Protein AF-A0A024TD96-F1 (afdb_monomer)

Mean predicted aligned error: 16.0 Å

Radius of gyration: 29.13 Å; Cα contacts (8 Å, |Δi|>4): 1389; chains: 1; bounding box: 72×55×100 Å

Foldseek 3Di:
DDDDPDPPPPVVVVVVVVLLVQLVVQEDPVQVVCCVVPQKGWQKKFQFDADPPDCVLLDDDDDPDLVVLLVVLVVLLVVLQVLLCVLVNHDPDPPWDAFSLRSMTTDDTIDGPSSSSSSSSDPRTRHMGHWDKWFLADKDFPDKDFLVPLDDQAFLQLVVLPLVVLVVVVQLLAPAEEEEAEQWAPCLAQFRVPLEDLWLAEEEPPPLDQDIAHPPFLVNFLVSCDATQPSRNHSRVNHRYGYYNQQHVRIGTRSSVSVRLRCLSWNATSVGDTHNVSRGQEYEYSIFHQALVPCSCVSSLVSCSSSLHAYFYEQFQQDDDEQRGTPPLLPPSHQYEFEAASQLEGDRRTYFYDHPLRRADNQAYGHFFQRWGDGNPDNGMITGMGGSSSGRSNLSNVVSSVCSVVVTDGNVNSSQVCQVPDDQPNRDFPVSFDPPDTSSDPPTRRGHDDDDDDPPDDPPDDDDDDDDDDDDDDDDDDDPVVVLQQVLLQLLLQLVLVQLVADGAAADVVQQRQQQVVQAVVPDPDAAGPPPFGGKQKDQDAPDDDPCPPFRHSLLVLQVQLVVQADLVVLAGVVNDNVSNVSVQQSQASVFRYKHKHWDQDPNHTMIIMTTPPGDDRGNGGDGPHDSVVSRVVSVVSSSD

Organism: NCBI:txid157072

Sequence (641 aa):
MKIFRDMGRLDDVVVMAVLASAATAKIAARVHRELVESGVAHNVVVNFVRPALPSSMFLEGPRRSRAGLVHRLETEASKSKHVVDTVLGPRTNKCDRFFYIDNTFFPCGTLTTKEIRALADHPNVHSITKAGVAHVNPVMVSAVVSGANVTATNQWGVDKIQAAAAWASGHTGAGIVVASIDTGVRVSHEAVNGNWRTSFGWFDPQGGTTTPTDSNGHGTHVMGTIAGQTIGVGVAPGATWIACLGCPNSSCPQATLTACAQWLLCPTDAVGNKDCTKAPHVINNSWGSTDGTATWFEPSIAAWRAAGIIPVFSNGNSGSACGTVGSPGMSPQVIGVGATDASDVLASFSSRGPTYDNRVKPDVSAPGVNIVSSYFSSDTTYAYMSGTSMAAPHVTGAIALYLSANPTATFANVQSALALSVDTPGLAVQNQNCGGVSDATYPNNNYGSNPSSNPSSNPSSNPSSNLCSNSRPNSSPKSTNAMLDSKTCFKTKVTIVLGHALGPVAWNDDIAAQVQIWADTCPGFEHGGPSNGWQNLATYDRCGADRCLAMAGAAWLWYDSEESLWDFTTNQCTTGSWADCGHFSNMMSPQVTSMGCGWSECDNGDFVWCNFDAPVMYPRVPPRTSTKAQIAATIVRSALS

InterPro domains:
  IPR000209 Peptidase S8/S53 domain [PF00082] (173-422)
  IPR014044 CAP domain [PF00188] (500-612)
  IPR014044 CAP domain [SM00198] (491-620)
  IPR015500 Peptidase S8, subtilisin-related [PR00723] (173-192)
  IPR015500 Peptidase S8, subtilisin-related [PR00723] (214-227)
  IPR015500 Peptidase S8, subtilisin-related [PR00723] (386-402)
  IPR023828 Peptidase S8, subtilisin, Ser-active site [PS00138] (387-397)
  IPR035940 CAP superfamily [G3DSA:3.40.33.10] (468-633)
  IPR035940 CAP superfamily [SSF55797] (501-615)
  IPR036852 Peptidase S8/S53 domain superfamily [G3DSA:3.40.50.200] (145-450)
  IPR036852 Peptidase S8/S53 domain superfamily [SSF52743] (152-427)
  IPR050131 Subtilisin-like serine protease [PTHR43806] (111-472)

Structure (mmCIF, N/CA/C/O backbone):
data_AF-A0A024TD96-F1
#
_entry.id   AF-A0A024TD96-F1
#
loop_
_atom_site.group_PDB
_atom_site.id
_atom_site.type_symbol
_atom_site.label_atom_id
_atom_site.label_alt_id
_atom_site.label_comp_id
_atom_site.label_asym_id
_atom_site.label_entity_id
_atom_site.label_seq_id
_atom_site.pdbx_PDB_ins_code
_atom_site.Cartn_x
_atom_site.Cartn_y
_atom_site.Cartn_z
_atom_site.occupancy
_atom_site.B_iso_or_equiv
_atom_site.auth_seq_id
_atom_site.auth_comp_id
_atom_site.auth_asym_id
_atom_site.auth_atom_id
_atom_site.pdbx_PDB_model_num
ATOM 1 N N . MET A 1 1 ? -29.832 4.471 68.197 1.00 41.75 1 MET A N 1
ATOM 2 C CA . MET A 1 1 ? -30.570 3.686 67.178 1.00 41.75 1 MET A CA 1
ATOM 3 C C . MET A 1 1 ? -30.793 4.613 65.984 1.00 41.75 1 MET A C 1
ATOM 5 O O . MET A 1 1 ? -31.312 5.695 66.216 1.00 41.75 1 MET A O 1
ATOM 9 N N . LYS A 1 2 ? -30.356 4.224 64.771 1.00 37.88 2 LYS A N 1
ATOM 10 C CA . LYS A 1 2 ? -29.879 5.082 63.647 1.00 37.88 2 LYS A CA 1
ATOM 11 C C . LYS A 1 2 ? -28.480 5.622 63.971 1.00 37.88 2 LYS A C 1
ATOM 13 O O . LYS A 1 2 ? -28.342 6.375 64.918 1.00 37.88 2 LYS A O 1
ATOM 18 N N . ILE A 1 3 ? -27.394 5.137 63.375 1.00 28.73 3 ILE A N 1
ATOM 19 C CA . ILE A 1 3 ? -26.995 5.274 61.968 1.00 28.73 3 ILE A CA 1
ATOM 20 C C . ILE A 1 3 ? -26.134 4.048 61.609 1.00 28.73 3 ILE A C 1
ATOM 22 O O . ILE A 1 3 ? -25.020 3.938 62.092 1.00 28.73 3 ILE A O 1
ATOM 26 N N . PHE A 1 4 ? -26.655 3.112 60.816 1.00 29.45 4 PHE A N 1
ATOM 27 C CA . PHE A 1 4 ? -25.876 2.078 60.110 1.00 29.45 4 PHE A CA 1
ATOM 28 C C . PHE A 1 4 ? -26.741 1.589 58.949 1.00 29.45 4 PHE A C 1
ATOM 30 O O . PHE A 1 4 ? -27.414 0.563 59.030 1.00 29.45 4 PHE A O 1
ATOM 37 N N . ARG A 1 5 ? -26.844 2.411 57.904 1.00 34.25 5 ARG A N 1
ATOM 38 C CA . ARG A 1 5 ? -27.527 2.047 56.660 1.00 34.25 5 ARG A CA 1
ATOM 39 C C . ARG A 1 5 ? -27.065 2.970 55.532 1.00 34.25 5 ARG A C 1
ATOM 41 O O . ARG A 1 5 ? -27.867 3.749 55.061 1.00 34.25 5 ARG A O 1
ATOM 48 N N . ASP A 1 6 ? -25.776 2.938 55.180 1.00 33.31 6 ASP A N 1
ATOM 49 C CA . ASP A 1 6 ? -25.269 3.619 53.966 1.00 33.31 6 ASP A CA 1
ATOM 50 C C . ASP A 1 6 ? -23.875 3.139 53.489 1.00 33.31 6 ASP A C 1
ATOM 52 O O . ASP A 1 6 ? -23.172 3.843 52.775 1.00 33.31 6 ASP A O 1
ATOM 56 N N . MET A 1 7 ? -23.459 1.906 53.814 1.00 32.69 7 MET A N 1
ATOM 57 C CA . MET A 1 7 ? -22.200 1.323 53.296 1.00 32.69 7 MET A CA 1
ATOM 58 C C . MET A 1 7 ? -22.387 0.467 52.028 1.00 32.69 7 MET A C 1
ATOM 60 O O . MET A 1 7 ? -21.529 -0.337 51.699 1.00 32.69 7 MET A O 1
ATOM 64 N N . GLY A 1 8 ? -23.505 0.620 51.311 1.00 30.80 8 GLY A N 1
ATOM 65 C CA . GLY A 1 8 ? -23.801 -0.146 50.089 1.00 30.80 8 GLY A CA 1
ATOM 66 C C . GLY A 1 8 ? -23.663 0.638 48.781 1.00 30.80 8 GLY A C 1
ATOM 67 O O . GLY A 1 8 ? -24.157 0.170 47.768 1.00 30.80 8 GLY A O 1
ATOM 68 N N . ARG A 1 9 ? -23.095 1.855 48.796 1.00 40.34 9 ARG A N 1
ATOM 69 C CA . ARG A 1 9 ? -23.164 2.788 47.649 1.00 40.34 9 ARG A CA 1
ATOM 70 C C . ARG A 1 9 ? -21.817 3.354 47.182 1.00 40.34 9 ARG A C 1
ATOM 72 O O . ARG A 1 9 ? -21.788 4.047 46.173 1.00 40.34 9 ARG A O 1
ATOM 79 N N . LEU A 1 10 ? -20.720 3.086 47.898 1.00 32.16 10 LEU A N 1
ATOM 80 C CA . LEU A 1 10 ? -19.379 3.559 47.522 1.00 32.16 10 LEU A CA 1
ATOM 81 C C . LEU A 1 10 ? -18.655 2.602 46.561 1.00 32.16 10 LEU A C 1
ATOM 83 O O . LEU A 1 10 ? -17.996 3.081 45.640 1.00 32.16 10 LEU A O 1
ATOM 87 N N . ASP A 1 11 ? -18.842 1.288 46.705 1.00 32.19 11 ASP A N 1
ATOM 88 C CA . ASP A 1 11 ? -18.198 0.297 45.829 1.00 32.19 11 ASP A CA 1
ATOM 89 C C . ASP A 1 11 ? -18.723 0.380 44.382 1.00 32.19 11 ASP A C 1
ATOM 91 O O . ASP A 1 11 ? -17.940 0.342 43.433 1.00 32.19 11 ASP A O 1
ATOM 95 N N . ASP A 1 12 ? -20.024 0.634 44.199 1.00 32.88 12 ASP A N 1
ATOM 96 C CA . ASP A 1 12 ? -20.631 0.811 42.871 1.00 32.88 12 ASP A CA 1
ATOM 97 C C . ASP A 1 12 ? -20.126 2.072 42.144 1.00 32.88 12 ASP A C 1
ATOM 99 O O . ASP A 1 12 ? -19.996 2.083 40.920 1.00 32.88 12 ASP A O 1
ATOM 103 N N . VAL A 1 13 ? -19.801 3.148 42.869 1.00 34.41 13 VAL A N 1
ATOM 104 C CA . VAL A 1 13 ? -19.355 4.419 42.265 1.00 34.41 13 VAL A CA 1
ATOM 105 C C . VAL A 1 13 ? -17.899 4.336 41.801 1.00 34.41 13 VAL A C 1
ATOM 107 O O . VAL A 1 13 ? -17.566 4.855 40.734 1.00 34.41 13 VAL A O 1
ATOM 110 N N . VAL A 1 14 ? -17.036 3.646 42.553 1.00 30.59 14 VAL A N 1
ATOM 111 C CA . VAL A 1 14 ? -15.621 3.453 42.190 1.00 30.59 14 VAL A CA 1
ATOM 112 C C . VAL A 1 14 ? -15.483 2.494 41.002 1.00 30.59 14 VAL A C 1
ATOM 114 O O . VAL A 1 14 ? -14.722 2.780 40.075 1.00 30.59 14 VAL A O 1
ATOM 117 N N . VAL A 1 15 ? -16.269 1.412 40.957 1.00 32.25 15 VAL A N 1
ATOM 118 C CA . VAL A 1 15 ? -16.287 0.473 39.818 1.00 32.25 15 VAL A CA 1
ATOM 119 C C . VAL A 1 15 ? -16.806 1.149 38.541 1.00 32.25 15 VAL A C 1
ATOM 121 O O . VAL A 1 15 ? -16.197 1.003 37.478 1.00 32.25 15 VAL A O 1
ATOM 124 N N . MET A 1 16 ? -17.865 1.964 38.633 1.00 32.03 16 MET A N 1
ATOM 125 C CA . MET A 1 16 ? -18.397 2.711 37.482 1.00 32.03 16 MET A CA 1
ATOM 126 C C . MET A 1 16 ? -17.426 3.785 36.963 1.00 32.03 16 MET A C 1
ATOM 128 O O . MET A 1 16 ? -17.336 3.992 35.751 1.00 32.03 16 MET A O 1
ATOM 132 N N . ALA A 1 17 ? -16.657 4.442 37.839 1.00 29.91 17 ALA A N 1
ATOM 133 C CA . ALA A 1 17 ? -15.663 5.444 37.441 1.00 29.91 17 ALA A CA 1
ATOM 134 C C . ALA A 1 17 ? -14.440 4.831 36.726 1.00 29.91 17 ALA A C 1
ATOM 136 O O . ALA A 1 17 ? -13.946 5.402 35.750 1.00 29.91 17 ALA A O 1
ATOM 137 N N . VAL A 1 18 ? -13.976 3.649 37.154 1.00 32.56 18 VAL A N 1
ATOM 138 C CA . VAL A 1 18 ? -12.866 2.926 36.501 1.00 32.56 18 VAL A CA 1
ATOM 139 C C . VAL A 1 18 ? -13.287 2.392 35.125 1.00 32.56 18 VAL A C 1
ATOM 141 O O . VAL A 1 18 ? -12.546 2.576 34.156 1.00 32.56 18 VAL A O 1
ATOM 144 N N . LEU A 1 19 ? -14.495 1.827 34.999 1.00 34.59 19 LEU A N 1
ATOM 145 C CA . LEU A 1 19 ? -15.052 1.368 33.716 1.00 34.59 19 LEU A CA 1
ATOM 146 C C . LEU A 1 19 ? -15.218 2.522 32.710 1.00 34.59 19 LEU A C 1
ATOM 148 O O . LEU A 1 19 ? -14.760 2.413 31.571 1.00 34.59 19 LEU A O 1
ATOM 152 N N . ALA A 1 20 ? -15.745 3.671 33.149 1.00 37.56 20 ALA A N 1
ATOM 153 C CA . ALA A 1 20 ? -15.873 4.864 32.307 1.00 37.56 20 ALA A CA 1
ATOM 154 C C . ALA A 1 20 ? -14.512 5.417 31.822 1.00 37.56 20 ALA A C 1
ATOM 156 O O . ALA A 1 20 ? -14.417 5.949 30.709 1.00 37.56 20 ALA A O 1
ATOM 157 N N . SER A 1 21 ? -13.447 5.271 32.625 1.00 42.94 21 SER A N 1
ATOM 158 C CA . SER A 1 21 ? -12.080 5.705 32.283 1.00 42.94 21 SER A CA 1
ATOM 159 C C . SER A 1 21 ? -11.382 4.794 31.258 1.00 42.94 21 SER A C 1
ATOM 161 O O . SER A 1 21 ? -10.661 5.272 30.381 1.00 42.94 21 SER A O 1
ATOM 163 N N . ALA A 1 22 ? -11.635 3.481 31.312 1.00 47.34 22 ALA A N 1
ATOM 164 C CA . ALA A 1 22 ? -11.083 2.511 30.365 1.00 47.34 22 ALA A CA 1
ATOM 165 C C . ALA A 1 22 ? -11.778 2.586 28.995 1.00 47.34 22 ALA A C 1
ATOM 167 O O . ALA A 1 22 ? -11.135 2.444 27.953 1.00 47.34 22 ALA A O 1
ATOM 168 N N . ALA A 1 23 ? -13.081 2.870 28.978 1.00 51.19 23 ALA A N 1
ATOM 169 C CA . ALA A 1 23 ? -13.838 3.073 27.748 1.00 51.19 23 ALA A CA 1
ATOM 170 C C . ALA A 1 23 ? -13.450 4.363 27.017 1.00 51.19 23 ALA A C 1
ATOM 172 O O . ALA A 1 23 ? -13.359 4.381 25.790 1.00 51.19 23 ALA A O 1
ATOM 173 N N . THR A 1 24 ? -13.138 5.437 27.750 1.00 57.97 24 THR A N 1
ATOM 174 C CA . THR A 1 24 ? -12.638 6.679 27.138 1.00 57.97 24 THR A CA 1
ATOM 175 C C . THR A 1 24 ? -11.269 6.503 26.480 1.00 57.97 24 THR A C 1
ATOM 177 O O . THR A 1 24 ? -11.037 7.115 25.441 1.00 57.97 24 THR A O 1
ATOM 180 N N . ALA A 1 25 ? -10.404 5.618 26.988 1.00 66.12 25 ALA A N 1
ATOM 181 C CA . ALA A 1 25 ? -9.098 5.330 26.384 1.00 66.12 25 ALA A CA 1
ATOM 182 C C . ALA A 1 25 ? -9.179 4.659 24.997 1.00 66.12 25 ALA A C 1
ATOM 184 O O . ALA A 1 25 ? -8.258 4.790 24.193 1.00 66.12 25 ALA A O 1
ATOM 185 N N . LYS A 1 26 ? -10.281 3.962 24.688 1.00 81.56 26 LYS A N 1
ATOM 186 C CA . LYS A 1 26 ? -10.499 3.313 23.383 1.00 81.56 26 LYS A CA 1
ATOM 187 C C . LYS A 1 26 ? -11.048 4.266 22.323 1.00 81.56 26 LYS A C 1
ATOM 189 O O . LYS A 1 26 ? -11.008 3.939 21.140 1.00 81.56 26 LYS A O 1
ATOM 194 N N . ILE A 1 27 ? -11.581 5.422 22.715 1.00 83.19 27 ILE A N 1
ATOM 195 C CA . ILE A 1 27 ? -12.179 6.396 21.796 1.00 83.19 27 ILE A CA 1
ATOM 196 C C . ILE A 1 27 ? -11.098 7.393 21.378 1.00 83.19 27 ILE A C 1
ATOM 198 O O . ILE A 1 27 ? -10.580 8.147 22.198 1.00 83.19 27 ILE A O 1
ATOM 202 N N . ALA A 1 28 ? -10.769 7.435 20.087 1.00 80.50 28 ALA A N 1
ATOM 203 C CA . ALA A 1 28 ? -9.755 8.350 19.577 1.00 80.50 28 ALA A CA 1
ATOM 204 C C . ALA A 1 28 ? -10.142 9.817 19.818 1.00 80.50 28 ALA A C 1
ATOM 206 O O . ALA A 1 28 ? -11.304 10.199 19.664 1.00 80.50 28 ALA A O 1
ATOM 207 N N . ALA A 1 29 ? -9.149 10.670 20.090 1.00 76.31 29 ALA A N 1
ATOM 208 C CA . ALA A 1 29 ? -9.363 12.078 20.435 1.00 76.31 29 ALA A CA 1
ATOM 209 C C . ALA A 1 29 ? -10.236 12.842 19.418 1.00 76.31 29 ALA A C 1
ATOM 211 O O . ALA A 1 29 ? -11.063 13.660 19.810 1.00 76.31 29 ALA A O 1
ATOM 212 N N . ARG A 1 30 ? -10.100 12.553 18.114 1.00 72.44 30 ARG A N 1
ATOM 213 C CA . ARG A 1 30 ? -10.946 13.157 17.066 1.00 72.44 30 ARG A CA 1
ATOM 214 C C . ARG A 1 30 ? -12.421 12.764 17.197 1.00 72.44 30 ARG A C 1
ATOM 216 O O . ARG A 1 30 ? -13.272 13.631 17.062 1.00 72.44 30 ARG A O 1
ATOM 223 N N . VAL A 1 31 ? -12.710 11.492 17.483 1.00 75.00 31 VAL A N 1
ATOM 224 C CA . VAL A 1 31 ? -14.081 11.006 17.719 1.00 75.00 31 VAL A CA 1
ATOM 225 C C . VAL A 1 31 ? -14.632 11.631 18.998 1.00 75.00 31 VAL A C 1
ATOM 227 O O . VAL A 1 31 ? -15.760 12.107 19.018 1.00 75.00 31 VAL A O 1
ATOM 230 N N . HIS A 1 32 ? -13.818 11.692 20.055 1.00 76.12 32 HIS A N 1
ATOM 231 C CA . HIS A 1 32 ? -14.229 12.280 21.327 1.00 76.12 32 HIS A CA 1
ATOM 232 C C . HIS A 1 32 ? -14.621 13.759 21.195 1.00 76.12 32 HIS A C 1
ATOM 234 O O . HIS A 1 32 ? -15.656 14.155 21.723 1.00 76.12 32 HIS A O 1
ATOM 240 N N . ARG A 1 33 ? -13.836 14.566 20.465 1.00 74.19 33 ARG A N 1
ATOM 241 C CA . ARG A 1 33 ? -14.159 15.984 20.222 1.00 74.19 33 ARG A CA 1
ATOM 242 C C . ARG A 1 33 ? -15.500 16.160 19.512 1.00 74.19 33 ARG A C 1
ATOM 244 O O . ARG A 1 33 ? -16.333 16.925 19.977 1.00 74.19 33 ARG A O 1
ATOM 251 N N . GLU A 1 34 ? -15.743 15.392 18.455 1.00 76.50 34 GLU A N 1
ATOM 252 C CA . GLU A 1 34 ? -16.989 15.465 17.681 1.00 76.50 34 GLU A CA 1
ATOM 253 C C . GLU A 1 34 ? -18.222 15.072 18.513 1.00 76.50 34 GLU A C 1
ATOM 255 O O . GLU A 1 34 ? -19.268 15.719 18.427 1.00 76.50 34 GLU A O 1
ATOM 260 N N . LEU A 1 35 ? -18.079 14.066 19.384 1.00 77.06 35 LEU A N 1
ATOM 261 C CA . LEU A 1 35 ? -19.123 13.673 20.332 1.00 77.06 35 LEU A CA 1
ATOM 262 C C . LEU A 1 35 ? -19.458 14.783 21.335 1.00 77.06 35 LEU A C 1
ATOM 264 O O . LEU A 1 35 ? -20.621 14.930 21.707 1.00 77.06 35 LEU A O 1
ATOM 268 N N . VAL A 1 36 ? -18.455 15.538 21.794 1.00 72.69 36 VAL A N 1
ATOM 269 C CA . VAL A 1 36 ? -18.652 16.678 22.705 1.00 72.69 36 VAL A CA 1
ATOM 270 C C . VAL A 1 36 ? -19.326 17.843 21.981 1.00 72.69 36 VAL A C 1
ATOM 272 O O . VAL A 1 36 ? -20.213 18.472 22.549 1.00 72.69 36 VAL A O 1
ATOM 275 N N . GLU A 1 37 ? -18.941 18.106 20.734 1.00 73.44 37 GLU A N 1
ATOM 276 C CA . GLU A 1 37 ? -19.458 19.226 19.940 1.00 73.44 37 GLU A CA 1
ATOM 277 C C . GLU A 1 37 ? -20.888 18.996 19.433 1.00 73.44 37 GLU A C 1
ATOM 279 O O . GLU A 1 37 ? -21.696 19.923 19.435 1.00 73.44 37 GLU A O 1
ATOM 284 N N . SER A 1 38 ? -21.214 17.777 18.995 1.00 80.62 38 SER A N 1
ATOM 285 C CA . SER A 1 38 ? -22.454 17.502 18.249 1.00 80.62 38 SER A CA 1
ATOM 286 C C . SER A 1 38 ? -23.338 16.400 18.841 1.00 80.62 38 SER A C 1
ATOM 288 O O . SER A 1 38 ? -24.459 16.191 18.378 1.00 80.62 38 SER A O 1
ATOM 290 N N . GLY A 1 39 ? -22.867 15.671 19.860 1.00 79.31 39 GLY A N 1
ATOM 291 C CA . GLY A 1 39 ? -23.582 14.531 20.454 1.00 79.31 39 GLY A CA 1
ATOM 292 C C . GLY A 1 39 ? -23.586 13.255 19.599 1.00 79.31 39 GLY A C 1
ATOM 293 O O . GLY A 1 39 ? -24.102 12.216 20.030 1.00 79.31 39 GLY A O 1
ATOM 294 N N . VAL A 1 40 ? -22.999 13.314 18.405 1.00 90.50 40 VAL A N 1
ATOM 295 C CA . VAL A 1 40 ? -22.865 12.216 17.447 1.00 90.50 40 VAL A CA 1
ATOM 296 C C . VAL A 1 40 ? -21.464 12.227 16.836 1.00 90.50 40 VAL A C 1
ATOM 298 O O . VAL A 1 40 ? -20.743 13.211 16.937 1.00 90.50 40 VAL A O 1
ATOM 301 N N . ALA A 1 41 ? -21.047 11.127 16.217 1.00 87.56 41 ALA A N 1
ATOM 302 C CA . ALA A 1 41 ? -19.830 11.094 15.415 1.00 87.56 41 ALA A CA 1
ATOM 303 C C . ALA A 1 41 ? -20.104 10.450 14.060 1.00 87.56 41 ALA A C 1
ATOM 305 O O . ALA A 1 41 ? -20.735 9.392 13.969 1.00 87.56 41 ALA A O 1
ATOM 306 N N . HIS A 1 42 ? -19.612 11.095 13.007 1.00 90.12 42 HIS A N 1
ATOM 307 C CA . HIS A 1 42 ? -19.686 10.614 11.631 1.00 90.12 42 HIS A CA 1
ATOM 308 C C . HIS A 1 42 ? -18.476 9.730 11.295 1.00 90.12 42 HIS A C 1
ATOM 310 O O . HIS A 1 42 ? -17.444 9.824 11.955 1.00 90.12 42 HIS A O 1
ATOM 316 N N . ASN A 1 43 ? -18.534 8.935 10.220 1.00 88.44 43 ASN A N 1
ATOM 317 C CA . ASN A 1 43 ? -17.363 8.257 9.628 1.00 88.44 43 ASN A CA 1
ATOM 318 C C . ASN A 1 43 ? -16.471 7.545 10.662 1.00 88.44 43 ASN A C 1
ATOM 320 O O . ASN A 1 43 ? -15.257 7.753 10.703 1.00 88.44 43 ASN A O 1
ATOM 324 N N . VAL A 1 44 ? -17.091 6.775 11.551 1.00 94.25 44 VAL A N 1
ATOM 325 C CA . VAL A 1 44 ? -16.402 6.050 12.620 1.00 94.25 44 VAL A CA 1
ATOM 326 C C . VAL A 1 44 ? -15.975 4.672 12.118 1.00 94.25 44 VAL A C 1
ATOM 328 O O . VAL A 1 44 ? -16.627 4.094 11.255 1.00 94.25 44 VAL A O 1
ATOM 331 N N . VAL A 1 45 ? -14.892 4.138 12.673 1.00 96.62 45 VAL A N 1
ATOM 332 C CA . VAL A 1 45 ? -14.497 2.734 12.530 1.00 96.62 45 VAL A CA 1
ATOM 333 C C . VAL A 1 45 ? -14.382 2.133 13.915 1.00 96.62 45 VAL A C 1
ATOM 335 O O . VAL A 1 45 ? -13.698 2.682 14.781 1.00 96.62 45 VAL A O 1
ATOM 338 N N . VAL A 1 46 ? -15.047 1.003 14.122 1.00 97.50 46 VAL A N 1
ATOM 339 C CA . VAL A 1 46 ? -14.894 0.196 15.332 1.00 97.50 46 VAL A CA 1
ATOM 340 C C . VAL A 1 46 ? -13.894 -0.907 15.019 1.00 97.50 46 VAL A C 1
ATOM 342 O O . VAL A 1 46 ? -14.151 -1.773 14.182 1.00 97.50 46 VAL A O 1
ATOM 345 N N . ASN A 1 47 ? -12.744 -0.853 15.680 1.00 96.25 47 ASN A N 1
ATOM 346 C CA . ASN A 1 47 ? -11.672 -1.829 15.561 1.00 96.25 47 ASN A CA 1
ATOM 347 C C . ASN A 1 47 ? -11.828 -2.835 16.698 1.00 96.25 47 ASN A C 1
ATOM 349 O O . ASN A 1 47 ? -11.779 -2.461 17.875 1.00 96.25 47 ASN A O 1
ATOM 353 N N . PHE A 1 48 ? -12.017 -4.105 16.364 1.00 96.38 48 PHE A N 1
ATOM 354 C CA . PHE A 1 48 ? -12.137 -5.163 17.359 1.00 96.38 48 PHE A CA 1
ATOM 355 C C . PHE A 1 48 ? -10.774 -5.767 17.688 1.00 96.38 48 PHE A C 1
ATOM 357 O O . PHE A 1 48 ? -9.801 -5.637 16.941 1.00 96.38 48 PHE A O 1
ATOM 364 N N . VAL A 1 49 ? -10.696 -6.443 18.832 1.00 91.44 49 VAL A N 1
ATOM 365 C CA . VAL A 1 49 ? -9.542 -7.274 19.177 1.00 91.44 49 VAL A CA 1
ATOM 366 C C . VAL A 1 49 ? -9.366 -8.323 18.082 1.00 91.44 49 VAL A C 1
ATOM 368 O O . VAL A 1 49 ? -10.314 -8.989 17.668 1.00 91.44 49 VAL A O 1
ATOM 371 N N . ARG A 1 50 ? -8.144 -8.437 17.568 1.00 82.19 50 ARG A N 1
ATOM 372 C CA . ARG A 1 50 ? -7.825 -9.316 16.442 1.00 82.19 50 ARG A CA 1
ATOM 373 C C . ARG A 1 50 ? -7.343 -10.674 16.953 1.00 82.19 50 ARG A C 1
ATOM 375 O O . ARG A 1 50 ? -6.648 -10.711 17.971 1.00 82.19 50 ARG A O 1
ATOM 382 N N . PRO A 1 51 ? -7.640 -11.777 16.246 1.00 72.44 51 PRO A N 1
ATOM 383 C CA . PRO A 1 51 ? -6.967 -13.036 16.523 1.00 72.44 51 PRO A CA 1
ATOM 384 C C . PRO A 1 51 ? -5.469 -12.891 16.257 1.00 72.44 51 PRO A C 1
ATOM 386 O O . PRO A 1 51 ? -5.060 -12.298 15.256 1.00 72.44 51 PRO A O 1
ATOM 389 N N . ALA A 1 52 ? -4.645 -13.481 17.120 1.00 67.75 52 ALA A N 1
ATOM 390 C CA . ALA A 1 52 ? -3.248 -13.697 16.781 1.00 67.75 52 ALA A CA 1
ATOM 391 C C . ALA A 1 52 ? -3.188 -14.637 15.567 1.00 67.75 52 ALA A C 1
ATOM 393 O O . ALA A 1 52 ? -3.717 -15.749 15.616 1.00 67.75 52 ALA A O 1
ATOM 394 N N . LEU A 1 53 ? -2.561 -14.197 14.476 1.00 67.25 53 LEU A N 1
ATOM 395 C CA . LEU A 1 53 ? -2.227 -15.078 13.361 1.00 67.25 53 LEU A CA 1
ATOM 396 C C . LEU A 1 53 ? -0.955 -15.845 13.756 1.00 67.25 53 LEU A C 1
ATOM 398 O O . LEU A 1 53 ? 0.082 -15.208 13.940 1.00 67.25 53 LEU A O 1
ATOM 402 N N . PRO A 1 54 ? -1.006 -17.176 13.959 1.00 56.47 54 PRO A N 1
ATOM 403 C CA . PRO A 1 54 ? 0.153 -17.913 14.443 1.00 56.47 54 PRO A CA 1
ATOM 404 C C . PRO A 1 54 ? 1.322 -17.825 13.459 1.00 56.47 54 PRO A C 1
ATOM 406 O O . PRO A 1 54 ? 1.123 -17.907 12.248 1.00 56.47 54 PRO A O 1
ATOM 409 N N . SER A 1 55 ? 2.551 -17.729 13.975 1.00 53.34 55 SER A N 1
ATOM 410 C CA . SER A 1 55 ? 3.785 -17.638 13.174 1.00 53.34 55 SER A CA 1
ATOM 411 C C . SER A 1 55 ? 3.943 -18.797 12.176 1.00 53.34 55 SER A C 1
ATOM 413 O O . SER A 1 55 ? 4.504 -18.619 11.101 1.00 53.34 55 SER A O 1
ATOM 415 N N . SER A 1 56 ? 3.367 -19.967 12.478 1.00 46.94 56 SER A N 1
ATOM 416 C CA . SER A 1 56 ? 3.290 -21.139 11.589 1.00 46.94 56 SER A CA 1
ATOM 417 C C . SER A 1 56 ? 2.353 -20.974 10.384 1.00 46.94 56 SER A C 1
ATOM 419 O O . SER A 1 56 ? 2.268 -21.862 9.544 1.00 46.94 56 SER A O 1
ATOM 421 N N . MET A 1 57 ? 1.620 -19.863 10.283 1.00 52.62 57 MET A N 1
ATOM 422 C CA . MET A 1 57 ? 0.946 -19.449 9.045 1.00 52.62 57 MET A CA 1
ATOM 423 C C . MET A 1 57 ? 1.871 -18.660 8.117 1.00 52.62 57 MET A C 1
ATOM 425 O O . MET A 1 57 ? 1.570 -18.529 6.936 1.00 52.62 57 MET A O 1
ATOM 429 N N . PHE A 1 58 ? 2.986 -18.151 8.642 1.00 51.72 58 PHE A N 1
ATOM 430 C CA . PHE A 1 58 ? 4.015 -17.434 7.890 1.00 51.72 58 PHE A CA 1
ATOM 431 C C . PHE A 1 58 ? 5.213 -18.331 7.537 1.00 51.72 58 PHE A C 1
ATOM 433 O O . PHE A 1 58 ? 6.058 -17.938 6.735 1.00 51.72 58 PHE A O 1
ATOM 440 N N . LEU A 1 59 ? 5.273 -19.536 8.113 1.00 42.16 59 LEU A N 1
ATOM 441 C CA . LEU A 1 59 ? 6.304 -20.544 7.899 1.00 42.16 59 LEU A CA 1
ATOM 442 C C . LEU A 1 59 ? 5.635 -21.824 7.364 1.00 42.16 59 LEU A C 1
ATOM 444 O O . LEU A 1 59 ? 4.752 -22.357 8.023 1.00 42.16 59 LEU A O 1
ATOM 448 N N . GLU A 1 60 ? 6.104 -22.314 6.209 1.00 40.31 60 GLU A N 1
ATOM 449 C CA . GLU A 1 60 ? 5.877 -23.653 5.611 1.00 40.31 60 GLU A CA 1
ATOM 450 C C . GLU A 1 60 ? 4.816 -23.831 4.492 1.00 40.31 60 GLU A C 1
ATOM 452 O O . GLU A 1 60 ? 3.613 -23.929 4.727 1.00 40.31 60 GLU A O 1
ATOM 457 N N . GLY A 1 61 ? 5.326 -24.063 3.269 1.00 40.75 61 GLY A N 1
ATOM 458 C CA . GLY A 1 61 ? 4.802 -25.037 2.292 1.00 40.75 61 GLY A CA 1
ATOM 459 C C . GLY A 1 61 ? 3.648 -24.617 1.356 1.00 40.75 61 GLY A C 1
ATOM 460 O O . GLY A 1 61 ? 2.804 -23.795 1.710 1.00 40.75 61 GLY A O 1
ATOM 461 N N . PRO A 1 62 ? 3.566 -25.195 0.136 1.00 40.94 62 PRO A N 1
ATOM 462 C CA . PRO A 1 62 ? 2.584 -24.804 -0.870 1.00 40.94 62 PRO A CA 1
ATOM 463 C C . PRO A 1 62 ? 1.162 -25.179 -0.423 1.00 40.94 62 PRO A C 1
ATOM 465 O O . PRO A 1 62 ? 0.815 -26.350 -0.302 1.00 40.94 62 PRO A O 1
ATOM 468 N N . ARG A 1 63 ? 0.319 -24.155 -0.231 1.00 48.69 63 ARG A N 1
ATOM 469 C CA . ARG A 1 63 ? -1.141 -24.240 -0.030 1.00 48.69 63 ARG A CA 1
ATOM 470 C C . ARG A 1 63 ? -1.611 -25.011 1.221 1.00 48.69 63 ARG A C 1
ATOM 472 O O . ARG A 1 63 ? -2.391 -25.955 1.106 1.00 48.69 63 ARG A O 1
ATOM 479 N N . ARG A 1 64 ? -1.336 -24.516 2.436 1.00 53.78 64 ARG A N 1
ATOM 480 C CA . ARG A 1 64 ? -2.379 -24.621 3.486 1.00 53.78 64 ARG A CA 1
ATOM 481 C C . ARG A 1 64 ? -3.545 -23.712 3.087 1.00 53.78 64 ARG A C 1
ATOM 483 O O . ARG A 1 64 ? -3.329 -22.626 2.553 1.00 53.78 64 ARG A O 1
ATOM 490 N N . SER A 1 65 ? -4.781 -24.198 3.225 1.00 67.06 65 SER A N 1
ATOM 491 C CA . SER A 1 65 ? -5.913 -23.624 2.490 1.00 67.06 65 SER A CA 1
ATOM 492 C C . SER A 1 65 ? -6.161 -22.166 2.895 1.00 67.06 65 SER A C 1
ATOM 494 O O . SER A 1 65 ? -6.491 -21.873 4.044 1.00 67.06 65 SER A O 1
ATOM 496 N N . ARG A 1 66 ? -6.048 -21.234 1.935 1.00 83.44 66 ARG A N 1
ATOM 497 C CA . ARG A 1 66 ? -6.522 -19.843 2.086 1.00 83.44 66 ARG A CA 1
ATOM 498 C C . ARG A 1 66 ? -7.945 -19.816 2.659 1.00 83.44 66 ARG A C 1
ATOM 500 O O . ARG A 1 66 ? -8.249 -18.996 3.514 1.00 83.44 66 ARG A O 1
ATOM 507 N N . ALA A 1 67 ? -8.763 -20.801 2.279 1.00 86.12 67 ALA A N 1
ATOM 508 C CA . ALA A 1 67 ? -10.082 -21.056 2.849 1.00 86.12 67 ALA A CA 1
ATOM 509 C C . ALA A 1 67 ? -10.079 -21.243 4.381 1.00 86.12 67 ALA A C 1
ATOM 511 O O . ALA A 1 67 ? -10.944 -20.698 5.053 1.00 86.12 67 ALA A O 1
ATOM 512 N N . GLY A 1 68 ? -9.111 -21.960 4.960 1.00 86.38 68 GLY A N 1
ATOM 513 C CA . GLY A 1 68 ? -8.996 -22.139 6.409 1.00 86.38 68 GLY A CA 1
ATOM 514 C C . GLY A 1 68 ? -8.574 -20.869 7.154 1.00 86.38 68 GLY A C 1
ATOM 515 O O . GLY A 1 68 ? -9.062 -20.626 8.255 1.00 86.38 68 GLY A O 1
ATOM 516 N N . LEU A 1 69 ? -7.699 -20.042 6.564 1.00 88.75 69 LEU A N 1
ATOM 517 C CA . LEU A 1 69 ? -7.398 -18.701 7.092 1.00 88.75 69 LEU A CA 1
ATOM 518 C C . LEU A 1 69 ? -8.657 -17.826 7.073 1.00 88.75 69 LEU A C 1
ATOM 520 O O . LEU A 1 69 ? -9.027 -17.268 8.101 1.00 88.75 69 LEU A O 1
ATOM 524 N N . VAL A 1 70 ? -9.330 -17.758 5.924 1.00 91.81 70 VAL A N 1
ATOM 525 C CA . VAL A 1 70 ? -10.555 -16.970 5.734 1.00 91.81 70 VAL A CA 1
ATOM 526 C C . VAL A 1 70 ? -11.637 -17.415 6.711 1.00 91.81 70 VAL A C 1
ATOM 528 O O . VAL A 1 70 ? -12.190 -16.578 7.410 1.00 91.81 70 VAL A O 1
ATOM 531 N N . HIS A 1 71 ? -11.857 -18.720 6.869 1.00 91.25 71 HIS A N 1
ATOM 532 C CA . HIS A 1 71 ? -12.826 -19.249 7.827 1.00 91.25 71 HIS A CA 1
ATOM 533 C C . HIS A 1 71 ? -12.528 -18.824 9.275 1.00 91.25 71 HIS A C 1
ATOM 535 O O . HIS A 1 71 ? -13.448 -18.470 10.013 1.00 91.25 71 HIS A O 1
ATOM 541 N N . ARG A 1 72 ? -11.252 -18.809 9.693 1.00 90.12 72 ARG A N 1
ATOM 542 C CA . ARG A 1 72 ? -10.864 -18.306 11.025 1.00 90.12 72 ARG A CA 1
ATOM 543 C C . ARG A 1 72 ? -11.170 -16.821 11.181 1.00 90.12 72 ARG A C 1
ATOM 545 O O . ARG A 1 72 ? -11.768 -16.432 12.179 1.00 90.12 72 ARG A O 1
ATOM 552 N N . LEU A 1 73 ? -10.791 -16.011 10.195 1.00 93.44 73 LEU A N 1
ATOM 553 C CA . LEU A 1 73 ? -11.065 -14.574 10.200 1.00 93.44 73 LEU A CA 1
ATOM 554 C C . LEU A 1 73 ? -12.574 -14.288 10.247 1.00 93.44 73 LEU A C 1
ATOM 556 O O . LEU A 1 73 ? -13.025 -13.472 11.043 1.00 93.44 73 LEU A O 1
ATOM 560 N N . GLU A 1 74 ? -13.368 -15.010 9.457 1.00 94.56 74 GLU A N 1
ATOM 561 C CA . GLU A 1 74 ? -14.832 -14.902 9.438 1.00 94.56 74 GLU A CA 1
ATOM 562 C C . GLU A 1 74 ? -15.475 -15.331 10.754 1.00 94.56 74 GLU A C 1
ATOM 564 O O . GLU A 1 74 ? -16.440 -14.712 11.204 1.00 94.56 74 GLU A O 1
ATOM 569 N N . THR A 1 75 ? -14.932 -16.367 11.395 1.00 93.31 75 THR A N 1
ATOM 570 C CA . THR A 1 75 ? -15.399 -16.825 12.708 1.00 93.31 75 THR A CA 1
ATOM 571 C C . THR A 1 75 ? -15.202 -15.738 13.762 1.00 93.31 75 THR A C 1
ATOM 573 O O . THR A 1 75 ? -16.127 -15.446 14.519 1.00 93.31 75 THR A O 1
ATOM 576 N N . GLU A 1 76 ? -14.038 -15.087 13.793 1.00 92.06 76 GLU A N 1
ATOM 577 C CA . GLU A 1 76 ? -13.796 -13.973 14.718 1.00 92.06 76 GLU A CA 1
ATOM 578 C C . GLU A 1 76 ? -14.642 -12.743 14.380 1.00 92.06 76 GLU A C 1
ATOM 580 O O . GLU A 1 76 ? -15.259 -12.156 15.268 1.00 92.06 76 GLU A O 1
ATOM 585 N N . ALA A 1 77 ? -14.765 -12.400 13.098 1.00 94.62 77 ALA A N 1
ATOM 586 C CA . ALA A 1 77 ? -15.609 -11.294 12.656 1.00 94.62 77 ALA A CA 1
ATOM 587 C C . ALA A 1 77 ? -17.088 -11.508 13.007 1.00 94.62 77 ALA A C 1
ATOM 589 O O . ALA A 1 77 ? -17.789 -10.559 13.354 1.00 94.62 77 ALA A O 1
ATOM 590 N N . SER A 1 78 ? -17.563 -12.756 12.987 1.00 95.12 78 SER A N 1
ATOM 591 C CA . SER A 1 78 ? -18.923 -13.105 13.411 1.00 95.12 78 SER A CA 1
ATOM 592 C C . SER A 1 78 ? -19.143 -12.838 14.904 1.00 95.12 78 SER A C 1
ATOM 594 O O . SER A 1 78 ? -20.205 -12.346 15.288 1.00 95.12 78 SER A O 1
ATOM 596 N N . LYS A 1 79 ? -18.131 -13.075 15.753 1.00 94.56 79 LYS A N 1
ATOM 597 C CA . LYS A 1 79 ? -18.183 -12.704 17.179 1.00 94.56 79 LYS A CA 1
ATOM 598 C C . LYS A 1 79 ? -18.231 -11.187 17.351 1.00 94.56 79 LYS A C 1
ATOM 600 O O . LYS A 1 79 ? -19.053 -10.691 18.115 1.00 94.56 79 LYS A O 1
ATOM 605 N N . SER A 1 80 ? -17.403 -10.445 16.616 1.00 95.56 80 SER A N 1
ATOM 606 C CA . SER A 1 80 ? -17.423 -8.975 16.613 1.00 95.56 80 SER A CA 1
ATOM 607 C C . SER A 1 80 ? -18.772 -8.424 16.153 1.00 95.56 80 SER A C 1
ATOM 609 O O . SER A 1 80 ? -19.316 -7.508 16.766 1.00 95.56 80 SER A O 1
ATOM 611 N N . LYS A 1 81 ? -19.372 -9.022 15.119 1.00 95.19 81 LYS A N 1
ATOM 612 C CA . LYS A 1 81 ? -20.721 -8.668 14.672 1.00 95.19 81 LYS A CA 1
ATOM 613 C C . LYS A 1 81 ? -21.763 -8.905 15.765 1.00 95.19 81 LYS A C 1
ATOM 615 O O . LYS A 1 81 ? -22.602 -8.037 15.981 1.00 95.19 81 LYS A O 1
ATOM 620 N N . HIS A 1 82 ? -21.680 -10.018 16.493 1.00 94.62 82 HIS A N 1
ATOM 621 C CA . HIS A 1 82 ? -22.576 -10.280 17.620 1.00 94.62 82 HIS A CA 1
ATOM 622 C C . HIS A 1 82 ? -22.461 -9.219 18.728 1.00 94.62 82 HIS A C 1
ATOM 624 O O . HIS A 1 82 ? -23.475 -8.826 19.303 1.00 94.62 82 HIS A O 1
ATOM 630 N N . VAL A 1 83 ? -21.254 -8.696 18.983 1.00 95.25 83 VAL A N 1
ATOM 631 C CA . VAL A 1 83 ? -21.053 -7.554 19.893 1.00 95.25 83 VAL A CA 1
ATOM 632 C C . VAL A 1 83 ? -21.814 -6.328 19.397 1.00 95.25 83 VAL A C 1
ATOM 634 O O . VAL A 1 83 ? -22.567 -5.731 20.163 1.00 95.25 83 VAL A O 1
ATOM 637 N N . VAL A 1 84 ? -21.669 -5.973 18.117 1.00 96.12 84 VAL A N 1
ATOM 638 C CA . VAL A 1 84 ? -22.393 -4.830 17.539 1.00 96.12 84 VAL A CA 1
ATOM 639 C C . VAL A 1 84 ? -23.901 -5.027 17.631 1.00 96.12 84 VAL A C 1
ATOM 641 O O . VAL A 1 84 ? -24.592 -4.119 18.080 1.00 96.12 84 VAL A O 1
ATOM 644 N N . ASP A 1 85 ? -24.407 -6.204 17.263 1.00 94.56 85 ASP A N 1
ATOM 645 C CA . ASP A 1 85 ? -25.844 -6.489 17.284 1.00 94.56 85 ASP A CA 1
ATOM 646 C C . ASP A 1 85 ? -26.413 -6.474 18.717 1.00 94.56 85 ASP A C 1
ATOM 648 O O . ASP A 1 85 ? -27.563 -6.091 18.920 1.00 94.56 85 ASP A O 1
ATOM 652 N N . THR A 1 86 ? -25.610 -6.837 19.722 1.00 93.94 86 THR A N 1
ATOM 653 C CA . THR A 1 86 ? -25.999 -6.776 21.142 1.00 93.94 86 THR A CA 1
ATOM 654 C C . THR A 1 86 ? -26.022 -5.340 21.668 1.00 93.94 86 THR A C 1
ATOM 656 O O . THR A 1 86 ? -26.911 -4.976 22.435 1.00 93.94 86 THR A O 1
ATOM 659 N N . VAL A 1 87 ? -25.052 -4.515 21.264 1.00 93.88 87 VAL A N 1
ATOM 660 C CA . VAL A 1 87 ? -24.876 -3.151 21.788 1.00 93.88 87 VAL A CA 1
ATOM 661 C C . VAL A 1 87 ? -25.751 -2.128 21.059 1.00 93.88 87 VAL A C 1
ATOM 663 O O . VAL A 1 87 ? -26.353 -1.267 21.696 1.00 93.88 87 VAL A O 1
ATOM 666 N N . LEU A 1 88 ? -25.820 -2.208 19.730 1.00 94.06 88 LEU A N 1
ATOM 667 C CA . LEU A 1 88 ? -26.536 -1.256 18.869 1.00 94.06 88 LEU A CA 1
ATOM 668 C C . LEU A 1 88 ? -27.890 -1.781 18.380 1.00 94.06 88 LEU A C 1
ATOM 670 O O . LEU A 1 88 ? -28.611 -1.069 17.682 1.00 94.06 88 LEU A O 1
ATOM 674 N N . GLY A 1 89 ? -28.222 -3.031 18.702 1.00 91.88 89 GLY A N 1
ATOM 675 C CA . GLY A 1 89 ? -29.301 -3.761 18.051 1.00 91.88 89 GLY A CA 1
ATOM 676 C C . GLY A 1 89 ? -28.885 -4.320 16.680 1.00 91.88 89 GLY A C 1
ATOM 677 O O . GLY A 1 89 ? -27.868 -3.905 16.113 1.00 91.88 89 GLY A O 1
ATOM 678 N N . PRO A 1 90 ? -29.671 -5.261 16.120 1.00 88.12 90 PRO A N 1
ATOM 679 C CA . PRO A 1 90 ? -29.372 -5.879 14.835 1.00 88.12 90 PRO A CA 1
ATOM 680 C C . PRO A 1 90 ? -29.177 -4.847 13.722 1.00 88.12 90 PRO A C 1
ATOM 682 O O . PRO A 1 90 ? -30.088 -4.090 13.375 1.00 88.12 90 PRO A O 1
ATOM 685 N N . ARG A 1 91 ? -27.988 -4.847 13.120 1.00 86.62 91 ARG A N 1
ATOM 686 C CA . ARG A 1 91 ? -27.655 -3.958 12.002 1.00 86.62 91 ARG A CA 1
ATOM 687 C C . ARG A 1 91 ? -28.166 -4.554 10.689 1.00 86.62 91 ARG A C 1
ATOM 689 O O . ARG A 1 91 ? -27.590 -5.513 10.178 1.00 86.62 91 ARG A O 1
ATOM 696 N N . THR A 1 92 ? -29.265 -4.009 10.163 1.00 81.44 92 THR A N 1
ATOM 697 C CA . THR A 1 92 ? -29.902 -4.445 8.900 1.00 81.44 92 THR A CA 1
ATOM 698 C C . THR A 1 92 ? -29.687 -3.472 7.738 1.00 81.44 92 THR A C 1
ATOM 700 O O . THR A 1 92 ? -30.066 -3.771 6.603 1.00 81.44 92 THR A O 1
ATOM 703 N N . ASN A 1 93 ? -29.060 -2.316 7.985 1.00 84.31 93 ASN A N 1
ATOM 704 C CA . ASN A 1 93 ? -28.801 -1.337 6.938 1.00 84.31 93 ASN A CA 1
ATOM 705 C C . ASN A 1 93 ? -27.732 -1.860 5.974 1.00 84.31 93 ASN A C 1
ATOM 707 O O . ASN A 1 93 ? -26.636 -2.231 6.380 1.00 84.31 93 ASN A O 1
ATOM 711 N N . LYS A 1 94 ? -28.016 -1.824 4.669 1.00 81.06 94 LYS A N 1
ATOM 712 C CA . LYS A 1 94 ? -27.110 -2.363 3.636 1.00 81.06 94 LYS A CA 1
ATOM 713 C C . LYS A 1 94 ? -25.757 -1.644 3.532 1.00 81.06 94 LYS A C 1
ATOM 715 O O . LYS A 1 94 ? -24.833 -2.197 2.948 1.00 81.06 94 LYS A O 1
ATOM 720 N N . CYS A 1 95 ? -25.643 -0.421 4.054 1.00 86.62 95 CYS A N 1
ATOM 721 C CA . CYS A 1 95 ? -24.384 0.328 4.082 1.00 86.62 95 CYS A CA 1
ATOM 722 C C . CYS A 1 95 ? -23.479 -0.034 5.272 1.00 86.62 95 CYS A C 1
ATOM 724 O O . CYS A 1 95 ? -22.336 0.416 5.294 1.00 86.62 95 CYS A O 1
ATOM 726 N N . ASP A 1 96 ? -23.962 -0.814 6.248 1.00 92.25 96 ASP A N 1
ATOM 727 C CA . ASP A 1 96 ? -23.161 -1.254 7.386 1.00 92.25 96 ASP A CA 1
ATOM 728 C C . ASP A 1 96 ? -22.146 -2.264 6.856 1.00 92.25 96 ASP A C 1
ATOM 730 O O . ASP A 1 96 ? -22.524 -3.268 6.245 1.00 92.25 96 ASP A O 1
ATOM 734 N N . ARG A 1 97 ? -20.852 -2.005 7.054 1.00 93.94 97 ARG A N 1
ATOM 735 C CA . ARG A 1 97 ? -19.794 -2.863 6.502 1.00 93.94 97 ARG A CA 1
ATOM 736 C C . ARG A 1 97 ? -19.027 -3.530 7.623 1.00 93.94 97 ARG A C 1
ATOM 738 O O . ARG A 1 97 ? -18.441 -2.859 8.466 1.00 93.94 97 ARG A O 1
ATOM 745 N N . PHE A 1 98 ? -19.018 -4.853 7.598 1.00 95.56 98 PHE A N 1
ATOM 746 C CA . PHE A 1 98 ? -18.166 -5.674 8.445 1.00 95.56 98 PHE A CA 1
ATOM 747 C C . PHE A 1 98 ? -17.084 -6.293 7.579 1.00 95.56 98 PHE A C 1
ATOM 749 O O . PHE A 1 98 ? -17.390 -6.895 6.545 1.00 95.56 98 PHE A O 1
ATOM 756 N N . PHE A 1 99 ? -15.837 -6.166 8.011 1.00 97.44 99 PHE A N 1
ATOM 757 C CA . PHE A 1 99 ? -14.706 -6.745 7.307 1.00 97.44 99 PHE A CA 1
ATOM 758 C C . PHE A 1 99 ? -14.012 -7.769 8.187 1.00 97.44 99 PHE A C 1
ATOM 760 O O . PHE A 1 99 ? -13.551 -7.467 9.286 1.00 97.44 99 PHE A O 1
ATOM 767 N N . TYR A 1 100 ? -13.940 -9.002 7.691 1.00 96.31 100 TYR A N 1
ATOM 768 C CA . TYR A 1 100 ? -13.258 -10.082 8.389 1.00 96.31 100 TYR A CA 1
ATOM 769 C C . TYR A 1 100 ? -11.742 -9.986 8.254 1.00 96.31 100 TYR A C 1
ATOM 771 O O . TYR A 1 100 ? -11.028 -10.492 9.114 1.00 96.31 100 TYR A O 1
ATOM 779 N N . ILE A 1 101 ? -11.240 -9.341 7.194 1.00 95.81 101 ILE A N 1
ATOM 780 C CA . ILE A 1 101 ? -9.800 -9.280 6.927 1.00 95.81 101 ILE A CA 1
ATOM 781 C C . ILE A 1 101 ? -9.027 -8.527 8.019 1.00 95.81 101 ILE A C 1
ATOM 783 O O . ILE A 1 101 ? -7.950 -8.969 8.412 1.00 95.81 101 ILE A O 1
ATOM 787 N N . ASP A 1 102 ? -9.590 -7.437 8.544 1.00 95.31 102 ASP A N 1
ATOM 788 C CA . ASP A 1 102 ? -8.996 -6.618 9.606 1.00 95.31 102 ASP A CA 1
ATOM 789 C C . ASP A 1 102 ? -9.837 -6.568 10.895 1.00 95.31 102 ASP A C 1
ATOM 791 O O . ASP A 1 102 ? -9.426 -5.938 11.870 1.00 95.31 102 ASP A O 1
ATOM 795 N N . ASN A 1 103 ? -10.957 -7.299 10.928 1.00 97.00 103 ASN A N 1
ATOM 796 C CA . ASN A 1 103 ? -11.914 -7.362 12.033 1.00 97.00 103 ASN A CA 1
ATOM 797 C C . ASN A 1 103 ? -12.445 -5.973 12.429 1.00 97.00 103 ASN A C 1
ATOM 799 O O . ASN A 1 103 ? -12.321 -5.540 13.579 1.00 97.00 103 ASN A O 1
ATOM 803 N N . THR A 1 104 ? -13.023 -5.264 11.459 1.00 97.50 104 THR A N 1
ATOM 804 C CA . THR A 1 104 ? -13.546 -3.903 11.634 1.00 97.50 104 THR A CA 1
ATOM 805 C C . THR A 1 104 ? -15.026 -3.790 11.279 1.00 97.50 104 THR A C 1
ATOM 807 O O . THR A 1 104 ? -15.571 -4.559 10.480 1.00 97.50 104 THR A O 1
ATOM 810 N N . PHE A 1 105 ? -15.687 -2.801 11.883 1.00 97.44 105 PHE A N 1
ATOM 811 C CA . PHE A 1 105 ? -17.057 -2.408 11.568 1.00 97.44 105 PHE A CA 1
ATOM 812 C C . PHE A 1 105 ? -17.131 -0.922 11.206 1.00 97.44 105 PHE A C 1
ATOM 814 O O . PHE A 1 105 ? -16.673 -0.059 11.958 1.00 97.44 105 PHE A O 1
ATOM 821 N N . PHE A 1 106 ? -17.759 -0.646 10.066 1.00 96.62 106 PHE A N 1
ATOM 822 C CA . PHE A 1 106 ? -18.079 0.680 9.557 1.00 96.62 106 PHE A CA 1
ATOM 823 C C . PHE A 1 106 ? -19.601 0.870 9.619 1.00 96.62 106 PHE A C 1
ATOM 825 O O . PHE A 1 106 ? -20.312 0.302 8.782 1.00 96.62 106 PHE A O 1
ATOM 832 N N . PRO A 1 107 ? -20.117 1.631 10.599 1.00 94.62 107 PRO A N 1
ATOM 833 C CA . PRO A 1 107 ? -21.537 1.918 10.700 1.00 94.62 107 PRO A CA 1
ATOM 834 C C . PRO A 1 107 ? -22.010 2.833 9.565 1.00 94.62 107 PRO A C 1
ATOM 836 O O . PRO A 1 107 ? -21.327 3.777 9.167 1.00 94.62 107 PRO A O 1
ATOM 839 N N . CYS A 1 108 ? -23.236 2.611 9.105 1.00 89.31 108 CYS A N 1
ATOM 840 C CA . CYS A 1 108 ? -24.000 3.596 8.356 1.00 89.31 108 CYS A CA 1
ATOM 841 C C . CYS A 1 108 ? -24.212 4.858 9.189 1.00 89.31 108 CYS A C 1
ATOM 843 O O . CYS A 1 108 ? -24.730 4.783 10.306 1.00 89.31 108 CYS A O 1
ATOM 845 N N . GLY A 1 109 ? -23.943 6.014 8.585 1.00 85.44 109 GLY A N 1
ATOM 846 C CA . GLY A 1 109 ? -24.305 7.306 9.156 1.00 85.44 109 GLY A CA 1
ATOM 847 C C . GLY A 1 109 ? -23.525 7.631 10.428 1.00 85.44 109 GLY A C 1
ATOM 848 O O . GLY A 1 109 ? -22.300 7.515 10.468 1.00 85.44 109 GLY A O 1
ATOM 849 N N . THR A 1 110 ? -24.240 8.115 11.439 1.00 91.25 110 THR A N 1
ATOM 850 C CA . THR A 1 110 ? -23.677 8.511 12.728 1.00 91.25 110 THR A CA 1
ATOM 851 C C . THR A 1 110 ? -23.888 7.459 13.797 1.00 91.25 110 THR A C 1
ATOM 853 O O . THR A 1 110 ? -24.864 6.713 13.772 1.00 91.25 110 THR A O 1
ATOM 856 N N . LEU A 1 111 ? -23.000 7.468 14.788 1.00 93.88 111 LEU A N 1
ATOM 857 C CA . LEU A 1 111 ? -23.265 6.869 16.090 1.00 93.88 111 LEU A CA 1
ATOM 858 C C . LEU A 1 111 ? -23.381 7.971 17.140 1.00 93.88 111 LEU A C 1
ATOM 860 O O . LEU A 1 111 ? -22.613 8.934 17.137 1.00 93.88 111 LEU A O 1
ATOM 864 N N . THR A 1 112 ? -24.337 7.829 18.045 1.00 94.06 112 THR A N 1
ATOM 865 C CA . THR A 1 112 ? -24.523 8.722 19.190 1.00 94.06 112 THR A CA 1
ATOM 866 C C . THR A 1 112 ? -23.433 8.519 20.239 1.00 94.06 112 THR A C 1
ATOM 868 O O . THR A 1 112 ? -22.807 7.458 20.332 1.00 94.06 112 THR A O 1
ATOM 871 N N . THR A 1 113 ? -23.256 9.506 21.119 1.00 89.00 113 THR A N 1
ATOM 872 C CA . THR A 1 113 ? -22.371 9.386 22.291 1.00 89.00 113 THR A CA 1
ATOM 873 C C . THR A 1 113 ? -22.668 8.138 23.126 1.00 89.00 113 THR A C 1
ATOM 875 O O . THR A 1 113 ? -21.742 7.490 23.614 1.00 89.00 113 THR A O 1
ATOM 878 N N . LYS A 1 114 ? -23.950 7.779 23.291 1.00 89.94 114 LYS A N 1
ATOM 879 C CA . LYS A 1 114 ? -24.360 6.598 24.066 1.00 89.94 114 LYS A CA 1
ATOM 880 C C . LYS A 1 114 ? -23.912 5.304 23.388 1.00 89.94 114 LYS A C 1
ATOM 882 O O . LYS A 1 114 ? -23.359 4.438 24.056 1.00 89.94 114 LYS A O 1
ATOM 887 N N . GLU A 1 115 ? -24.119 5.195 22.081 1.00 95.00 115 GLU A N 1
ATOM 888 C CA . GLU A 1 115 ? -23.727 4.025 21.289 1.00 95.00 115 GLU A CA 1
ATOM 889 C C . GLU A 1 115 ? -22.208 3.838 21.259 1.00 95.00 115 GLU A C 1
ATOM 891 O O . GLU A 1 115 ? -21.724 2.735 21.498 1.00 95.00 115 GLU A O 1
ATOM 896 N N . ILE A 1 116 ? -21.438 4.912 21.044 1.00 93.75 116 ILE A N 1
ATOM 897 C CA . ILE A 1 116 ? -19.968 4.833 21.031 1.00 93.75 116 ILE A CA 1
ATOM 898 C C . ILE A 1 116 ? -19.414 4.427 22.394 1.00 93.75 116 ILE A C 1
ATOM 900 O O . ILE A 1 116 ? -18.520 3.584 22.453 1.00 93.75 116 ILE A O 1
ATOM 904 N N . ARG A 1 117 ? -19.941 4.988 23.488 1.00 90.25 117 ARG A N 1
ATOM 905 C CA . ARG A 1 117 ? -19.516 4.596 24.840 1.00 90.25 117 ARG A CA 1
ATOM 906 C C . ARG A 1 117 ? -19.846 3.133 25.121 1.00 90.25 117 ARG A C 1
ATOM 908 O O . ARG A 1 117 ? -18.953 2.400 25.518 1.00 90.25 117 ARG A O 1
ATOM 915 N N . ALA A 1 118 ? -21.062 2.693 24.798 1.00 92.81 118 ALA A N 1
ATOM 916 C CA . ALA A 1 118 ? -21.471 1.305 25.001 1.00 92.81 118 ALA A CA 1
ATOM 917 C C . ALA A 1 118 ? -20.621 0.308 24.190 1.00 92.81 118 ALA A C 1
ATOM 919 O O . ALA A 1 118 ? -20.311 -0.780 24.671 1.00 92.81 118 ALA A O 1
ATOM 920 N N . LEU A 1 119 ? -20.199 0.674 22.974 1.00 95.12 119 LEU A N 1
ATOM 921 C CA . LEU A 1 119 ? -19.245 -0.127 22.204 1.00 95.12 119 LEU A CA 1
ATOM 922 C C . LEU A 1 119 ? -17.863 -0.132 22.863 1.00 95.12 119 LEU A C 1
ATOM 924 O O . LEU A 1 119 ? -17.260 -1.192 23.004 1.00 95.12 119 LEU A O 1
ATOM 928 N N . ALA A 1 120 ? -17.357 1.031 23.275 1.00 92.38 120 ALA A N 1
ATOM 929 C CA . ALA A 1 120 ? -16.046 1.150 23.910 1.00 92.38 120 ALA A CA 1
ATOM 930 C C . ALA A 1 120 ? -15.961 0.370 25.236 1.00 92.38 120 ALA A C 1
ATOM 932 O O . ALA A 1 120 ? -14.927 -0.238 25.527 1.00 92.38 120 ALA A O 1
ATOM 933 N N . ASP A 1 121 ? -17.049 0.310 26.004 1.00 91.50 121 ASP A N 1
ATOM 934 C CA . ASP A 1 121 ? -17.145 -0.478 27.239 1.00 91.50 121 ASP A CA 1
ATOM 935 C C . ASP A 1 121 ? -16.936 -1.985 26.988 1.00 91.50 121 ASP A C 1
ATOM 937 O O . ASP A 1 121 ? -16.476 -2.713 27.869 1.00 91.50 121 ASP A O 1
ATOM 941 N N . HIS A 1 122 ? -17.211 -2.478 25.776 1.00 93.38 122 HIS A N 1
ATOM 942 C CA . HIS A 1 122 ? -17.112 -3.900 25.475 1.00 93.38 122 HIS A CA 1
ATOM 943 C C . HIS A 1 122 ? -15.640 -4.369 25.368 1.00 93.38 122 HIS A C 1
ATOM 945 O O . HIS A 1 122 ? -14.848 -3.777 24.625 1.00 93.38 122 HIS A O 1
ATOM 951 N N . PRO A 1 123 ? -15.232 -5.472 26.033 1.00 90.62 123 PRO A N 1
ATOM 952 C CA . PRO A 1 123 ? -13.834 -5.926 26.060 1.00 90.62 123 PRO A CA 1
ATOM 953 C C . PRO A 1 123 ? -13.276 -6.301 24.678 1.00 90.62 123 PRO A C 1
ATOM 955 O O . PRO A 1 123 ? -12.100 -6.076 24.415 1.00 90.62 123 PRO A O 1
ATOM 958 N N . ASN A 1 124 ? -14.124 -6.802 23.773 1.00 91.62 124 ASN A N 1
ATOM 959 C CA . ASN A 1 124 ? -13.719 -7.134 22.399 1.00 91.62 124 ASN A CA 1
ATOM 960 C C . ASN A 1 124 ? -13.538 -5.913 21.480 1.00 91.62 124 ASN A C 1
ATOM 962 O O . ASN A 1 124 ? -13.063 -6.086 20.361 1.00 91.62 124 ASN A O 1
ATOM 966 N N . VAL A 1 125 ? -13.904 -4.699 21.904 1.00 95.31 125 VAL A N 1
ATOM 967 C CA . VAL A 1 125 ? -13.596 -3.475 21.150 1.00 95.31 125 VAL A CA 1
ATOM 968 C C . VAL A 1 125 ? -12.215 -2.985 21.568 1.00 95.31 125 VAL A C 1
ATOM 970 O O . VAL A 1 125 ? -11.981 -2.700 22.744 1.00 95.31 125 VAL A O 1
ATOM 973 N N . HIS A 1 126 ? -11.306 -2.906 20.598 1.00 92.94 126 HIS A N 1
ATOM 974 C CA . HIS A 1 126 ? -9.936 -2.440 20.787 1.00 92.94 126 HIS A CA 1
ATOM 975 C C . HIS A 1 126 ? -9.850 -0.914 20.714 1.00 92.94 126 HIS A C 1
ATOM 977 O O . HIS A 1 126 ? -9.278 -0.292 21.604 1.00 92.94 126 HIS A O 1
ATOM 983 N N . SER A 1 127 ? -10.432 -0.304 19.680 1.00 92.44 127 SER A N 1
ATOM 984 C CA . SER A 1 127 ? -10.459 1.152 19.535 1.00 92.44 127 SER A CA 1
ATOM 985 C C . SER A 1 127 ? -11.587 1.622 18.622 1.00 92.44 127 SER A C 1
ATOM 987 O O . SER A 1 127 ? -12.068 0.885 17.763 1.00 92.44 127 SER A O 1
ATOM 989 N N . ILE A 1 128 ? -11.997 2.874 18.788 1.00 93.31 128 ILE A N 1
ATOM 990 C CA . ILE A 1 128 ? -12.989 3.556 17.961 1.00 93.31 128 ILE A CA 1
ATOM 991 C C . ILE A 1 128 ? -12.324 4.802 17.381 1.00 93.31 128 ILE A C 1
ATOM 993 O O . ILE A 1 128 ? -11.986 5.739 18.109 1.00 93.31 128 ILE A O 1
ATOM 997 N N . THR A 1 129 ? -12.100 4.803 16.071 1.00 91.69 129 THR A N 1
ATOM 998 C CA . THR A 1 129 ? -11.332 5.831 15.354 1.00 91.69 129 THR A CA 1
ATOM 999 C C . THR A 1 129 ? -12.179 6.505 14.277 1.00 91.69 129 THR A C 1
ATOM 1001 O O . THR A 1 129 ? -13.284 6.065 13.965 1.00 91.69 129 THR A O 1
ATOM 1004 N N . LYS A 1 130 ? -11.673 7.599 13.696 1.00 89.81 130 LYS A N 1
ATOM 1005 C CA . LYS A 1 130 ? -12.227 8.135 12.446 1.00 89.81 130 LYS A CA 1
ATOM 1006 C C . LYS A 1 130 ? -11.715 7.293 11.281 1.00 89.81 130 LYS A C 1
ATOM 1008 O O . LYS A 1 130 ? -10.536 6.942 11.263 1.00 89.81 130 LYS A O 1
ATOM 1013 N N . ALA A 1 131 ? -12.586 7.017 10.319 1.00 90.25 131 ALA A N 1
ATOM 1014 C CA . ALA A 1 131 ? -12.205 6.397 9.062 1.00 90.25 131 ALA A CA 1
ATOM 1015 C C . ALA A 1 131 ? -11.229 7.310 8.317 1.00 90.25 131 ALA A C 1
ATOM 1017 O O . ALA A 1 131 ? -11.487 8.506 8.151 1.00 90.25 131 ALA A O 1
ATOM 1018 N N . GLY A 1 132 ? -10.107 6.739 7.894 1.00 88.62 132 GLY A N 1
ATOM 1019 C CA . GLY A 1 132 ? -9.116 7.417 7.075 1.00 88.62 132 GLY A CA 1
ATOM 1020 C C . GLY A 1 132 ? -9.515 7.469 5.602 1.00 88.62 132 GLY A C 1
ATOM 1021 O O . GLY A 1 132 ? -10.374 6.721 5.123 1.00 88.62 132 GLY A O 1
ATOM 1022 N N . VAL A 1 133 ? -8.839 8.346 4.871 1.00 92.25 133 VAL A N 1
ATOM 1023 C CA . VAL A 1 133 ? -8.858 8.388 3.410 1.00 92.25 133 VAL A CA 1
ATOM 1024 C C . VAL A 1 133 ? -7.404 8.442 2.966 1.00 92.25 133 VAL A C 1
ATOM 1026 O O . VAL A 1 133 ? -6.668 9.341 3.364 1.00 92.25 133 VAL A O 1
ATOM 1029 N N . ALA A 1 134 ? -6.984 7.435 2.210 1.00 95.81 134 ALA A N 1
ATOM 1030 C CA . ALA A 1 134 ? -5.736 7.481 1.467 1.00 95.81 134 ALA A CA 1
ATOM 1031 C C . ALA A 1 134 ? -6.003 8.077 0.081 1.00 95.81 134 ALA A C 1
ATOM 1033 O O . ALA A 1 134 ? -7.152 8.293 -0.313 1.00 95.81 134 ALA A O 1
ATOM 1034 N N . HIS A 1 135 ? -4.944 8.328 -0.672 1.00 96.12 135 HIS A N 1
ATOM 1035 C CA . HIS A 1 135 ? -5.037 8.933 -1.987 1.00 96.12 135 HIS A CA 1
ATOM 1036 C C . HIS A 1 135 ? -4.118 8.229 -2.974 1.00 96.12 135 HIS A C 1
ATOM 1038 O O . HIS A 1 135 ? -3.055 7.717 -2.619 1.00 96.12 135 HIS A O 1
ATOM 1044 N N . VAL A 1 136 ? -4.512 8.257 -4.241 1.00 94.06 136 VAL A N 1
ATOM 1045 C CA . VAL A 1 136 ? -3.533 8.121 -5.317 1.00 94.06 136 VAL A CA 1
ATOM 1046 C C . VAL A 1 136 ? -2.660 9.369 -5.260 1.00 94.06 136 VAL A C 1
ATOM 1048 O O . VAL A 1 136 ? -3.177 10.486 -5.339 1.00 94.06 136 VAL A O 1
ATOM 1051 N N . ASN A 1 137 ? -1.352 9.191 -5.065 1.00 85.81 137 ASN A N 1
ATOM 1052 C CA . ASN A 1 137 ? -0.434 10.324 -5.003 1.00 85.81 137 ASN A CA 1
ATOM 1053 C C . ASN A 1 137 ? -0.506 11.123 -6.313 1.00 85.81 137 ASN A C 1
ATOM 1055 O O . ASN A 1 137 ? -0.622 10.510 -7.377 1.00 85.81 137 ASN A O 1
ATOM 1059 N N . PRO A 1 138 ? -0.393 12.463 -6.276 1.00 81.31 138 PRO A N 1
ATOM 1060 C CA . PRO A 1 138 ? -0.307 13.253 -7.495 1.00 81.31 138 PRO A CA 1
ATOM 1061 C C . PRO A 1 138 ? 0.801 12.723 -8.411 1.00 81.31 138 PRO A C 1
ATOM 1063 O O . PRO A 1 138 ? 1.924 12.467 -7.966 1.00 81.31 138 PRO A O 1
ATOM 1066 N N . VAL A 1 139 ? 0.465 12.548 -9.686 1.00 85.19 139 VAL A N 1
ATOM 1067 C CA . VAL A 1 139 ? 1.361 12.083 -10.751 1.00 85.19 139 VAL A CA 1
ATOM 1068 C C . VAL A 1 139 ? 1.468 13.158 -11.823 1.00 85.19 139 VAL A C 1
ATOM 1070 O O . VAL A 1 139 ? 0.517 13.903 -12.064 1.00 85.19 139 VAL A O 1
ATOM 1073 N N . MET A 1 140 ? 2.618 13.241 -12.486 1.00 89.75 140 MET A N 1
ATOM 1074 C CA . MET A 1 140 ? 2.800 14.153 -13.617 1.00 89.75 140 MET A CA 1
ATOM 1075 C C . MET A 1 140 ? 2.427 13.433 -14.908 1.00 89.75 140 MET A C 1
ATOM 1077 O O . MET A 1 140 ? 3.027 12.406 -15.213 1.00 89.75 140 MET A O 1
ATOM 1081 N N . VAL A 1 141 ? 1.467 13.972 -15.663 1.00 91.88 141 VAL A N 1
ATOM 1082 C CA . VAL A 1 141 ? 1.119 13.495 -17.009 1.00 91.88 141 VAL A CA 1
ATOM 1083 C C . VAL A 1 141 ? 1.781 14.424 -18.021 1.00 91.88 141 VAL A C 1
ATOM 1085 O O . VAL A 1 141 ? 1.331 15.550 -18.218 1.00 91.88 141 VAL A O 1
ATOM 1088 N N . SER A 1 142 ? 2.868 13.970 -18.639 1.00 88.81 142 SER A N 1
ATOM 1089 C CA . SER A 1 142 ? 3.671 14.799 -19.548 1.00 88.81 142 SER A CA 1
ATOM 1090 C C . SER A 1 142 ? 3.073 14.862 -20.956 1.00 88.81 142 SER A C 1
ATOM 1092 O O . SER A 1 142 ? 3.201 15.874 -21.640 1.00 88.81 142 SER A O 1
ATOM 1094 N N . ALA A 1 143 ? 2.426 13.782 -21.404 1.00 91.25 143 ALA A N 1
ATOM 1095 C CA . ALA A 1 143 ? 1.773 13.702 -22.708 1.00 91.25 143 ALA A CA 1
ATOM 1096 C C . ALA A 1 143 ? 0.766 12.546 -22.756 1.00 91.25 143 ALA A C 1
ATOM 1098 O O . ALA A 1 143 ? 0.970 11.517 -22.111 1.00 91.25 143 ALA A O 1
ATOM 1099 N N . VAL A 1 144 ? -0.272 12.698 -23.581 1.00 94.19 144 VAL A N 1
ATOM 1100 C CA . VAL A 1 144 ? -1.167 11.613 -24.009 1.00 94.19 144 VAL A CA 1
ATOM 1101 C C . VAL A 1 144 ? -0.960 11.415 -25.507 1.00 94.19 144 VAL A C 1
ATOM 1103 O O . VAL A 1 144 ? -0.996 12.379 -26.271 1.00 94.19 144 VAL A O 1
ATOM 1106 N N . VAL A 1 145 ? -0.707 10.179 -25.924 1.00 93.06 145 VAL A N 1
ATOM 1107 C CA . VAL A 1 145 ? -0.331 9.821 -27.297 1.00 93.06 145 VAL A CA 1
ATOM 1108 C C . VAL A 1 145 ? -1.175 8.658 -27.814 1.00 93.06 145 VAL A C 1
ATOM 1110 O O . VAL A 1 145 ? -1.736 7.888 -27.041 1.00 93.06 145 VAL A O 1
ATOM 1113 N N . SER A 1 146 ? -1.258 8.517 -29.135 1.00 92.44 146 SER A N 1
ATOM 1114 C CA . SER A 1 146 ? -1.779 7.297 -29.763 1.00 92.44 146 SER A CA 1
ATOM 1115 C C . SER A 1 146 ? -0.729 6.186 -29.714 1.00 92.44 146 SER A C 1
ATOM 1117 O O . SER A 1 146 ? 0.460 6.471 -29.877 1.00 92.44 146 SER A O 1
ATOM 1119 N N . GLY A 1 147 ? -1.155 4.930 -29.563 1.00 79.38 147 GLY A N 1
ATOM 1120 C CA . GLY A 1 147 ? -0.279 3.754 -29.616 1.00 79.38 147 GLY A CA 1
ATOM 1121 C C . GLY A 1 147 ? 0.528 3.664 -30.908 1.00 79.38 147 GLY A C 1
ATOM 1122 O O . GLY A 1 147 ? 1.695 3.292 -30.879 1.00 79.38 147 GLY A O 1
ATOM 1123 N N . ALA A 1 148 ? -0.037 4.134 -32.025 1.00 79.44 148 ALA A N 1
ATOM 1124 C CA . ALA A 1 148 ? 0.655 4.200 -33.314 1.00 79.44 148 ALA A CA 1
ATOM 1125 C C . ALA A 1 148 ? 1.908 5.102 -33.303 1.00 79.44 148 ALA A C 1
ATOM 1127 O O . ALA A 1 148 ? 2.787 4.940 -34.146 1.00 79.44 148 ALA A O 1
ATOM 1128 N N . ASN A 1 149 ? 2.000 6.042 -32.356 1.00 79.44 149 ASN A N 1
ATOM 1129 C CA . ASN A 1 149 ? 3.147 6.941 -32.212 1.00 79.44 149 ASN A CA 1
ATOM 1130 C C . ASN A 1 149 ? 4.237 6.372 -31.289 1.00 79.44 149 ASN A C 1
ATOM 1132 O O . ASN A 1 149 ? 5.282 7.001 -31.127 1.00 79.44 149 ASN A O 1
ATOM 1136 N N . VAL A 1 150 ? 4.010 5.207 -30.678 1.00 81.88 150 VAL A N 1
ATOM 1137 C CA . VAL A 1 150 ? 4.991 4.526 -29.834 1.00 81.88 150 VAL A CA 1
ATOM 1138 C C . VAL A 1 150 ? 5.719 3.484 -30.682 1.00 81.88 150 VAL A C 1
ATOM 1140 O O . VAL A 1 150 ? 5.189 2.420 -30.980 1.00 81.88 150 VAL A O 1
ATOM 1143 N N . THR A 1 151 ? 6.938 3.815 -31.107 1.00 82.38 151 THR A N 1
ATOM 1144 C CA . THR A 1 151 ? 7.696 3.029 -32.099 1.00 82.38 151 THR A CA 1
ATOM 1145 C C . THR A 1 151 ? 8.716 2.065 -31.495 1.00 82.38 151 THR A C 1
ATOM 1147 O O . THR A 1 151 ? 9.254 1.220 -32.210 1.00 82.38 151 THR A O 1
ATOM 1150 N N . ALA A 1 152 ? 9.002 2.182 -30.196 1.00 84.88 152 ALA A N 1
ATOM 1151 C CA . ALA A 1 152 ? 9.920 1.285 -29.504 1.00 84.88 152 ALA A CA 1
ATOM 1152 C C . ALA A 1 152 ? 9.331 -0.132 -29.398 1.00 84.88 152 ALA A C 1
ATOM 1154 O O . ALA A 1 152 ? 8.139 -0.292 -29.140 1.00 84.88 152 ALA A O 1
ATOM 1155 N N . THR A 1 153 ? 10.171 -1.159 -29.573 1.00 88.25 153 THR A N 1
ATOM 1156 C CA . THR A 1 153 ? 9.757 -2.564 -29.411 1.00 88.25 153 THR A CA 1
ATOM 1157 C C . THR A 1 153 ? 9.334 -2.846 -27.972 1.00 88.25 153 THR A C 1
ATOM 1159 O O . THR A 1 153 ? 8.245 -3.367 -27.749 1.00 88.25 153 THR A O 1
ATOM 1162 N N . ASN A 1 154 ? 10.175 -2.433 -27.022 1.00 94.06 154 ASN A N 1
ATOM 1163 C CA . ASN A 1 154 ? 9.893 -2.408 -25.595 1.00 94.06 154 ASN A CA 1
ATOM 1164 C C . ASN A 1 154 ? 10.045 -0.981 -25.083 1.00 94.06 154 ASN A C 1
ATOM 1166 O O . ASN A 1 154 ? 10.885 -0.220 -25.569 1.00 94.06 154 ASN A O 1
ATOM 1170 N N . GLN A 1 155 ? 9.244 -0.609 -24.090 1.00 96.00 155 GLN A N 1
ATOM 1171 C CA . GLN A 1 155 ? 9.435 0.670 -23.423 1.00 96.00 155 GLN A CA 1
ATOM 1172 C C . GLN A 1 155 ? 10.684 0.633 -22.548 1.00 96.00 155 GLN A C 1
ATOM 1174 O O . GLN A 1 155 ? 11.008 -0.385 -21.939 1.00 96.00 155 GLN A O 1
ATOM 1179 N N . TRP A 1 156 ? 11.353 1.783 -22.440 1.00 95.69 156 TRP A N 1
ATOM 1180 C CA . TRP A 1 156 ? 12.657 1.889 -21.787 1.00 95.69 156 TRP A CA 1
ATOM 1181 C C . TRP A 1 156 ? 12.669 1.311 -20.365 1.00 95.69 156 TRP A C 1
ATOM 1183 O O . TRP A 1 156 ? 13.640 0.670 -19.987 1.00 95.69 156 TRP A O 1
ATOM 1193 N N . GLY A 1 157 ? 11.597 1.508 -19.585 1.00 96.56 157 GLY A N 1
ATOM 1194 C CA . GLY A 1 157 ? 11.513 1.018 -18.208 1.00 96.56 157 GLY A CA 1
ATOM 1195 C C . GLY A 1 157 ? 11.468 -0.509 -18.127 1.00 96.56 157 GLY A C 1
ATOM 1196 O O . GLY A 1 157 ? 12.056 -1.101 -17.225 1.00 96.56 157 GLY A O 1
ATOM 1197 N N . VAL A 1 158 ? 10.847 -1.151 -19.119 1.00 97.81 158 VAL A N 1
ATOM 1198 C CA . VAL A 1 158 ? 10.773 -2.611 -19.245 1.00 97.81 158 VAL A CA 1
ATOM 1199 C C . VAL A 1 158 ? 12.141 -3.193 -19.608 1.00 97.81 158 VAL A C 1
ATOM 1201 O O . VAL A 1 158 ? 12.577 -4.177 -19.005 1.00 97.81 158 VAL A O 1
ATOM 1204 N N . ASP A 1 159 ? 12.857 -2.545 -20.529 1.00 95.38 159 ASP A N 1
ATOM 1205 C CA . ASP A 1 159 ? 14.228 -2.927 -20.884 1.00 95.38 159 ASP A CA 1
ATOM 1206 C C . ASP A 1 159 ? 15.217 -2.654 -19.744 1.00 95.38 159 ASP A C 1
ATOM 1208 O O . ASP A 1 159 ? 16.103 -3.470 -19.490 1.00 95.38 159 ASP A O 1
ATOM 1212 N N . LYS A 1 160 ? 15.047 -1.547 -19.010 1.00 94.31 160 LYS A N 1
ATOM 1213 C CA . LYS A 1 160 ? 15.934 -1.136 -17.912 1.00 94.31 160 LYS A CA 1
ATOM 1214 C C . LYS A 1 160 ? 15.998 -2.178 -16.800 1.00 94.31 160 LYS A C 1
ATOM 1216 O O . LYS A 1 160 ? 17.074 -2.451 -16.281 1.00 94.31 160 LYS A O 1
ATOM 1221 N N . ILE A 1 161 ? 14.862 -2.790 -16.471 1.00 95.44 161 ILE A N 1
ATOM 1222 C CA . ILE A 1 161 ? 14.785 -3.874 -15.479 1.00 95.44 161 ILE A CA 1
ATOM 1223 C C . ILE A 1 161 ? 15.063 -5.261 -16.081 1.00 95.44 161 ILE A C 1
ATOM 1225 O O . ILE A 1 161 ? 14.842 -6.275 -15.423 1.00 95.44 161 ILE A O 1
ATOM 1229 N N . GLN A 1 162 ? 15.510 -5.315 -17.339 1.00 95.00 162 GLN A N 1
ATOM 1230 C CA . GLN A 1 162 ? 15.901 -6.530 -18.055 1.00 95.00 162 GLN A CA 1
ATOM 1231 C C . GLN A 1 162 ? 14.773 -7.568 -18.212 1.00 95.00 162 GLN A C 1
ATOM 1233 O O . GLN A 1 162 ? 15.032 -8.771 -18.296 1.00 95.00 162 GLN A O 1
ATOM 1238 N N . ALA A 1 163 ? 13.510 -7.131 -18.316 1.00 96.25 163 ALA A N 1
ATOM 1239 C CA . ALA A 1 163 ? 12.367 -8.042 -18.454 1.00 96.25 163 ALA A CA 1
ATOM 1240 C C . ALA A 1 163 ? 12.477 -8.943 -19.701 1.00 96.25 163 ALA A C 1
ATOM 1242 O O . ALA A 1 163 ? 12.147 -10.130 -19.647 1.00 96.25 163 ALA A O 1
ATOM 1243 N N . ALA A 1 164 ? 13.033 -8.416 -20.797 1.00 94.69 164 ALA A N 1
ATOM 1244 C CA . ALA A 1 164 ? 13.253 -9.164 -22.033 1.00 94.69 164 ALA A CA 1
ATOM 1245 C C . ALA A 1 164 ? 14.121 -10.424 -21.844 1.00 94.69 164 ALA A C 1
ATOM 1247 O O . ALA A 1 164 ? 13.874 -11.439 -22.498 1.00 94.69 164 ALA A O 1
ATOM 1248 N N . ALA A 1 165 ? 15.090 -10.404 -20.921 1.00 94.06 165 ALA A N 1
ATOM 1249 C CA . ALA A 1 165 ? 15.933 -11.566 -20.627 1.00 94.06 165 ALA A CA 1
ATOM 1250 C C . ALA A 1 165 ? 15.138 -12.702 -19.956 1.00 94.06 165 ALA A C 1
ATOM 1252 O O . ALA A 1 165 ? 15.342 -13.883 -20.259 1.00 94.06 165 ALA A O 1
ATOM 1253 N N . ALA A 1 166 ? 14.179 -12.357 -19.092 1.00 95.12 166 ALA A N 1
ATOM 1254 C CA . ALA A 1 166 ? 13.264 -13.327 -18.497 1.00 95.12 166 ALA A CA 1
ATOM 1255 C C . ALA A 1 166 ? 12.315 -13.920 -19.551 1.00 95.12 166 ALA A C 1
ATOM 1257 O O . ALA A 1 166 ? 12.132 -15.139 -19.593 1.00 95.12 166 ALA A O 1
ATOM 1258 N N . TRP A 1 167 ? 11.779 -13.092 -20.455 1.00 97.25 167 TRP A N 1
ATOM 1259 C CA . TRP A 1 167 ? 10.910 -13.563 -21.541 1.00 97.25 167 TRP A CA 1
ATOM 1260 C C . TRP A 1 167 ? 11.639 -14.505 -22.498 1.00 97.25 167 TRP A C 1
ATOM 1262 O O . TRP A 1 167 ? 11.093 -15.545 -22.860 1.00 97.25 167 TRP A O 1
ATOM 1272 N N . ALA A 1 168 ? 12.885 -14.182 -22.861 1.00 96.25 168 ALA A N 1
ATOM 1273 C CA . ALA A 1 168 ? 13.737 -15.041 -23.685 1.00 96.25 168 ALA A CA 1
ATOM 1274 C C . ALA A 1 168 ? 14.005 -16.406 -23.027 1.00 96.25 168 ALA A C 1
ATOM 1276 O O . ALA A 1 168 ? 14.206 -17.401 -23.718 1.00 96.25 168 ALA A O 1
ATOM 1277 N N . SER A 1 169 ? 13.939 -16.461 -21.694 1.00 94.19 169 SER A N 1
ATOM 1278 C CA . SER A 1 169 ? 14.043 -17.688 -20.898 1.00 94.19 169 SER A CA 1
ATOM 1279 C C . SER A 1 169 ? 12.693 -18.398 -20.694 1.00 94.19 169 SER A C 1
ATOM 1281 O O . SER A 1 169 ? 12.604 -19.351 -19.926 1.00 94.19 169 SER A O 1
ATOM 1283 N N . GLY A 1 170 ? 11.627 -17.954 -21.370 1.00 95.44 170 GLY A N 1
ATOM 1284 C CA . GLY A 1 170 ? 10.288 -18.551 -21.309 1.00 95.44 170 GLY A CA 1
ATOM 1285 C C . GLY A 1 170 ? 9.419 -18.070 -20.145 1.00 95.44 170 GLY A C 1
ATOM 1286 O O . GLY A 1 170 ? 8.305 -18.564 -19.964 1.00 95.44 170 GLY A O 1
ATOM 1287 N N . HIS A 1 171 ? 9.882 -17.096 -19.362 1.00 96.88 171 HIS A N 1
ATOM 1288 C CA . HIS A 1 171 ? 9.150 -16.563 -18.218 1.00 96.88 171 HIS A CA 1
ATOM 1289 C C . HIS A 1 171 ? 8.490 -15.248 -18.602 1.00 96.88 171 HIS A C 1
ATOM 1291 O O . HIS A 1 171 ? 9.152 -14.225 -18.671 1.00 96.88 171 HIS A O 1
ATOM 1297 N N . THR A 1 172 ? 7.181 -15.267 -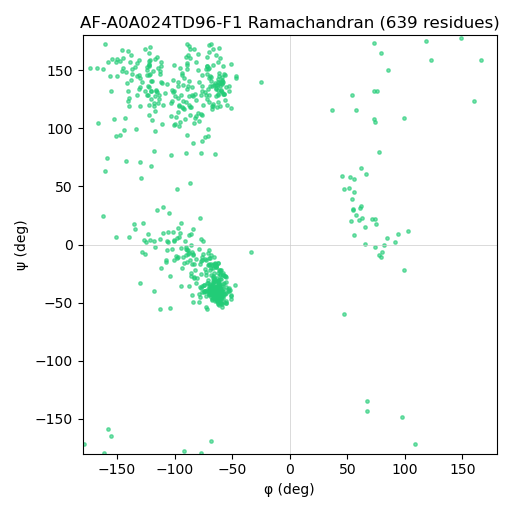18.850 1.00 97.62 172 THR A N 1
ATOM 1298 C CA . THR A 1 172 ? 6.381 -14.073 -19.198 1.00 97.62 172 THR A CA 1
ATOM 1299 C C . THR A 1 172 ? 5.366 -13.701 -18.116 1.00 97.62 172 THR A C 1
ATOM 1301 O O . THR A 1 172 ? 4.562 -12.792 -18.307 1.00 97.62 172 THR A O 1
ATOM 1304 N N . GLY A 1 173 ? 5.374 -14.405 -16.978 1.00 98.00 173 GLY A N 1
ATOM 1305 C CA . GLY A 1 173 ? 4.345 -14.298 -15.938 1.00 98.00 173 GLY A CA 1
ATOM 1306 C C . GLY A 1 173 ? 3.190 -15.291 -16.107 1.00 98.00 173 GLY A C 1
ATOM 1307 O O . GLY A 1 173 ? 2.257 -15.278 -15.307 1.00 98.00 173 GLY A O 1
ATOM 1308 N N . ALA A 1 174 ? 3.238 -16.170 -17.114 1.00 97.88 174 ALA A N 1
ATOM 1309 C CA . ALA A 1 174 ? 2.226 -17.203 -17.330 1.00 97.88 174 ALA A CA 1
ATOM 1310 C C . ALA A 1 174 ? 1.989 -18.055 -16.067 1.00 97.88 174 ALA A C 1
ATOM 1312 O O . ALA A 1 174 ? 2.923 -18.448 -15.370 1.00 97.88 174 ALA A O 1
ATOM 1313 N N . GLY A 1 175 ? 0.716 -18.321 -15.757 1.00 96.69 175 GLY A N 1
ATOM 1314 C CA . GLY A 1 175 ? 0.303 -19.038 -14.542 1.00 96.69 175 GLY A CA 1
ATOM 1315 C C . GLY A 1 175 ? 0.282 -18.184 -13.267 1.00 96.69 175 GLY A C 1
ATOM 1316 O O . GLY A 1 175 ? -0.288 -18.612 -12.261 1.00 96.69 175 GLY A O 1
ATOM 1317 N N . ILE A 1 176 ? 0.826 -16.964 -13.310 1.00 98.56 176 ILE A N 1
ATOM 1318 C CA . ILE A 1 176 ? 0.782 -16.011 -12.203 1.00 98.56 176 ILE A CA 1
ATOM 1319 C C . ILE A 1 176 ? -0.410 -15.072 -12.361 1.00 98.56 176 ILE A C 1
ATOM 1321 O O . ILE A 1 176 ? -0.858 -14.740 -13.456 1.00 98.56 176 ILE A O 1
ATOM 1325 N N . VAL A 1 177 ? -0.947 -14.678 -11.211 1.00 98.75 177 VAL A N 1
ATOM 1326 C CA . VAL A 1 177 ? -2.117 -13.811 -11.089 1.00 98.75 177 VAL A CA 1
ATOM 1327 C C . VAL A 1 177 ? -1.665 -12.544 -10.395 1.00 98.75 177 VAL A C 1
ATOM 1329 O O . VAL A 1 177 ? -1.261 -12.606 -9.229 1.00 98.75 177 VAL A O 1
ATOM 1332 N N . VAL A 1 178 ? -1.726 -11.429 -11.106 1.00 98.88 178 VAL A N 1
ATOM 1333 C CA . VAL A 1 178 ? -1.396 -10.097 -10.597 1.00 98.88 178 VAL A CA 1
ATOM 1334 C C . VAL A 1 178 ? -2.685 -9.348 -10.289 1.00 98.88 178 VAL A C 1
ATOM 1336 O O . VAL A 1 178 ? -3.676 -9.477 -11.009 1.00 98.88 178 VAL A O 1
ATOM 1339 N N . ALA A 1 179 ? -2.691 -8.582 -9.206 1.00 98.88 179 ALA A N 1
ATOM 1340 C CA . ALA A 1 179 ? -3.812 -7.729 -8.847 1.00 98.88 179 ALA A CA 1
ATOM 1341 C C . ALA A 1 179 ? -3.389 -6.270 -8.722 1.00 98.88 179 ALA A C 1
ATOM 1343 O O . ALA A 1 179 ? -2.246 -5.984 -8.369 1.00 98.88 179 ALA A O 1
ATOM 1344 N N . SER A 1 180 ? -4.337 -5.360 -8.936 1.00 98.75 180 SER A N 1
ATOM 1345 C CA . SER A 1 180 ? -4.180 -3.946 -8.597 1.00 98.75 180 SER A CA 1
ATOM 1346 C C . SER A 1 180 ? -5.378 -3.445 -7.792 1.00 98.75 180 SER A C 1
ATOM 1348 O O . SER A 1 180 ? -6.525 -3.755 -8.131 1.00 98.75 180 SER A O 1
ATOM 1350 N N . ILE A 1 181 ? -5.115 -2.682 -6.729 1.00 98.88 181 ILE A N 1
ATOM 1351 C CA . ILE A 1 181 ? -6.113 -1.830 -6.070 1.00 98.88 181 ILE A CA 1
ATOM 1352 C C . ILE A 1 181 ? -5.825 -0.400 -6.510 1.00 98.88 181 ILE A C 1
ATOM 1354 O O . ILE A 1 181 ? -4.801 0.158 -6.123 1.00 98.88 181 ILE A O 1
ATOM 1358 N N . ASP A 1 182 ? -6.705 0.182 -7.323 1.00 98.62 182 ASP A N 1
ATOM 1359 C CA . ASP A 1 182 ? -6.436 1.475 -7.961 1.00 98.62 182 ASP A CA 1
ATOM 1360 C C . ASP A 1 182 ? -7.740 2.195 -8.376 1.00 98.62 182 ASP A C 1
ATOM 1362 O O . ASP A 1 182 ? -8.815 1.905 -7.842 1.00 98.62 182 ASP A O 1
ATOM 1366 N N . THR A 1 183 ? -7.671 3.136 -9.321 1.00 98.19 183 THR A N 1
ATOM 1367 C CA . THR A 1 183 ? -8.806 3.877 -9.902 1.00 98.19 183 THR A CA 1
ATOM 1368 C C . THR A 1 183 ? -9.640 3.063 -10.893 1.00 98.19 183 THR A C 1
ATOM 1370 O O . THR A 1 183 ? -10.594 3.588 -11.465 1.00 98.19 183 THR A O 1
ATOM 1373 N N . GLY A 1 184 ? -9.300 1.786 -11.079 1.00 97.75 184 GLY A N 1
ATOM 1374 C CA . GLY A 1 184 ? -9.939 0.863 -12.009 1.00 97.75 184 GLY A CA 1
ATOM 1375 C C . GLY A 1 184 ? -9.057 0.523 -13.208 1.00 97.75 184 GLY A C 1
ATOM 1376 O O . GLY A 1 184 ? -7.876 0.848 -13.227 1.00 97.75 184 GLY A O 1
ATOM 1377 N N . VAL A 1 185 ? -9.609 -0.180 -14.198 1.00 98.44 185 VAL A N 1
ATOM 1378 C CA . VAL A 1 185 ? -8.905 -0.498 -15.453 1.00 98.44 185 VAL A CA 1
ATOM 1379 C C . VAL A 1 185 ? -9.887 -0.374 -16.607 1.00 98.44 185 VAL A C 1
ATOM 1381 O O . VAL A 1 185 ? -10.975 -0.943 -16.553 1.00 98.44 185 VAL A O 1
ATOM 1384 N N . ARG A 1 186 ? -9.512 0.320 -17.680 1.00 97.94 186 ARG A N 1
ATOM 1385 C CA . ARG A 1 186 ? -10.276 0.304 -18.928 1.00 97.94 186 ARG A CA 1
ATOM 1386 C C . ARG A 1 186 ? -10.022 -1.006 -19.672 1.00 97.94 186 ARG A C 1
ATOM 1388 O O . ARG A 1 186 ? -9.120 -1.094 -20.498 1.00 97.94 186 ARG A O 1
ATOM 1395 N N . VAL A 1 187 ? -10.827 -2.024 -1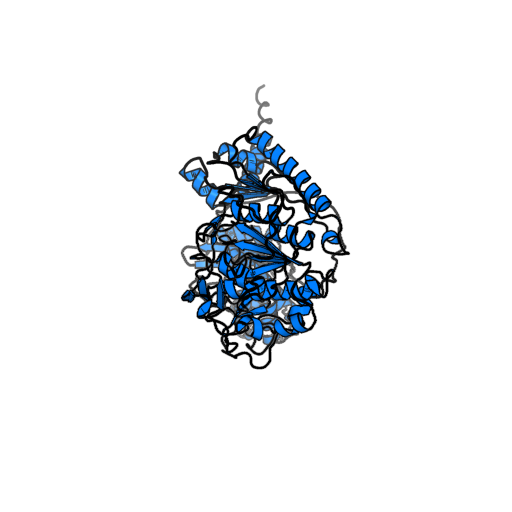9.373 1.00 97.81 187 VAL A N 1
ATOM 1396 C CA . VAL A 1 187 ? -10.631 -3.399 -19.871 1.00 97.81 187 VAL A CA 1
ATOM 1397 C C . VAL A 1 187 ? -10.616 -3.521 -21.395 1.00 97.81 187 VAL A C 1
ATOM 1399 O O . VAL A 1 187 ? -10.000 -4.435 -21.920 1.00 97.81 187 VAL A O 1
ATOM 1402 N N . SER A 1 188 ? -11.273 -2.618 -22.123 1.00 97.81 188 SER A N 1
ATOM 1403 C CA . SER A 1 188 ? -11.321 -2.675 -23.586 1.00 97.81 188 SER A CA 1
ATOM 1404 C C . SER A 1 188 ? -10.031 -2.186 -24.262 1.00 97.81 188 SER A C 1
ATOM 1406 O O . SER A 1 188 ? -9.823 -2.464 -25.441 1.00 97.81 188 SER A O 1
ATOM 1408 N N . HIS A 1 189 ? -9.147 -1.506 -23.520 1.00 98.44 189 HIS A N 1
ATOM 1409 C CA . HIS A 1 189 ? -7.900 -0.959 -24.044 1.00 98.44 189 HIS A CA 1
ATOM 1410 C C . HIS A 1 189 ? -6.990 -2.053 -24.619 1.00 98.44 189 HIS A C 1
ATOM 1412 O O . HIS A 1 189 ? -6.731 -3.058 -23.959 1.00 98.44 189 HIS A O 1
ATOM 1418 N N . GLU A 1 190 ? -6.438 -1.830 -25.815 1.00 97.25 190 GLU A N 1
ATOM 1419 C CA . GLU A 1 190 ? -5.711 -2.840 -26.598 1.00 97.25 190 GLU A CA 1
ATOM 1420 C C . GLU A 1 190 ? -4.542 -3.486 -25.846 1.00 97.25 190 GLU A C 1
ATOM 1422 O O . GLU A 1 190 ? -4.340 -4.691 -25.929 1.00 97.25 190 GLU A O 1
ATOM 1427 N N . ALA A 1 191 ? -3.825 -2.708 -25.032 1.00 97.25 191 ALA A N 1
ATOM 1428 C CA . ALA A 1 191 ? -2.755 -3.229 -24.189 1.00 97.25 191 ALA A CA 1
ATOM 1429 C C . ALA A 1 191 ? -3.194 -4.245 -23.124 1.00 97.25 191 ALA A C 1
ATOM 1431 O O . ALA A 1 191 ? -2.395 -5.110 -22.785 1.00 97.25 191 ALA A O 1
ATOM 1432 N N . VAL A 1 192 ? -4.402 -4.146 -22.561 1.00 97.25 192 VAL A N 1
ATOM 1433 C CA . VAL A 1 192 ? -4.813 -4.926 -21.372 1.00 97.25 192 VAL A CA 1
ATOM 1434 C C . VAL A 1 192 ? -6.087 -5.744 -21.585 1.00 97.25 192 VAL A C 1
ATOM 1436 O O . VAL A 1 192 ? -6.541 -6.411 -20.660 1.00 97.25 192 VAL A O 1
ATOM 1439 N N . ASN A 1 193 ? -6.668 -5.727 -22.785 1.00 95.38 193 ASN A N 1
ATOM 1440 C CA . ASN A 1 193 ? -7.889 -6.478 -23.084 1.00 95.38 193 ASN A CA 1
ATOM 1441 C C . ASN A 1 193 ? -7.686 -8.004 -23.095 1.00 95.38 193 ASN A C 1
ATOM 1443 O O . ASN A 1 193 ? -8.647 -8.755 -22.914 1.00 95.38 193 ASN A O 1
ATOM 1447 N N . GLY A 1 194 ? -6.445 -8.466 -23.246 1.00 92.38 194 GLY A N 1
ATOM 1448 C CA . GLY A 1 194 ? -6.057 -9.855 -23.050 1.00 92.38 194 GLY A CA 1
ATOM 1449 C C . GLY A 1 194 ? -5.707 -10.171 -21.595 1.00 92.38 194 GLY A C 1
ATOM 1450 O O . GLY A 1 194 ? -5.430 -9.293 -20.780 1.00 92.38 194 GLY A O 1
ATOM 1451 N N . ASN A 1 195 ? -5.740 -11.462 -21.257 1.00 94.62 195 ASN A N 1
ATOM 1452 C CA . ASN A 1 195 ? -5.405 -12.014 -19.935 1.00 94.62 195 ASN A CA 1
ATOM 1453 C C . ASN A 1 195 ? -6.177 -11.450 -18.723 1.00 94.62 195 ASN A C 1
ATOM 1455 O O . ASN A 1 195 ? -5.881 -11.826 -17.583 1.00 94.62 195 ASN A O 1
ATOM 1459 N N . TRP A 1 196 ? -7.202 -10.624 -18.933 1.00 97.62 196 TRP A N 1
ATOM 1460 C CA . TRP A 1 196 ? -8.165 -10.302 -17.890 1.00 97.62 196 TRP A CA 1
ATOM 1461 C C . TRP A 1 196 ? -8.933 -11.557 -17.480 1.00 97.62 196 TRP A C 1
ATOM 1463 O O . TRP A 1 196 ? -9.449 -12.298 -18.324 1.00 97.62 196 TRP A O 1
ATOM 1473 N N . ARG A 1 197 ? -9.079 -11.790 -16.174 1.00 97.56 197 ARG A N 1
ATOM 1474 C CA . ARG A 1 197 ? -9.958 -12.857 -15.697 1.00 97.56 197 ARG A CA 1
ATOM 1475 C C . ARG A 1 197 ? -11.420 -12.397 -15.666 1.00 97.56 197 ARG A C 1
ATOM 1477 O O . ARG A 1 197 ? -11.831 -11.666 -14.775 1.00 97.56 197 ARG A O 1
ATOM 1484 N N . THR A 1 198 ? -12.234 -12.918 -16.576 1.00 94.94 198 THR A N 1
ATOM 1485 C CA . THR A 1 198 ? -13.656 -12.545 -16.705 1.00 94.94 198 THR A CA 1
ATOM 1486 C C . THR A 1 198 ? -14.510 -12.855 -15.469 1.00 94.94 198 THR A C 1
ATOM 1488 O O . THR A 1 198 ? -15.400 -12.082 -15.132 1.00 94.94 198 THR A O 1
ATOM 1491 N N . SER A 1 199 ? -14.242 -13.960 -14.766 1.00 95.25 199 SER A N 1
ATOM 1492 C CA . SER A 1 199 ? -14.906 -14.313 -13.501 1.00 95.25 199 SER A CA 1
ATOM 1493 C C . SER A 1 199 ? -13.925 -14.241 -12.334 1.00 95.25 199 SER A C 1
ATOM 1495 O O . SER A 1 199 ? -12.780 -14.665 -12.470 1.00 95.25 199 SER A O 1
ATOM 1497 N N . PHE A 1 200 ? -14.352 -13.728 -11.176 1.00 97.38 200 PHE A N 1
ATOM 1498 C CA . PHE A 1 200 ? -13.474 -13.468 -10.021 1.00 97.38 200 PHE A CA 1
ATOM 1499 C C . PHE A 1 200 ? -12.301 -12.515 -10.330 1.00 97.38 200 PHE A C 1
ATOM 1501 O O . PHE A 1 200 ? -11.250 -12.614 -9.693 1.00 97.38 200 PHE A O 1
ATOM 1508 N N . GLY A 1 201 ? -12.428 -11.641 -11.338 1.00 97.69 201 GLY A N 1
ATOM 1509 C CA . GLY A 1 201 ? -11.345 -10.741 -11.754 1.00 97.69 201 GLY A CA 1
ATOM 1510 C C . GLY A 1 201 ? -11.650 -9.251 -11.710 1.00 97.69 201 GLY A C 1
ATOM 1511 O O . GLY A 1 201 ? -10.792 -8.453 -12.085 1.00 97.69 201 GLY A O 1
ATOM 1512 N N . TRP A 1 202 ? -12.828 -8.863 -11.227 1.00 98.00 202 TRP A N 1
ATOM 1513 C CA . TRP A 1 202 ? -13.186 -7.469 -11.002 1.00 98.00 202 TRP A CA 1
ATOM 1514 C C . TRP A 1 202 ? -13.993 -7.319 -9.719 1.00 98.00 202 TRP A C 1
ATOM 1516 O O . TRP A 1 202 ? -14.882 -8.131 -9.451 1.00 98.00 202 TRP A O 1
ATOM 1526 N N . PHE A 1 203 ? -13.700 -6.269 -8.955 1.00 97.81 203 PHE A N 1
ATOM 1527 C CA . PHE A 1 203 ? -14.508 -5.879 -7.811 1.00 97.81 203 PHE A CA 1
ATOM 1528 C C . PHE A 1 203 ? -14.641 -4.363 -7.716 1.00 97.81 203 PHE A C 1
ATOM 1530 O O . PHE A 1 203 ? -13.656 -3.633 -7.623 1.00 97.81 203 PHE A O 1
ATOM 1537 N N . ASP A 1 204 ? -15.886 -3.903 -7.703 1.00 96.25 204 ASP A N 1
ATOM 1538 C CA . ASP A 1 204 ? -16.253 -2.517 -7.456 1.00 96.25 204 ASP A CA 1
ATOM 1539 C C . ASP A 1 204 ? -17.087 -2.452 -6.168 1.00 96.25 204 ASP A C 1
ATOM 1541 O O . ASP A 1 204 ? -18.295 -2.715 -6.190 1.00 96.25 204 ASP A O 1
ATOM 1545 N N . PRO A 1 205 ? -16.463 -2.123 -5.025 1.00 92.44 205 PRO A N 1
ATOM 1546 C CA . PRO A 1 205 ? -17.151 -2.087 -3.742 1.00 92.44 205 PRO A CA 1
ATOM 1547 C C . PRO A 1 205 ? -18.145 -0.925 -3.598 1.00 92.44 205 PRO A C 1
ATOM 1549 O O . PRO A 1 205 ? -18.819 -0.881 -2.569 1.00 92.44 205 PRO A O 1
ATOM 1552 N N . GLN A 1 206 ? -18.223 0.034 -4.528 1.00 84.19 206 GLN A N 1
ATOM 1553 C CA . GLN A 1 206 ? -19.113 1.200 -4.411 1.00 84.19 206 GLN A CA 1
ATOM 1554 C C . GLN A 1 206 ? -20.235 1.180 -5.449 1.00 84.19 206 GLN A C 1
ATOM 1556 O O . GLN A 1 206 ? -21.404 1.266 -5.077 1.00 84.19 206 GLN A O 1
ATOM 1561 N N . GLY A 1 207 ? -19.879 1.080 -6.730 1.00 76.88 207 GLY A N 1
ATOM 1562 C CA . GLY A 1 207 ? -20.808 1.168 -7.857 1.00 76.88 207 GLY A CA 1
ATOM 1563 C C . GLY A 1 207 ? -21.364 -0.178 -8.314 1.00 76.88 207 GLY A C 1
ATOM 1564 O O . GLY A 1 207 ? -22.367 -0.207 -9.023 1.00 76.88 207 GLY A O 1
ATOM 1565 N N . GLY A 1 208 ? -20.748 -1.292 -7.902 1.00 82.50 208 GLY A N 1
ATOM 1566 C CA . GLY A 1 208 ? -21.174 -2.637 -8.290 1.00 82.50 208 GLY A CA 1
ATOM 1567 C C . GLY A 1 208 ? -21.075 -2.907 -9.792 1.00 82.50 208 GLY A C 1
ATOM 1568 O O . GLY A 1 208 ? -21.781 -3.779 -10.299 1.00 82.50 208 GLY A O 1
ATOM 1569 N N . THR A 1 209 ? -20.231 -2.166 -10.517 1.00 92.19 209 THR A N 1
ATOM 1570 C CA . THR A 1 209 ? -19.957 -2.456 -11.928 1.00 92.19 209 THR A CA 1
ATOM 1571 C C . THR A 1 209 ? -19.469 -3.897 -12.079 1.00 92.19 209 THR A C 1
ATOM 1573 O O . THR A 1 209 ? -18.648 -4.382 -11.301 1.00 92.19 209 THR A O 1
ATOM 1576 N N . THR A 1 210 ? -19.982 -4.611 -13.080 1.00 88.06 210 THR A N 1
ATOM 1577 C CA . THR A 1 210 ? -19.650 -6.029 -13.305 1.00 88.06 210 THR A CA 1
ATOM 1578 C C . THR A 1 210 ? -18.440 -6.223 -14.215 1.00 88.06 210 THR A C 1
ATOM 1580 O O . THR A 1 210 ? -17.954 -7.339 -14.369 1.00 88.06 210 THR A O 1
ATOM 1583 N N . THR A 1 211 ? -17.953 -5.145 -14.826 1.00 93.44 211 THR A N 1
ATOM 1584 C CA . THR A 1 211 ? -16.799 -5.126 -15.729 1.00 93.44 211 THR A CA 1
ATOM 1585 C C . THR A 1 211 ? -15.845 -4.008 -15.323 1.00 93.44 211 THR A C 1
ATOM 1587 O O . THR A 1 211 ? -16.335 -2.950 -14.923 1.00 93.44 211 THR A O 1
ATOM 1590 N N . PRO A 1 212 ? -14.519 -4.185 -15.471 1.00 96.81 212 PRO A N 1
ATOM 1591 C CA . PRO A 1 212 ? -13.562 -3.143 -15.144 1.00 96.81 212 PRO A CA 1
ATOM 1592 C C . PRO A 1 212 ? -13.797 -1.872 -15.950 1.00 96.81 212 PRO A C 1
ATOM 1594 O O . PRO A 1 212 ? -13.923 -1.897 -17.176 1.00 96.81 212 PRO A O 1
ATOM 1597 N N . THR A 1 213 ? -13.829 -0.758 -15.231 1.00 95.56 213 THR A N 1
ATOM 1598 C CA . THR A 1 213 ? -13.893 0.588 -15.794 1.00 95.56 213 THR A CA 1
ATOM 1599 C C . THR A 1 213 ? -12.894 1.478 -15.079 1.00 95.56 213 THR A C 1
ATOM 1601 O O . THR A 1 213 ? -12.616 1.256 -13.902 1.00 95.56 213 THR A O 1
ATOM 1604 N N . ASP A 1 214 ? -12.409 2.511 -15.755 1.00 96.81 214 ASP A N 1
ATOM 1605 C CA . ASP A 1 214 ? -11.548 3.535 -15.170 1.00 96.81 214 ASP A CA 1
ATOM 1606 C C . ASP A 1 214 ? -11.962 4.898 -15.724 1.00 96.81 214 ASP A C 1
ATOM 1608 O O . ASP A 1 214 ? -12.046 5.075 -16.939 1.00 96.81 214 ASP A O 1
ATOM 1612 N N . SER A 1 215 ? -12.243 5.845 -14.834 1.00 94.00 215 SER A N 1
ATOM 1613 C CA . SER A 1 215 ? -12.602 7.226 -15.177 1.00 94.00 215 SER A CA 1
ATOM 1614 C C . SER A 1 215 ? -11.479 8.222 -14.885 1.00 94.00 215 SER A C 1
ATOM 1616 O O . SER A 1 215 ? -11.679 9.426 -15.032 1.00 94.00 215 SER A O 1
ATOM 1618 N N . ASN A 1 216 ? -10.319 7.740 -14.433 1.00 95.19 216 ASN A N 1
ATOM 1619 C CA . ASN A 1 216 ? -9.181 8.562 -14.029 1.00 95.19 216 ASN A CA 1
ATOM 1620 C C . ASN A 1 216 ? -7.936 8.300 -14.888 1.00 95.19 216 ASN A C 1
ATOM 1622 O O . ASN A 1 216 ? -7.217 9.237 -15.231 1.00 95.19 216 ASN A O 1
ATOM 1626 N N . GLY A 1 217 ? -7.680 7.038 -15.235 1.00 96.88 217 GLY A N 1
ATOM 1627 C CA . GLY A 1 217 ? -6.550 6.623 -16.065 1.00 96.88 217 GLY A CA 1
ATOM 1628 C C . GLY A 1 217 ? -5.359 6.072 -15.313 1.00 96.88 217 GLY A C 1
ATOM 1629 O O . GLY A 1 217 ? -4.578 5.332 -15.910 1.00 96.88 217 GLY A O 1
ATOM 1630 N N . HIS A 1 218 ? -5.216 6.395 -14.029 1.00 98.56 218 HIS A N 1
ATOM 1631 C CA . HIS A 1 218 ? -4.079 5.949 -13.236 1.00 98.56 218 HIS A CA 1
ATOM 1632 C C . HIS A 1 218 ? -4.009 4.417 -13.144 1.00 98.56 218 HIS A C 1
ATOM 1634 O O . HIS A 1 218 ? -2.975 3.832 -13.461 1.00 98.56 218 HIS A O 1
ATOM 1640 N N . GLY A 1 219 ? -5.114 3.749 -12.814 1.00 98.50 219 GLY A N 1
ATOM 1641 C CA . GLY A 1 219 ? -5.144 2.292 -12.704 1.00 98.50 219 GLY A CA 1
ATOM 1642 C C . GLY A 1 219 ? -4.982 1.567 -14.044 1.00 98.50 219 GLY A C 1
ATOM 1643 O O . GLY A 1 219 ? -4.294 0.544 -14.104 1.00 98.50 219 GLY A O 1
ATOM 1644 N N . THR A 1 220 ? -5.513 2.121 -15.140 1.00 98.69 220 THR A N 1
ATOM 1645 C CA . THR A 1 220 ? -5.260 1.611 -16.503 1.00 98.69 220 THR A CA 1
ATOM 1646 C C . THR A 1 220 ? -3.776 1.686 -16.864 1.00 98.69 220 THR A C 1
ATOM 1648 O O . THR A 1 220 ? -3.240 0.748 -17.455 1.00 98.69 220 THR A O 1
ATOM 1651 N N . HIS A 1 221 ? -3.094 2.764 -16.474 1.00 98.75 221 HIS A N 1
ATOM 1652 C CA . HIS A 1 221 ? -1.657 2.944 -16.704 1.00 98.75 221 HIS A CA 1
ATOM 1653 C C . HIS A 1 221 ? -0.825 1.963 -15.885 1.00 98.75 221 HIS A C 1
ATOM 1655 O O . HIS A 1 221 ? 0.012 1.243 -16.432 1.00 98.75 221 HIS A O 1
ATOM 1661 N N . VAL A 1 222 ? -1.135 1.845 -14.594 1.00 98.88 222 VAL A N 1
ATOM 1662 C CA . VAL A 1 222 ? -0.503 0.886 -13.681 1.00 98.88 222 VAL A CA 1
ATOM 1663 C C . VAL A 1 222 ? -0.653 -0.545 -14.198 1.00 98.88 222 VAL A C 1
ATOM 1665 O O . VAL A 1 222 ? 0.345 -1.257 -14.297 1.00 98.88 222 VAL A O 1
ATOM 1668 N N . MET A 1 223 ? -1.862 -0.973 -14.579 1.00 98.88 223 MET A N 1
ATOM 1669 C CA . MET A 1 223 ? -2.084 -2.338 -15.071 1.00 98.88 223 MET A CA 1
ATOM 1670 C C . MET A 1 223 ? -1.368 -2.604 -16.399 1.00 98.88 223 MET A C 1
ATOM 1672 O O . MET A 1 223 ? -0.799 -3.682 -16.573 1.00 98.88 223 MET A O 1
ATOM 1676 N N . GLY A 1 224 ? -1.332 -1.623 -17.305 1.00 98.62 224 GLY A N 1
ATOM 1677 C CA . GLY A 1 224 ? -0.570 -1.728 -18.551 1.00 98.62 224 GLY A CA 1
ATOM 1678 C C . GLY A 1 224 ? 0.927 -1.932 -18.317 1.00 98.62 224 GLY A C 1
ATOM 1679 O O . GLY A 1 224 ? 1.534 -2.755 -18.993 1.00 98.62 224 GLY A O 1
ATOM 1680 N N . THR A 1 225 ? 1.507 -1.286 -17.302 1.00 98.88 225 THR A N 1
ATOM 1681 C CA . THR A 1 225 ? 2.925 -1.466 -16.948 1.00 98.88 225 THR A CA 1
ATOM 1682 C C . THR A 1 225 ? 3.186 -2.860 -16.366 1.00 98.88 225 THR A C 1
ATOM 1684 O O . THR A 1 225 ? 4.236 -3.456 -16.602 1.00 98.88 225 THR A O 1
ATOM 1687 N N . ILE A 1 226 ? 2.224 -3.430 -15.630 1.00 98.94 226 ILE A N 1
ATOM 1688 C CA . ILE A 1 226 ? 2.354 -4.790 -15.085 1.00 98.94 226 ILE A CA 1
ATOM 1689 C C . ILE A 1 226 ? 2.216 -5.834 -16.195 1.00 98.94 226 ILE A C 1
ATOM 1691 O O . ILE A 1 226 ? 3.077 -6.701 -16.318 1.00 98.94 226 ILE A O 1
ATOM 1695 N N . ALA A 1 227 ? 1.128 -5.786 -16.966 1.00 98.56 227 ALA A N 1
ATOM 1696 C CA . ALA A 1 227 ? 0.660 -6.911 -17.782 1.00 98.56 227 ALA A CA 1
ATOM 1697 C C . ALA A 1 227 ? 0.263 -6.531 -19.219 1.00 98.56 227 ALA A C 1
ATOM 1699 O O . ALA A 1 227 ? -0.372 -7.327 -19.909 1.00 98.56 227 ALA A O 1
ATOM 1700 N N . GLY A 1 228 ? 0.613 -5.330 -19.684 1.00 98.00 228 GLY A N 1
ATOM 1701 C CA . GLY A 1 228 ? 0.296 -4.884 -21.036 1.00 98.00 228 GLY A CA 1
ATOM 1702 C C . GLY A 1 228 ? 0.956 -5.740 -22.123 1.00 98.00 228 GLY A C 1
ATOM 1703 O O . GLY A 1 228 ? 2.125 -6.102 -22.026 1.00 98.00 228 GLY A O 1
ATOM 1704 N N . GLN A 1 229 ? 0.208 -6.062 -23.176 1.00 95.75 229 GLN A N 1
ATOM 1705 C CA . GLN A 1 229 ? 0.585 -7.063 -24.185 1.00 95.75 229 GLN A CA 1
ATOM 1706 C C . GLN A 1 229 ? 0.984 -6.472 -25.538 1.00 95.75 229 GLN A C 1
ATOM 1708 O O . GLN A 1 229 ? 1.539 -7.161 -26.389 1.00 95.75 229 GLN A O 1
ATOM 1713 N N . THR A 1 230 ? 0.696 -5.193 -25.747 1.00 92.62 230 THR A N 1
ATOM 1714 C CA . THR A 1 230 ? 0.976 -4.466 -26.989 1.00 92.62 230 THR A CA 1
ATOM 1715 C C . THR A 1 230 ? 2.049 -3.419 -26.743 1.00 92.62 230 THR A C 1
ATOM 1717 O O . THR A 1 230 ? 2.135 -2.902 -25.629 1.00 92.62 230 THR A O 1
ATOM 1720 N N . ILE A 1 231 ? 2.802 -3.052 -27.781 1.00 91.06 231 ILE A N 1
ATOM 1721 C CA . ILE A 1 231 ? 3.784 -1.948 -27.781 1.00 91.06 231 ILE A CA 1
ATOM 1722 C C . ILE A 1 231 ? 4.839 -2.001 -26.649 1.00 91.06 231 ILE A C 1
ATOM 1724 O O . ILE A 1 231 ? 5.445 -0.989 -26.292 1.00 91.06 231 ILE A O 1
ATOM 1728 N N . GLY A 1 232 ? 5.031 -3.188 -26.061 1.00 94.25 232 GLY A N 1
ATOM 1729 C CA . GLY A 1 232 ? 6.077 -3.484 -25.086 1.00 94.25 232 GLY A CA 1
ATOM 1730 C C . GLY A 1 232 ? 6.023 -2.676 -23.785 1.00 94.25 232 GLY A C 1
ATOM 1731 O O . GLY A 1 232 ? 7.073 -2.354 -23.233 1.00 94.25 232 GLY A O 1
ATOM 1732 N N . VAL A 1 233 ? 4.823 -2.313 -23.310 1.00 96.69 233 VAL A N 1
ATOM 1733 C CA . VAL A 1 233 ? 4.634 -1.583 -22.034 1.00 96.69 233 VAL A CA 1
ATOM 1734 C C . VAL A 1 233 ? 4.618 -2.495 -20.802 1.00 96.69 233 VAL A C 1
ATOM 1736 O O . VAL A 1 233 ? 4.964 -2.044 -19.716 1.00 96.69 233 VAL A O 1
ATOM 1739 N N . GLY A 1 234 ? 4.211 -3.761 -20.947 1.00 98.19 234 GLY A N 1
ATOM 1740 C CA . GLY A 1 234 ? 4.041 -4.675 -19.820 1.00 98.19 234 GLY A CA 1
ATOM 1741 C C . GLY A 1 234 ? 5.305 -5.447 -19.479 1.00 98.19 234 GLY A C 1
ATOM 1742 O O . GLY A 1 234 ? 5.927 -6.047 -20.351 1.00 98.19 234 GLY A O 1
ATOM 1743 N N . VAL A 1 235 ? 5.641 -5.505 -18.193 1.00 98.81 235 VAL A N 1
ATOM 1744 C CA . VAL A 1 235 ? 6.761 -6.313 -17.687 1.00 98.81 235 VAL A CA 1
ATOM 1745 C C . VAL A 1 235 ? 6.433 -7.810 -17.689 1.00 98.81 235 VAL A C 1
ATOM 1747 O O . VAL A 1 235 ? 7.278 -8.627 -18.040 1.00 98.81 235 VAL A O 1
ATOM 1750 N N . ALA A 1 236 ? 5.212 -8.196 -17.321 1.00 98.62 236 ALA A N 1
ATOM 1751 C CA . ALA A 1 236 ? 4.741 -9.581 -17.260 1.00 98.62 236 ALA A CA 1
ATOM 1752 C C . ALA A 1 236 ? 3.524 -9.801 -18.183 1.00 98.62 236 ALA A C 1
ATOM 1754 O O . ALA A 1 236 ? 2.415 -10.056 -17.702 1.00 98.62 236 ALA A O 1
ATOM 1755 N N . PRO A 1 237 ? 3.700 -9.721 -19.517 1.00 98.12 237 PRO A N 1
ATOM 1756 C CA . PRO A 1 237 ? 2.593 -9.746 -20.483 1.00 98.12 237 PRO A CA 1
ATOM 1757 C C . PRO A 1 237 ? 1.795 -11.065 -20.496 1.00 98.12 237 PRO A C 1
ATOM 1759 O O . PRO A 1 237 ? 0.656 -11.114 -20.966 1.00 98.12 237 PRO A O 1
ATOM 1762 N N . GLY A 1 238 ? 2.371 -12.155 -19.980 1.00 98.31 238 GLY A N 1
ATOM 1763 C CA . GLY A 1 238 ? 1.725 -13.462 -19.847 1.00 98.31 238 GLY A CA 1
ATOM 1764 C C . GLY A 1 238 ? 0.932 -13.653 -18.551 1.00 98.31 238 GLY A C 1
ATOM 1765 O O . GLY A 1 238 ? 0.254 -14.672 -18.409 1.00 98.31 238 GLY A O 1
ATOM 1766 N N . ALA A 1 239 ? 1.003 -12.719 -17.599 1.00 98.69 239 ALA A N 1
ATOM 1767 C CA . ALA A 1 239 ? 0.273 -12.825 -16.339 1.00 98.69 239 ALA A CA 1
ATOM 1768 C C . ALA A 1 239 ? -1.237 -12.658 -16.542 1.00 98.69 239 ALA A C 1
ATOM 1770 O O . ALA A 1 239 ? -1.688 -11.831 -17.331 1.00 98.69 239 ALA A O 1
ATOM 1771 N N . THR A 1 240 ? -2.030 -13.420 -15.784 1.00 98.81 240 THR A N 1
ATOM 1772 C CA . THR A 1 240 ? -3.468 -13.155 -15.643 1.00 98.81 240 THR A CA 1
ATOM 1773 C C . THR A 1 240 ? -3.656 -11.980 -14.700 1.00 98.81 240 THR A C 1
ATOM 1775 O O . THR A 1 240 ? -3.101 -11.996 -13.600 1.00 98.81 240 THR A O 1
ATOM 1778 N N . TRP A 1 241 ? -4.475 -11.001 -15.065 1.00 98.81 241 TRP A N 1
ATOM 1779 C CA . TRP A 1 241 ? -4.715 -9.848 -14.205 1.00 98.81 241 TRP A CA 1
ATOM 1780 C C . TRP A 1 241 ? -6.146 -9.787 -13.665 1.00 98.81 241 TRP A C 1
ATOM 1782 O O . TRP A 1 241 ? -7.112 -10.218 -14.305 1.00 98.81 241 TRP A O 1
ATOM 1792 N N . ILE A 1 242 ? -6.257 -9.260 -12.444 1.00 98.88 242 ILE A N 1
ATOM 1793 C CA . ILE A 1 242 ? -7.506 -8.927 -11.751 1.00 98.88 242 ILE A CA 1
ATOM 1794 C C . ILE A 1 242 ? -7.393 -7.520 -11.148 1.00 98.88 242 ILE A C 1
ATOM 1796 O O . ILE A 1 242 ? -6.287 -7.043 -10.896 1.00 98.88 242 ILE A O 1
ATOM 1800 N N . ALA A 1 243 ? -8.505 -6.834 -10.897 1.00 98.62 243 ALA A N 1
ATOM 1801 C CA . ALA A 1 243 ? -8.456 -5.479 -10.344 1.00 98.62 243 ALA A CA 1
ATOM 1802 C C . ALA A 1 243 ? -9.607 -5.184 -9.380 1.00 98.62 243 ALA A C 1
ATOM 1804 O O . ALA A 1 243 ? -10.700 -5.738 -9.510 1.00 98.62 243 ALA A O 1
ATOM 1805 N N . CYS A 1 244 ? -9.348 -4.289 -8.430 1.00 98.56 244 CYS A N 1
ATOM 1806 C CA . CYS A 1 244 ? -10.365 -3.702 -7.571 1.00 98.56 244 CYS A CA 1
ATOM 1807 C C . CYS A 1 244 ? -10.371 -2.176 -7.687 1.00 98.56 244 CYS A C 1
ATOM 1809 O O . CYS A 1 244 ? -9.312 -1.540 -7.635 1.00 98.56 244 CYS A O 1
ATOM 1811 N N . LEU A 1 245 ? -11.565 -1.589 -7.783 1.00 98.31 245 LEU A N 1
ATOM 1812 C CA . LEU A 1 245 ? -11.779 -0.143 -7.747 1.00 98.31 245 LEU A CA 1
ATOM 1813 C C . LEU A 1 245 ? -11.689 0.373 -6.302 1.00 98.31 245 LEU A C 1
ATOM 1815 O O . LEU A 1 245 ? -12.694 0.592 -5.624 1.00 98.31 245 LEU A O 1
ATOM 1819 N N . GLY A 1 246 ? -10.462 0.529 -5.809 1.00 97.69 246 GLY A N 1
ATOM 1820 C CA . GLY A 1 246 ? -10.182 0.993 -4.447 1.00 97.69 246 GLY A CA 1
ATOM 1821 C C . GLY A 1 246 ? -10.141 2.510 -4.300 1.00 97.69 246 GLY A C 1
ATOM 1822 O O . GLY A 1 246 ? -10.391 3.024 -3.208 1.00 97.69 246 GLY A O 1
ATOM 1823 N N . CYS A 1 247 ? -9.849 3.214 -5.394 1.00 97.44 247 CYS A N 1
ATOM 1824 C CA . CYS A 1 247 ? -9.558 4.643 -5.396 1.00 97.44 247 CYS A CA 1
ATOM 1825 C C . CYS A 1 247 ? -10.381 5.423 -6.436 1.00 97.44 247 CYS A C 1
ATOM 1827 O O . CYS A 1 247 ? -9.800 6.058 -7.321 1.00 97.44 247 CYS A O 1
ATOM 1829 N N . PRO A 1 248 ? -11.725 5.381 -6.409 1.00 89.25 248 PRO A N 1
ATOM 1830 C CA . PRO A 1 248 ? -12.505 6.146 -7.375 1.00 89.25 248 PRO A CA 1
ATOM 1831 C C . PRO A 1 248 ? -12.154 7.638 -7.291 1.00 89.25 248 PRO A C 1
ATOM 1833 O O . PRO A 1 248 ? -12.134 8.234 -6.214 1.00 89.25 248 PRO A O 1
ATOM 1836 N N . ASN A 1 249 ? -11.864 8.242 -8.446 1.00 86.88 249 ASN A N 1
ATOM 1837 C CA . ASN A 1 249 ? -11.467 9.649 -8.563 1.00 86.88 249 ASN A CA 1
ATOM 1838 C C . ASN A 1 249 ? -10.265 10.035 -7.671 1.00 86.88 249 ASN A C 1
ATOM 1840 O O . ASN A 1 249 ? -10.264 11.105 -7.066 1.00 86.88 249 ASN A O 1
ATOM 1844 N N . SER A 1 250 ? -9.263 9.155 -7.550 1.00 93.06 250 SER A N 1
ATOM 1845 C CA . SER A 1 250 ? -8.036 9.354 -6.749 1.00 93.06 250 SER A CA 1
ATOM 1846 C C . SER A 1 250 ? -8.234 9.447 -5.227 1.00 93.06 250 SER A C 1
ATOM 1848 O O . SER A 1 250 ? -7.255 9.575 -4.490 1.00 93.06 250 SER A O 1
ATOM 1850 N N . SER A 1 251 ? -9.469 9.340 -4.736 1.00 95.44 251 SER A N 1
ATOM 1851 C CA . SER A 1 251 ? -9.781 9.202 -3.315 1.00 95.44 251 SER A CA 1
ATOM 1852 C C . SER A 1 251 ? -9.913 7.728 -2.972 1.00 95.44 251 SER A C 1
ATOM 1854 O O . SER A 1 251 ? -10.670 7.012 -3.625 1.00 95.44 251 SER A O 1
ATOM 1856 N N . CYS A 1 252 ? -9.212 7.275 -1.937 1.00 97.00 252 CYS A N 1
ATOM 1857 C CA . CYS A 1 252 ? -9.186 5.882 -1.509 1.00 97.00 252 CYS A CA 1
ATOM 1858 C C . CYS A 1 252 ? -9.739 5.756 -0.077 1.00 97.00 252 CYS A C 1
ATOM 1860 O O . CYS A 1 252 ? -8.970 5.709 0.892 1.00 97.00 252 CYS A O 1
ATOM 1862 N N . PRO A 1 253 ? -11.074 5.740 0.108 1.00 95.50 253 PRO A N 1
ATOM 1863 C CA . PRO A 1 253 ? -11.666 5.597 1.432 1.00 95.50 253 PRO A CA 1
ATOM 1864 C C . PRO A 1 253 ? -11.229 4.294 2.102 1.00 95.50 253 PRO A C 1
ATOM 1866 O O . PRO A 1 253 ? -11.238 3.238 1.466 1.00 95.50 253 PRO A O 1
ATOM 1869 N N . GLN A 1 254 ? -10.932 4.342 3.402 1.00 96.00 254 GLN A N 1
ATOM 1870 C CA . GLN A 1 254 ? -10.484 3.173 4.164 1.00 96.00 254 GLN A CA 1
ATOM 1871 C C . GLN A 1 254 ? -11.418 1.963 3.991 1.00 96.00 254 GLN A C 1
ATOM 1873 O O . GLN A 1 254 ? -10.951 0.872 3.685 1.00 96.00 254 GLN A O 1
ATOM 1878 N N . ALA A 1 255 ? -12.738 2.149 4.099 1.00 95.75 255 ALA A N 1
ATOM 1879 C CA . ALA A 1 255 ? -13.705 1.060 3.927 1.00 95.75 255 ALA A CA 1
ATOM 1880 C C . ALA A 1 255 ? -13.663 0.429 2.522 1.00 95.75 255 ALA A C 1
ATOM 1882 O O . ALA A 1 255 ? -13.931 -0.759 2.359 1.00 95.75 255 ALA A O 1
ATOM 1883 N N . THR A 1 256 ? -13.359 1.225 1.497 1.00 97.44 256 THR A N 1
ATOM 1884 C CA . THR A 1 256 ? -13.242 0.777 0.102 1.00 97.44 256 THR A CA 1
ATOM 1885 C C . THR A 1 256 ? -11.960 -0.031 -0.084 1.00 97.44 256 THR A C 1
ATOM 1887 O O . THR A 1 256 ? -12.001 -1.121 -0.650 1.00 97.44 256 THR A O 1
ATOM 1890 N N . LEU A 1 257 ? -10.845 0.448 0.471 1.00 98.44 257 LEU A N 1
ATOM 1891 C CA . LEU A 1 257 ? -9.564 -0.257 0.454 1.00 98.44 257 LEU A CA 1
ATOM 1892 C C . LEU A 1 257 ? -9.611 -1.570 1.245 1.00 98.44 257 LEU A C 1
ATOM 1894 O O . LEU A 1 257 ? -9.155 -2.594 0.739 1.00 98.44 257 LEU A O 1
ATOM 1898 N N . THR A 1 258 ? -10.224 -1.585 2.432 1.00 98.25 258 THR A N 1
ATOM 1899 C CA . THR A 1 258 ? -10.439 -2.817 3.208 1.00 98.25 258 THR A CA 1
ATOM 1900 C C . THR A 1 258 ? -11.334 -3.803 2.448 1.00 98.25 258 THR A C 1
ATOM 1902 O O . THR A 1 258 ? -11.034 -4.998 2.411 1.00 98.25 258 THR A O 1
ATOM 1905 N N . ALA A 1 259 ? -12.390 -3.333 1.769 1.00 98.00 259 ALA A N 1
ATOM 1906 C CA . ALA A 1 259 ? -13.233 -4.191 0.934 1.00 98.00 259 ALA A CA 1
ATOM 1907 C C . ALA A 1 259 ? -12.439 -4.833 -0.215 1.00 98.00 259 ALA A C 1
ATOM 1909 O O . ALA A 1 259 ? -12.535 -6.043 -0.428 1.00 98.00 259 ALA A O 1
ATOM 1910 N N . CYS A 1 260 ? -11.623 -4.044 -0.921 1.00 98.75 260 CYS A N 1
ATOM 1911 C CA . CYS A 1 260 ? -10.720 -4.556 -1.948 1.00 98.75 260 CYS A CA 1
ATOM 1912 C C . CYS A 1 260 ? -9.735 -5.578 -1.380 1.00 98.75 260 CYS A C 1
ATOM 1914 O O . CYS A 1 260 ? -9.523 -6.631 -1.982 1.00 98.75 260 CYS A O 1
ATOM 1916 N N . ALA A 1 261 ? -9.166 -5.305 -0.206 1.00 98.75 261 ALA A N 1
ATOM 1917 C CA . ALA A 1 261 ? -8.218 -6.208 0.421 1.00 98.75 261 ALA A CA 1
ATOM 1918 C C . ALA A 1 261 ? -8.833 -7.549 0.795 1.00 98.75 261 ALA A C 1
ATOM 1920 O O . ALA A 1 261 ? -8.253 -8.598 0.498 1.00 98.75 261 ALA A O 1
ATOM 1921 N N . GLN A 1 262 ? -10.034 -7.516 1.365 1.00 98.31 262 GLN A N 1
ATOM 1922 C CA . GLN A 1 262 ? -10.819 -8.701 1.670 1.00 98.31 262 GLN A CA 1
ATOM 1923 C C . GLN A 1 262 ? -11.142 -9.515 0.414 1.00 98.31 262 GLN A C 1
ATOM 1925 O O . GLN A 1 262 ? -10.973 -10.734 0.410 1.00 98.31 262 GLN A O 1
ATOM 1930 N N . TRP A 1 263 ? -11.576 -8.855 -0.662 1.00 98.44 263 TRP A N 1
ATOM 1931 C CA . TRP A 1 263 ? -11.869 -9.537 -1.920 1.00 98.44 263 TRP A CA 1
ATOM 1932 C C . TRP A 1 263 ? -10.612 -10.167 -2.526 1.00 98.44 263 TRP A C 1
ATOM 1934 O O . TRP A 1 263 ? -10.646 -11.321 -2.932 1.00 98.44 263 TRP A O 1
ATOM 1944 N N . LEU A 1 264 ? -9.465 -9.484 -2.507 1.00 98.56 264 LEU A N 1
ATOM 1945 C CA . LEU A 1 264 ? -8.211 -10.070 -2.990 1.00 98.56 264 LEU A CA 1
ATOM 1946 C C . LEU A 1 264 ? -7.715 -11.228 -2.114 1.00 98.56 264 LEU A C 1
ATOM 1948 O O . LEU A 1 264 ? -7.062 -12.132 -2.626 1.00 98.56 264 LEU A O 1
ATOM 1952 N N . LEU A 1 265 ? -8.048 -11.260 -0.821 1.00 97.19 265 LEU A N 1
ATOM 1953 C CA . LEU A 1 265 ? -7.742 -12.403 0.043 1.00 97.19 265 LEU A CA 1
ATOM 1954 C C . LEU A 1 265 ? -8.558 -13.649 -0.342 1.00 97.19 265 LEU A C 1
ATOM 1956 O O . LEU A 1 265 ? -8.033 -14.767 -0.325 1.00 97.19 265 LEU A O 1
ATOM 1960 N N . CYS A 1 266 ? -9.833 -13.468 -0.688 1.00 97.19 266 CYS A N 1
ATOM 1961 C CA . CYS A 1 266 ? -10.696 -14.543 -1.161 1.00 97.19 266 CYS A CA 1
ATOM 1962 C C . CYS A 1 266 ? -11.773 -14.016 -2.126 1.00 97.19 266 CYS A C 1
ATOM 1964 O O . CYS A 1 266 ? -12.839 -13.583 -1.673 1.00 97.19 266 CYS A O 1
ATOM 1966 N N . PRO A 1 267 ? -11.501 -14.057 -3.446 1.00 97.38 267 PRO A N 1
ATOM 1967 C CA . PRO A 1 267 ? -12.369 -13.434 -4.433 1.00 97.38 267 PRO A CA 1
ATOM 1968 C C . PRO A 1 267 ? -13.773 -14.013 -4.463 1.00 97.38 267 PRO A C 1
ATOM 1970 O O . PRO A 1 267 ? -13.985 -15.215 -4.281 1.00 97.38 267 PRO A O 1
ATOM 1973 N N . THR A 1 268 ? -14.717 -13.136 -4.782 1.00 95.62 268 THR A N 1
ATOM 1974 C CA . THR A 1 268 ? -16.081 -13.497 -5.152 1.00 95.62 268 THR A CA 1
ATOM 1975 C C . THR A 1 268 ? -16.354 -13.180 -6.617 1.00 95.62 268 THR A C 1
ATOM 1977 O O . THR A 1 268 ? -15.777 -12.237 -7.166 1.00 95.62 268 THR A O 1
ATOM 1980 N N . ASP A 1 269 ? -17.230 -13.956 -7.249 1.00 94.69 269 ASP A N 1
ATOM 1981 C CA . ASP A 1 269 ? -17.783 -13.622 -8.561 1.00 94.69 269 ASP A CA 1
ATOM 1982 C C . ASP A 1 269 ? -18.880 -12.541 -8.459 1.00 94.69 269 ASP A C 1
ATOM 1984 O O . ASP A 1 269 ? -19.201 -12.049 -7.373 1.00 94.69 269 ASP A O 1
ATOM 1988 N N . ALA A 1 270 ? -19.458 -12.164 -9.603 1.00 89.12 270 ALA A N 1
ATOM 1989 C CA . ALA A 1 270 ? -20.466 -11.106 -9.698 1.00 89.12 270 ALA A CA 1
ATOM 1990 C C . ALA A 1 270 ? -21.781 -11.412 -8.952 1.00 89.12 270 ALA A C 1
ATOM 1992 O O . ALA A 1 270 ? -22.551 -10.491 -8.688 1.00 89.12 270 ALA A O 1
ATOM 1993 N N . VAL A 1 271 ? -22.048 -12.678 -8.608 1.00 89.31 271 VAL A N 1
ATOM 1994 C CA . VAL A 1 271 ? -23.245 -13.087 -7.851 1.00 89.31 271 VAL A CA 1
ATOM 1995 C C . VAL A 1 271 ? -22.929 -13.435 -6.391 1.00 89.31 271 VAL A C 1
ATOM 1997 O O . VAL A 1 271 ? -23.832 -13.786 -5.635 1.00 89.31 271 VAL A O 1
ATOM 2000 N N . GLY A 1 272 ? -21.668 -13.292 -5.970 1.00 90.25 272 GLY A N 1
ATOM 2001 C CA . GLY A 1 272 ? -21.230 -13.454 -4.585 1.00 90.25 272 GLY A CA 1
ATOM 2002 C C . GLY A 1 272 ? -20.723 -14.850 -4.221 1.00 90.25 272 GLY A C 1
ATOM 2003 O O . GLY A 1 272 ? -20.458 -15.095 -3.041 1.00 90.25 272 GLY A O 1
ATOM 2004 N N . ASN A 1 273 ? -20.541 -15.764 -5.182 1.00 94.88 273 ASN A N 1
ATOM 2005 C CA . ASN A 1 273 ? -19.904 -17.051 -4.895 1.00 94.88 273 ASN A CA 1
ATOM 2006 C C . ASN A 1 273 ? -18.431 -16.826 -4.587 1.00 94.88 273 ASN A C 1
ATOM 2008 O O . ASN A 1 273 ? -17.758 -16.084 -5.293 1.00 94.88 273 ASN A O 1
ATOM 2012 N N . LYS A 1 274 ? -17.924 -17.492 -3.554 1.00 94.19 274 LYS A N 1
ATOM 2013 C CA . LYS A 1 274 ? -16.570 -17.301 -3.033 1.00 94.19 274 LYS A CA 1
ATOM 2014 C C . LYS A 1 274 ? -15.631 -18.415 -3.493 1.00 94.19 274 LYS A C 1
ATOM 2016 O O . LYS A 1 274 ? -15.954 -19.588 -3.325 1.00 94.19 274 LYS A O 1
ATOM 2021 N N . ASP A 1 275 ? -14.445 -18.056 -3.982 1.00 94.62 275 ASP A N 1
ATOM 2022 C CA . ASP A 1 275 ? -13.382 -19.005 -4.328 1.00 94.62 275 ASP A CA 1
ATOM 2023 C C . ASP A 1 275 ? -11.989 -18.437 -4.007 1.00 94.62 275 ASP A C 1
ATOM 2025 O O . ASP A 1 275 ? -11.373 -17.704 -4.785 1.00 94.62 275 ASP A O 1
ATOM 2029 N N . CYS A 1 276 ? -11.433 -18.838 -2.859 1.00 94.12 276 CYS A N 1
ATOM 2030 C CA . CYS A 1 276 ? -10.120 -18.357 -2.425 1.00 94.12 276 CYS A CA 1
ATOM 2031 C C . CYS A 1 276 ? -8.955 -18.885 -3.284 1.00 94.12 276 CYS A C 1
ATOM 2033 O O . CYS A 1 276 ? -7.829 -18.393 -3.161 1.00 94.12 276 CYS A O 1
ATOM 2035 N N . THR A 1 277 ? -9.174 -19.876 -4.159 1.00 92.62 277 THR A N 1
ATOM 2036 C CA . THR A 1 277 ? -8.143 -20.328 -5.111 1.00 92.62 277 THR A CA 1
ATOM 2037 C C . THR A 1 277 ? -7.884 -19.295 -6.204 1.00 92.62 277 THR A C 1
ATOM 2039 O O . THR A 1 277 ? -6.832 -19.326 -6.841 1.00 92.62 277 THR A O 1
ATOM 2042 N N . LYS A 1 278 ? -8.805 -18.341 -6.385 1.00 96.44 278 LYS A N 1
ATOM 2043 C CA . LYS A 1 278 ? -8.701 -17.246 -7.353 1.00 96.44 278 LYS A CA 1
ATOM 2044 C C . LYS A 1 278 ? -7.901 -16.049 -6.840 1.00 96.44 278 LYS A C 1
ATOM 2046 O O . LYS A 1 278 ? -7.603 -15.167 -7.642 1.00 96.44 278 LYS A O 1
ATOM 2051 N N . ALA A 1 279 ? -7.526 -16.018 -5.559 1.00 96.94 279 ALA A N 1
ATOM 2052 C CA . ALA A 1 279 ? -6.708 -14.946 -4.990 1.00 96.94 279 ALA A CA 1
ATOM 2053 C C . ALA A 1 279 ? -5.372 -14.777 -5.751 1.00 96.94 279 ALA A C 1
ATOM 2055 O O . ALA A 1 279 ? -4.811 -15.777 -6.227 1.00 96.94 279 ALA A O 1
ATOM 2056 N N . PRO A 1 280 ? -4.856 -13.540 -5.877 1.00 98.25 280 PRO A N 1
ATOM 2057 C CA . PRO A 1 280 ? -3.647 -13.255 -6.631 1.00 98.25 280 PRO A CA 1
ATOM 2058 C C . PRO A 1 280 ? -2.401 -13.810 -5.934 1.00 98.25 280 PRO A C 1
ATOM 2060 O O . PRO A 1 280 ? -2.443 -14.283 -4.797 1.00 98.25 280 PRO A O 1
ATOM 2063 N N . HIS A 1 281 ? -1.275 -13.752 -6.634 1.00 98.19 281 HIS A N 1
ATOM 2064 C CA . HIS A 1 281 ? 0.039 -14.034 -6.061 1.00 98.19 281 HIS A CA 1
ATOM 2065 C C . HIS A 1 281 ? 0.721 -12.743 -5.589 1.00 98.19 281 HIS A C 1
ATOM 2067 O O . HIS A 1 281 ? 1.378 -12.737 -4.551 1.00 98.19 281 HIS A O 1
ATOM 2073 N N . VAL A 1 282 ? 0.518 -11.639 -6.313 1.00 98.81 282 VAL A N 1
ATOM 2074 C CA . VAL A 1 282 ? 1.094 -10.322 -6.017 1.00 98.81 282 VAL A CA 1
ATOM 2075 C C . VAL A 1 282 ? 0.043 -9.227 -6.222 1.00 98.81 282 VAL A C 1
ATOM 2077 O O . VAL A 1 282 ? -0.779 -9.322 -7.137 1.00 98.81 282 VAL A O 1
ATOM 2080 N N . ILE A 1 283 ? 0.041 -8.216 -5.352 1.00 98.88 283 ILE A N 1
ATOM 2081 C CA . ILE A 1 283 ? -0.887 -7.078 -5.390 1.00 98.88 283 ILE A CA 1
ATOM 2082 C C . ILE A 1 283 ? -0.079 -5.785 -5.491 1.00 98.88 283 ILE A C 1
ATOM 2084 O O . ILE A 1 283 ? 0.685 -5.474 -4.578 1.00 98.88 283 ILE A O 1
ATOM 2088 N N . ASN A 1 284 ? -0.297 -5.017 -6.556 1.00 98.94 284 ASN A N 1
ATOM 2089 C CA . ASN A 1 284 ? 0.202 -3.654 -6.687 1.00 98.94 284 ASN A CA 1
ATOM 2090 C C . ASN A 1 284 ? -0.753 -2.656 -6.019 1.00 98.94 284 ASN A C 1
ATOM 2092 O O . ASN A 1 284 ? -1.968 -2.707 -6.226 1.00 98.94 284 ASN A O 1
ATOM 2096 N N . ASN A 1 285 ? -0.190 -1.716 -5.265 1.00 98.75 285 ASN A N 1
ATOM 2097 C CA . ASN A 1 285 ? -0.915 -0.634 -4.613 1.00 98.75 285 ASN A CA 1
ATOM 2098 C C . ASN A 1 285 ? -0.184 0.691 -4.861 1.00 98.75 285 ASN A C 1
ATOM 2100 O O . ASN A 1 285 ? 0.798 1.017 -4.193 1.00 98.75 285 ASN A O 1
ATOM 2104 N N . SER A 1 286 ? -0.671 1.464 -5.826 1.00 98.06 286 SER A N 1
ATOM 2105 C CA . SER A 1 286 ? -0.106 2.769 -6.188 1.00 98.06 286 SER A CA 1
ATOM 2106 C C . SER A 1 286 ? -0.894 3.919 -5.533 1.00 98.06 286 SER A C 1
ATOM 2108 O O . SER A 1 286 ? -1.291 4.890 -6.175 1.00 98.06 286 SER A O 1
ATOM 2110 N N . TRP A 1 287 ? -1.154 3.777 -4.232 1.00 98.00 287 TRP A N 1
ATOM 2111 C CA . TRP A 1 287 ? -1.877 4.720 -3.376 1.00 98.00 287 TRP A CA 1
ATOM 2112 C C . TRP A 1 287 ? -1.276 4.715 -1.965 1.00 98.00 287 TRP A C 1
ATOM 2114 O O . TRP A 1 287 ? -0.589 3.772 -1.568 1.00 98.00 287 TRP A O 1
ATOM 2124 N N . GLY A 1 288 ? -1.539 5.762 -1.185 1.00 95.88 288 GLY A N 1
ATOM 2125 C CA . GLY A 1 288 ? -1.066 5.865 0.193 1.00 95.88 288 GLY A CA 1
ATOM 2126 C C . GLY A 1 288 ? -1.517 7.139 0.901 1.00 95.88 288 GLY A C 1
ATOM 2127 O O . GLY A 1 288 ? -2.351 7.897 0.409 1.00 95.88 288 GLY A O 1
ATOM 2128 N N . SER A 1 289 ? -0.965 7.360 2.085 1.00 90.19 289 SER A N 1
ATOM 2129 C CA . SER A 1 289 ? -1.086 8.577 2.884 1.00 90.19 289 SER A CA 1
ATOM 2130 C C . SER A 1 289 ? 0.308 9.114 3.179 1.00 90.19 289 SER A C 1
ATOM 2132 O O . SER A 1 289 ? 1.232 8.333 3.398 1.00 90.19 289 SER A O 1
ATOM 2134 N N . THR A 1 290 ? 0.455 10.436 3.247 1.00 86.38 290 THR A N 1
ATOM 2135 C CA . THR A 1 290 ? 1.695 11.080 3.709 1.00 86.38 290 THR A CA 1
ATOM 2136 C C . THR A 1 290 ? 1.936 10.885 5.207 1.00 86.38 290 THR A C 1
ATOM 2138 O O . THR A 1 290 ? 3.061 11.040 5.671 1.00 86.38 290 THR A O 1
ATOM 2141 N N . ASP A 1 291 ? 0.907 10.499 5.967 1.00 81.19 291 ASP A N 1
ATOM 2142 C CA . ASP A 1 291 ? 1.054 10.068 7.355 1.00 81.19 291 ASP A CA 1
ATOM 2143 C C . ASP A 1 291 ? 1.682 8.667 7.407 1.00 81.19 291 ASP A C 1
ATOM 2145 O O . ASP A 1 291 ? 0.992 7.644 7.349 1.00 81.19 291 ASP A O 1
ATOM 2149 N N . GLY A 1 292 ? 3.010 8.630 7.524 1.00 74.38 292 GLY A N 1
ATOM 2150 C CA . GLY A 1 292 ? 3.779 7.399 7.689 1.00 74.38 292 GLY A CA 1
ATOM 2151 C C . GLY A 1 292 ? 3.455 6.628 8.974 1.00 74.38 292 GLY A C 1
ATOM 2152 O O . GLY A 1 292 ? 3.789 5.450 9.053 1.00 74.38 292 GLY A O 1
ATOM 2153 N N . THR A 1 293 ? 2.785 7.239 9.960 1.00 76.81 293 THR A N 1
ATOM 2154 C CA . THR A 1 293 ? 2.409 6.596 11.237 1.00 76.81 293 THR A CA 1
ATOM 2155 C C . THR A 1 293 ? 1.055 5.881 11.181 1.00 76.81 293 THR A C 1
ATOM 2157 O O . THR A 1 293 ? 0.683 5.153 12.105 1.00 76.81 293 THR A O 1
ATOM 2160 N N . ALA A 1 294 ? 0.305 6.051 10.089 1.00 82.62 294 ALA A N 1
ATOM 2161 C CA . ALA A 1 294 ? -1.017 5.466 9.922 1.00 82.62 294 ALA A CA 1
ATOM 2162 C C . ALA A 1 294 ? -0.944 3.939 9.731 1.00 82.62 294 ALA A C 1
ATOM 2164 O O . ALA A 1 294 ? -0.743 3.446 8.629 1.00 82.62 294 ALA A O 1
ATOM 2165 N N . THR A 1 295 ? -1.178 3.161 10.786 1.00 85.81 295 THR A N 1
ATOM 2166 C CA . THR A 1 295 ? -1.056 1.685 10.765 1.00 85.81 295 THR A CA 1
ATOM 2167 C C . THR A 1 295 ? -2.372 0.937 10.515 1.00 85.81 295 THR A C 1
ATOM 2169 O O . THR A 1 295 ? -2.433 -0.286 10.638 1.00 85.81 295 THR A O 1
ATOM 2172 N N . TRP A 1 296 ? -3.450 1.635 10.144 1.00 91.06 296 TRP A N 1
ATOM 2173 C CA . TRP A 1 296 ? -4.792 1.042 10.036 1.00 91.06 296 TRP A CA 1
ATOM 2174 C C . TRP A 1 296 ? -4.899 -0.078 8.984 1.00 91.06 296 TRP A C 1
ATOM 2176 O O . TRP A 1 296 ? -5.747 -0.955 9.128 1.00 91.06 296 TRP A O 1
ATOM 2186 N N . PHE A 1 297 ? -4.036 -0.091 7.960 1.00 96.00 297 PHE A N 1
ATOM 2187 C CA . PHE A 1 297 ? -4.045 -1.119 6.909 1.00 96.00 297 PHE A CA 1
ATOM 2188 C C . PHE A 1 297 ? -3.116 -2.316 7.185 1.00 96.00 297 PHE A C 1
ATOM 2190 O O . PHE A 1 297 ? -3.222 -3.343 6.514 1.00 96.00 297 PHE A O 1
ATOM 2197 N N . GLU A 1 298 ? -2.248 -2.232 8.199 1.00 92.94 298 GLU A N 1
ATOM 2198 C CA . GLU A 1 298 ? -1.351 -3.323 8.615 1.00 92.94 298 GLU A CA 1
ATOM 2199 C C . GLU A 1 298 ? -2.057 -4.673 8.832 1.00 92.94 298 GLU A C 1
ATOM 2201 O O . GLU A 1 298 ? -1.536 -5.685 8.363 1.00 92.94 298 GLU A O 1
ATOM 2206 N N . PRO A 1 299 ? -3.236 -4.759 9.488 1.00 93.62 299 PRO A N 1
ATOM 2207 C CA . PRO A 1 299 ? -3.941 -6.038 9.594 1.00 93.62 299 PRO A CA 1
ATOM 2208 C C . PRO A 1 299 ? -4.317 -6.662 8.242 1.00 93.62 299 PRO A C 1
ATOM 2210 O O . PRO A 1 299 ? -4.183 -7.875 8.084 1.00 93.62 299 PRO A O 1
ATOM 2213 N N . SER A 1 300 ? -4.731 -5.853 7.261 1.00 96.81 300 SER A N 1
ATOM 2214 C CA . SER A 1 300 ? -5.038 -6.350 5.913 1.00 96.81 300 SER A CA 1
ATOM 2215 C C . SER A 1 300 ? -3.784 -6.883 5.214 1.00 96.81 300 SER A C 1
ATOM 2217 O O . SER A 1 300 ? -3.812 -7.963 4.621 1.00 96.81 300 SER A O 1
ATOM 2219 N N . ILE A 1 301 ? -2.657 -6.181 5.366 1.00 96.25 301 ILE A N 1
ATOM 2220 C CA . ILE A 1 301 ? -1.346 -6.624 4.875 1.00 96.25 301 ILE A CA 1
ATOM 2221 C C . ILE A 1 301 ? -0.928 -7.942 5.535 1.00 96.25 301 ILE A C 1
ATOM 2223 O O . ILE A 1 301 ? -0.527 -8.877 4.841 1.00 96.25 301 ILE A O 1
ATOM 2227 N N . ALA A 1 302 ? -1.066 -8.059 6.856 1.00 91.88 302 ALA A N 1
ATOM 2228 C CA . ALA A 1 302 ? -0.728 -9.277 7.588 1.00 91.88 302 ALA A CA 1
ATOM 2229 C C . ALA A 1 302 ? -1.564 -10.480 7.116 1.00 91.88 302 ALA A C 1
ATOM 2231 O O . ALA A 1 302 ? -1.029 -11.578 6.949 1.00 91.88 302 ALA A O 1
ATOM 2232 N N . ALA A 1 303 ? -2.857 -10.280 6.835 1.00 93.44 303 ALA A N 1
ATOM 2233 C CA . ALA A 1 303 ? -3.728 -11.324 6.300 1.00 93.44 303 ALA A CA 1
ATOM 2234 C C . ALA A 1 303 ? -3.312 -11.766 4.885 1.00 93.44 303 ALA A C 1
ATOM 2236 O O . ALA A 1 303 ? -3.263 -12.966 4.606 1.00 93.44 303 ALA A O 1
ATOM 2237 N N . TRP A 1 304 ? -2.943 -10.829 4.004 1.00 95.69 304 TRP A N 1
ATOM 2238 C CA . TRP A 1 304 ? -2.370 -11.155 2.692 1.00 95.69 304 TRP A CA 1
ATOM 2239 C C . TRP A 1 304 ? -1.070 -11.949 2.813 1.00 95.69 304 TRP A C 1
ATOM 2241 O O . TRP A 1 304 ? -0.912 -12.983 2.161 1.00 95.69 304 TRP A O 1
ATOM 2251 N N . ARG A 1 305 ? -0.168 -11.519 3.698 1.00 90.94 305 ARG A N 1
ATOM 2252 C CA . ARG A 1 305 ? 1.102 -12.203 3.963 1.00 90.94 305 ARG A CA 1
ATOM 2253 C C . ARG A 1 305 ? 0.892 -13.622 4.479 1.00 90.94 305 ARG A C 1
ATOM 2255 O O . ARG A 1 305 ? 1.537 -14.541 3.979 1.00 90.94 305 ARG A O 1
ATOM 2262 N N . ALA A 1 306 ? -0.056 -13.816 5.391 1.00 88.94 306 ALA A N 1
ATOM 2263 C CA . ALA A 1 306 ? -0.446 -15.133 5.892 1.00 88.94 306 ALA A CA 1
ATOM 2264 C C . ALA A 1 306 ? -1.113 -16.023 4.819 1.00 88.94 306 ALA A C 1
ATOM 2266 O O . ALA A 1 306 ? -1.144 -17.243 4.958 1.00 88.94 306 ALA A O 1
ATOM 2267 N N . ALA A 1 307 ? -1.642 -15.436 3.740 1.00 89.56 307 ALA A N 1
ATOM 2268 C CA . ALA A 1 307 ? -2.196 -16.148 2.585 1.00 89.56 307 ALA A CA 1
ATOM 2269 C C . ALA A 1 307 ? -1.169 -16.419 1.465 1.00 89.56 307 ALA A C 1
ATOM 2271 O O . ALA A 1 307 ? -1.542 -16.939 0.402 1.00 89.56 307 ALA A O 1
ATOM 2272 N N . GLY A 1 308 ? 0.100 -16.051 1.684 1.00 89.75 308 GLY A N 1
ATOM 2273 C CA . GLY A 1 308 ? 1.173 -16.152 0.695 1.00 89.75 308 GLY A CA 1
ATOM 2274 C C . GLY A 1 308 ? 1.052 -15.146 -0.451 1.00 89.75 308 GLY A C 1
ATOM 2275 O O . GLY A 1 308 ? 1.578 -15.396 -1.530 1.00 89.75 308 GLY A O 1
ATOM 2276 N N . ILE A 1 309 ? 0.325 -14.046 -0.250 1.00 95.62 309 ILE A N 1
ATOM 2277 C CA . ILE A 1 309 ? 0.171 -12.970 -1.231 1.00 95.62 309 ILE A CA 1
ATOM 2278 C C . ILE A 1 309 ? 1.235 -11.903 -0.958 1.00 95.62 309 ILE A C 1
ATOM 2280 O O . ILE A 1 309 ? 1.483 -11.551 0.197 1.00 95.62 309 ILE A O 1
ATOM 2284 N N . ILE A 1 310 ? 1.866 -11.393 -2.015 1.00 97.81 310 ILE A N 1
ATOM 2285 C CA . ILE A 1 310 ? 2.956 -10.413 -1.940 1.00 97.81 310 ILE A CA 1
ATOM 2286 C C . ILE A 1 310 ? 2.406 -8.998 -2.185 1.00 97.81 310 ILE A C 1
ATOM 2288 O O . ILE A 1 310 ? 2.015 -8.691 -3.311 1.00 97.81 310 ILE A O 1
ATOM 2292 N N . PRO A 1 311 ? 2.353 -8.126 -1.164 1.00 98.44 311 PRO A N 1
ATOM 2293 C CA . PRO A 1 311 ? 1.958 -6.733 -1.336 1.00 98.44 311 PRO A CA 1
ATOM 2294 C C . PRO A 1 311 ? 3.138 -5.859 -1.779 1.00 98.44 311 PRO A C 1
ATOM 2296 O O . PRO A 1 311 ? 4.185 -5.826 -1.127 1.00 98.44 311 PRO A O 1
ATOM 2299 N N . VAL A 1 312 ? 2.930 -5.113 -2.861 1.00 98.88 312 VAL A N 1
ATOM 2300 C CA . VAL A 1 312 ? 3.847 -4.103 -3.402 1.00 98.88 312 VAL A CA 1
ATOM 2301 C C . VAL A 1 312 ? 3.163 -2.743 -3.315 1.00 98.88 312 VAL A C 1
ATOM 2303 O O . VAL A 1 312 ? 1.992 -2.616 -3.679 1.00 98.88 312 VAL A O 1
ATOM 2306 N N . PHE A 1 313 ? 3.876 -1.738 -2.818 1.00 98.69 313 PHE A N 1
ATOM 2307 C CA . PHE A 1 313 ? 3.372 -0.382 -2.628 1.00 98.69 313 PHE A CA 1
ATOM 2308 C C . PHE A 1 313 ? 4.320 0.651 -3.236 1.00 98.69 313 PHE A C 1
ATOM 2310 O O . PHE A 1 313 ? 5.540 0.536 -3.134 1.00 98.69 313 PHE A O 1
ATOM 2317 N N . SER A 1 314 ? 3.765 1.710 -3.819 1.00 98.06 314 SER A N 1
ATOM 2318 C CA . SER A 1 314 ? 4.538 2.914 -4.141 1.00 98.06 314 SER A CA 1
ATOM 2319 C C . SER A 1 314 ? 5.060 3.578 -2.858 1.00 98.06 314 SER A C 1
ATOM 2321 O O . SER A 1 314 ? 4.303 3.709 -1.895 1.00 98.06 314 SER A O 1
ATOM 2323 N N . ASN A 1 315 ? 6.317 4.033 -2.836 1.00 94.44 315 ASN A N 1
ATOM 2324 C CA . ASN A 1 315 ? 6.941 4.596 -1.626 1.00 94.44 315 ASN A CA 1
ATOM 2325 C C . ASN A 1 315 ? 6.431 6.005 -1.252 1.00 94.44 315 ASN A C 1
ATOM 2327 O O . ASN A 1 315 ? 6.558 6.426 -0.102 1.00 94.44 315 ASN A O 1
ATOM 2331 N N . GLY A 1 316 ? 5.848 6.734 -2.211 1.00 95.00 316 GLY A N 1
ATOM 2332 C CA . GLY A 1 316 ? 5.336 8.096 -2.031 1.00 95.00 316 GLY A CA 1
ATOM 2333 C C . GLY A 1 316 ? 5.968 9.111 -2.988 1.00 95.00 316 GLY A C 1
ATOM 2334 O O . GLY A 1 316 ? 7.053 8.881 -3.520 1.00 95.00 316 GLY A O 1
ATOM 2335 N N . ASN A 1 317 ? 5.278 10.235 -3.209 1.00 93.75 317 ASN A N 1
ATOM 2336 C CA . ASN A 1 317 ? 5.727 11.324 -4.090 1.00 93.75 317 ASN A CA 1
ATOM 2337 C C . ASN A 1 317 ? 5.998 12.635 -3.315 1.00 93.75 317 ASN A C 1
ATOM 2339 O O . ASN A 1 317 ? 5.781 13.724 -3.843 1.00 93.75 317 ASN A O 1
ATOM 2343 N N . SER A 1 318 ? 6.399 12.540 -2.044 1.00 90.69 318 SER A N 1
ATOM 2344 C CA . SER A 1 318 ? 6.609 13.693 -1.148 1.00 90.69 318 SER A CA 1
ATOM 2345 C C . SER A 1 318 ? 8.082 14.081 -0.985 1.00 90.69 318 SER A C 1
ATOM 2347 O O . SER A 1 318 ? 8.408 14.876 -0.105 1.00 90.69 318 SER A O 1
ATOM 2349 N N . GLY A 1 319 ? 8.971 13.520 -1.808 1.00 86.56 319 GLY A N 1
ATOM 2350 C CA . GLY A 1 319 ? 10.379 13.900 -1.857 1.00 86.56 319 GLY A CA 1
ATOM 2351 C C . GLY A 1 319 ? 10.591 15.372 -2.249 1.00 86.56 319 GLY A C 1
ATOM 2352 O O . GLY A 1 319 ? 9.672 16.074 -2.662 1.00 86.56 319 GLY A O 1
ATOM 2353 N N . SER A 1 320 ? 11.804 15.904 -2.125 1.00 87.00 320 SER A N 1
ATOM 2354 C CA . SER A 1 320 ? 13.068 15.198 -1.863 1.00 87.00 320 SER A CA 1
ATOM 2355 C C . SER A 1 320 ? 13.495 15.167 -0.389 1.00 87.00 320 SER A C 1
ATOM 2357 O O . SER A 1 320 ? 14.613 14.747 -0.095 1.00 87.00 320 SER A O 1
ATOM 2359 N N . ALA A 1 321 ? 12.660 15.646 0.539 1.00 85.88 321 ALA A N 1
ATOM 2360 C CA . ALA A 1 321 ? 12.996 15.655 1.961 1.00 85.88 321 ALA A CA 1
ATOM 2361 C C . ALA A 1 321 ? 13.101 14.232 2.545 1.00 85.88 321 ALA A C 1
ATOM 2363 O O . ALA A 1 321 ? 12.490 13.282 2.046 1.00 85.88 321 ALA A O 1
ATOM 2364 N N . CYS A 1 322 ? 13.875 14.100 3.621 1.00 86.94 322 CYS A N 1
ATOM 2365 C CA . CYS A 1 322 ? 13.990 12.869 4.398 1.00 86.94 322 CYS A CA 1
ATOM 2366 C C . CYS A 1 322 ? 12.726 12.602 5.216 1.00 86.94 322 CYS A C 1
ATOM 2368 O O . CYS A 1 322 ? 12.029 13.543 5.591 1.00 86.94 322 CYS A O 1
ATOM 2370 N N . GLY A 1 323 ? 12.440 11.335 5.526 1.00 89.00 323 GLY A N 1
ATOM 2371 C CA . GLY A 1 323 ? 11.276 10.999 6.355 1.00 89.00 323 GLY A CA 1
ATOM 2372 C C . GLY A 1 323 ? 9.935 11.136 5.637 1.00 89.00 323 GLY A C 1
ATOM 2373 O O . GLY A 1 323 ? 8.905 11.309 6.279 1.00 89.00 323 GLY A O 1
ATOM 2374 N N . THR A 1 324 ? 9.933 11.088 4.304 1.00 91.12 324 THR A N 1
ATOM 2375 C CA . THR A 1 324 ? 8.758 11.387 3.466 1.00 91.12 324 THR A CA 1
ATOM 2376 C C . THR A 1 324 ? 8.003 10.140 3.009 1.00 91.12 324 THR A C 1
ATOM 2378 O O . THR A 1 324 ? 7.077 10.235 2.199 1.00 91.12 324 THR A O 1
ATOM 2381 N N . VAL A 1 325 ? 8.398 8.958 3.491 1.00 89.75 325 VAL A N 1
ATOM 2382 C CA . VAL A 1 325 ? 7.753 7.685 3.144 1.00 89.75 325 VAL A CA 1
ATOM 2383 C C . VAL A 1 325 ? 6.384 7.586 3.801 1.00 89.75 325 VAL A C 1
ATOM 2385 O O . VAL A 1 325 ? 6.247 7.693 5.019 1.00 89.75 325 VAL A O 1
ATOM 2388 N N . GLY A 1 326 ? 5.373 7.348 2.972 1.00 89.00 326 GLY A N 1
ATOM 2389 C CA . GLY A 1 326 ? 3.986 7.248 3.401 1.00 89.00 326 GLY A CA 1
ATOM 2390 C C . GLY A 1 326 ? 3.573 5.848 3.853 1.00 89.00 326 GLY A C 1
ATOM 2391 O O . GLY A 1 326 ? 4.247 4.851 3.594 1.00 89.00 326 GLY A O 1
ATOM 2392 N N . SER A 1 327 ? 2.406 5.751 4.482 1.00 91.50 327 SER A N 1
ATOM 2393 C CA . SER A 1 327 ? 1.746 4.471 4.756 1.00 91.50 327 SER A CA 1
ATOM 2394 C C . SER A 1 327 ? 0.783 4.099 3.617 1.00 91.50 327 SER A C 1
ATOM 2396 O O . SER A 1 327 ? 0.129 4.997 3.081 1.00 91.50 327 SER A O 1
ATOM 2398 N N . PRO A 1 328 ? 0.636 2.814 3.233 1.00 96.25 328 PRO A N 1
ATOM 2399 C CA . PRO A 1 328 ? 1.297 1.627 3.798 1.00 96.25 328 PRO A CA 1
ATOM 2400 C C . PRO A 1 328 ? 2.683 1.287 3.227 1.00 96.25 328 PRO A C 1
ATOM 2402 O O . PRO A 1 328 ? 3.287 0.316 3.676 1.00 96.25 328 PRO A O 1
ATOM 2405 N N . GLY A 1 329 ? 3.213 2.058 2.268 1.00 94.56 329 GLY A N 1
ATOM 2406 C CA . GLY A 1 329 ? 4.516 1.784 1.630 1.00 94.56 329 GLY A CA 1
ATOM 2407 C C . GLY A 1 329 ? 5.698 1.684 2.604 1.00 94.56 329 GLY A C 1
ATOM 2408 O O . GLY A 1 329 ? 6.650 0.942 2.367 1.00 94.56 329 GLY A O 1
ATOM 2409 N N . MET A 1 330 ? 5.597 2.357 3.749 1.00 91.44 330 MET A N 1
ATOM 2410 C CA . MET A 1 330 ? 6.567 2.299 4.838 1.00 91.44 330 MET A CA 1
ATOM 2411 C C . MET A 1 330 ? 6.596 0.962 5.592 1.00 91.44 330 MET A C 1
ATOM 2413 O O . MET A 1 330 ? 7.570 0.697 6.293 1.00 91.44 330 MET A O 1
ATOM 2417 N N . SER A 1 331 ? 5.568 0.116 5.485 1.00 92.75 331 SER A N 1
ATOM 2418 C CA . SER A 1 331 ? 5.432 -1.123 6.262 1.00 92.75 331 SER A CA 1
ATOM 2419 C C . SER A 1 331 ? 6.612 -2.083 6.043 1.00 92.75 331 SER A C 1
ATOM 2421 O O . SER A 1 331 ? 7.093 -2.229 4.914 1.00 92.75 331 SER A O 1
ATOM 2423 N N . PRO A 1 332 ? 7.095 -2.799 7.077 1.00 87.88 332 PRO A N 1
ATOM 2424 C CA . PRO A 1 332 ? 8.116 -3.833 6.884 1.00 87.88 332 PRO A CA 1
ATOM 2425 C C . PRO A 1 332 ? 7.531 -5.091 6.221 1.00 87.88 332 PRO A C 1
ATOM 2427 O O . PRO A 1 332 ? 8.267 -5.975 5.790 1.00 87.88 332 PRO A O 1
ATOM 2430 N N . GLN A 1 333 ? 6.201 -5.191 6.144 1.00 91.38 333 GLN A N 1
ATOM 2431 C CA . GLN A 1 333 ? 5.492 -6.342 5.593 1.00 91.38 333 GLN A CA 1
ATOM 2432 C C . GLN A 1 333 ? 5.223 -6.228 4.084 1.00 91.38 333 GLN A C 1
ATOM 2434 O O . GLN A 1 333 ? 4.679 -7.170 3.497 1.00 91.38 333 GLN A O 1
ATOM 2439 N N . VAL A 1 334 ? 5.609 -5.115 3.455 1.00 96.19 334 VAL A N 1
ATOM 2440 C CA . VAL A 1 334 ? 5.414 -4.839 2.024 1.00 96.19 334 VAL A CA 1
ATOM 2441 C C . VAL A 1 334 ? 6.741 -4.567 1.326 1.00 96.19 334 VAL A C 1
ATOM 2443 O O . VAL A 1 334 ? 7.746 -4.299 1.982 1.00 96.19 334 VAL A O 1
ATOM 2446 N N . ILE A 1 335 ? 6.719 -4.621 -0.005 1.00 97.75 335 ILE A N 1
ATOM 2447 C CA . ILE A 1 335 ? 7.797 -4.110 -0.857 1.00 97.75 335 ILE A CA 1
ATOM 2448 C C . ILE A 1 335 ? 7.417 -2.683 -1.277 1.00 97.75 335 ILE A C 1
ATOM 2450 O O . ILE A 1 335 ? 6.513 -2.495 -2.088 1.00 97.75 335 ILE A O 1
ATOM 2454 N N . GLY A 1 336 ? 8.062 -1.687 -0.680 1.00 97.19 336 GLY A N 1
ATOM 2455 C CA . GLY A 1 336 ? 7.947 -0.263 -0.975 1.00 97.19 336 GLY A CA 1
ATOM 2456 C C . GLY A 1 336 ? 8.914 0.143 -2.085 1.00 97.19 336 GLY A C 1
ATOM 2457 O O . GLY A 1 336 ? 10.107 -0.149 -2.000 1.00 97.19 336 GLY A O 1
ATOM 2458 N N . VAL A 1 337 ? 8.402 0.808 -3.121 1.00 98.31 337 VAL A N 1
ATOM 2459 C CA . VAL A 1 337 ? 9.140 1.039 -4.373 1.00 98.31 337 VAL A CA 1
ATOM 2460 C C . VAL A 1 337 ? 9.363 2.527 -4.648 1.00 98.31 337 VAL A C 1
ATOM 2462 O O . VAL A 1 337 ? 8.399 3.289 -4.787 1.00 98.31 337 VAL A O 1
ATOM 2465 N N . GLY A 1 338 ? 10.632 2.936 -4.719 1.00 97.00 338 GLY A N 1
ATOM 2466 C CA . GLY A 1 338 ? 11.062 4.280 -5.122 1.00 97.00 338 GLY A CA 1
ATOM 2467 C C . GLY A 1 338 ? 11.134 4.446 -6.642 1.00 97.00 338 GLY A C 1
ATOM 2468 O O . GLY A 1 338 ? 11.050 3.469 -7.383 1.00 97.00 338 GLY A O 1
ATOM 2469 N N . ALA A 1 339 ? 11.276 5.684 -7.119 1.00 97.00 339 ALA A N 1
ATOM 2470 C CA . ALA A 1 339 ? 11.259 6.005 -8.549 1.00 97.00 339 ALA A CA 1
ATOM 2471 C C . ALA A 1 339 ? 12.602 6.546 -9.050 1.00 97.00 339 ALA A C 1
ATOM 2473 O O . ALA A 1 339 ? 13.126 7.509 -8.491 1.00 97.00 339 ALA A O 1
ATOM 2474 N N . THR A 1 340 ? 13.097 5.999 -10.158 1.00 94.69 340 THR A N 1
ATOM 2475 C CA . THR A 1 340 ? 14.239 6.529 -10.921 1.00 94.69 340 THR A CA 1
ATOM 2476 C C . THR A 1 340 ? 13.824 6.990 -12.315 1.00 94.69 340 THR A C 1
ATOM 2478 O O . THR A 1 340 ? 12.759 6.620 -12.828 1.00 94.69 340 THR A O 1
ATOM 2481 N N . ASP A 1 341 ? 14.657 7.825 -12.929 1.00 93.00 341 ASP A N 1
ATOM 2482 C CA . ASP A 1 341 ? 14.574 8.139 -14.353 1.00 93.00 341 ASP A CA 1
ATOM 2483 C C . ASP A 1 341 ? 15.441 7.206 -15.219 1.00 93.00 341 ASP A C 1
ATOM 2485 O O . ASP A 1 341 ? 16.059 6.259 -14.732 1.00 93.00 341 ASP A O 1
ATOM 2489 N N . ALA A 1 342 ? 15.458 7.455 -16.532 1.00 91.69 342 ALA A N 1
ATOM 2490 C CA . ALA A 1 342 ? 16.202 6.645 -17.498 1.00 91.69 342 ALA A CA 1
ATOM 2491 C C . ALA A 1 342 ? 17.730 6.677 -17.303 1.00 91.69 342 ALA A C 1
ATOM 2493 O O . ALA A 1 342 ? 18.427 5.772 -17.773 1.00 91.69 342 ALA A O 1
ATOM 2494 N N . SER A 1 343 ? 18.236 7.687 -16.595 1.00 89.00 343 SER A N 1
ATOM 2495 C CA . SER A 1 343 ? 19.651 7.893 -16.283 1.00 89.00 343 SER A CA 1
ATOM 2496 C C . SER A 1 343 ? 20.022 7.377 -14.888 1.00 89.00 343 SER A C 1
ATOM 2498 O O . SER A 1 343 ? 21.078 7.742 -14.377 1.00 89.00 343 SER A O 1
ATOM 2500 N N . ASP A 1 344 ? 19.160 6.567 -14.258 1.00 87.81 344 ASP A N 1
ATOM 2501 C CA . ASP A 1 344 ? 19.330 6.050 -12.891 1.00 87.81 344 ASP A CA 1
ATOM 2502 C C . ASP A 1 344 ? 19.424 7.126 -11.805 1.00 87.81 344 ASP A C 1
ATOM 2504 O O . ASP A 1 344 ? 19.909 6.894 -10.694 1.00 87.81 344 ASP A O 1
ATOM 2508 N N . VAL A 1 345 ? 18.921 8.321 -12.100 1.00 88.94 345 VAL A N 1
ATOM 2509 C CA . VAL A 1 345 ? 18.817 9.391 -11.118 1.00 88.94 345 VAL A CA 1
ATOM 2510 C C . VAL A 1 345 ? 17.551 9.152 -10.306 1.00 88.94 345 VAL A C 1
ATOM 2512 O O . VAL A 1 345 ? 16.464 8.967 -10.863 1.00 88.94 345 VAL A O 1
ATOM 2515 N N . LEU A 1 346 ? 17.667 9.168 -8.974 1.00 90.12 346 LEU A N 1
ATOM 2516 C CA . LEU A 1 346 ? 16.492 9.176 -8.106 1.00 90.12 346 LEU A CA 1
ATOM 2517 C C . LEU A 1 346 ? 15.594 10.367 -8.461 1.00 90.12 346 LEU A C 1
ATOM 2519 O O . LEU A 1 346 ? 16.037 11.520 -8.423 1.00 90.12 346 LEU A O 1
ATOM 2523 N N . ALA A 1 347 ? 14.327 10.092 -8.761 1.00 91.12 347 ALA A N 1
ATOM 2524 C CA . ALA A 1 347 ? 13.361 11.122 -9.100 1.00 91.12 347 ALA A CA 1
ATOM 2525 C C . ALA A 1 347 ? 13.190 12.096 -7.926 1.00 91.12 347 ALA A C 1
ATOM 2527 O O . ALA A 1 347 ? 13.061 11.678 -6.774 1.00 91.12 347 ALA A O 1
ATOM 2528 N N . SER A 1 348 ? 13.141 13.399 -8.211 1.00 89.50 348 SER A N 1
ATOM 2529 C CA . SER A 1 348 ? 13.062 14.443 -7.177 1.00 89.50 348 SER A CA 1
ATOM 2530 C C . SER A 1 348 ? 11.847 14.291 -6.257 1.00 89.50 348 SER A C 1
ATOM 2532 O O . SER A 1 348 ? 11.944 14.558 -5.063 1.00 89.50 348 SER A O 1
ATOM 2534 N N . PHE A 1 349 ? 10.724 13.812 -6.798 1.00 90.38 349 PHE A N 1
ATOM 2535 C CA . PHE A 1 349 ? 9.504 13.550 -6.039 1.00 90.38 349 PHE A CA 1
ATOM 2536 C C . PHE A 1 349 ? 9.554 12.249 -5.231 1.00 90.38 349 PHE A C 1
ATOM 2538 O O . PHE A 1 349 ? 8.712 12.071 -4.356 1.00 90.38 349 PHE A O 1
ATOM 2545 N N . SER A 1 350 ? 10.471 11.315 -5.517 1.00 94.44 350 SER A N 1
ATOM 2546 C CA . SER A 1 350 ? 10.477 10.001 -4.865 1.00 94.44 350 SER A CA 1
ATOM 2547 C C . SER A 1 350 ? 10.660 10.177 -3.363 1.00 94.44 350 SER A C 1
ATOM 2549 O O . SER A 1 350 ? 11.676 10.717 -2.924 1.00 94.44 350 SER A O 1
ATOM 2551 N N . SER A 1 351 ? 9.684 9.723 -2.577 1.00 93.19 351 SER A N 1
ATOM 2552 C CA . SER A 1 351 ? 9.782 9.739 -1.120 1.00 93.19 351 SER A CA 1
ATOM 2553 C C . SER A 1 351 ? 10.986 8.924 -0.653 1.00 93.19 351 SER A C 1
ATOM 2555 O O . SER A 1 351 ? 11.269 7.846 -1.191 1.00 93.19 351 SER A O 1
ATOM 2557 N N . ARG A 1 352 ? 11.666 9.444 0.368 1.00 89.50 352 ARG A N 1
ATOM 2558 C CA . ARG A 1 352 ? 12.913 8.920 0.933 1.00 89.50 352 ARG A CA 1
ATOM 2559 C C . ARG A 1 352 ? 12.712 8.590 2.398 1.00 89.50 352 ARG A C 1
ATOM 2561 O O . ARG A 1 352 ? 12.039 9.331 3.122 1.00 89.50 352 ARG A O 1
ATOM 2568 N N . GLY A 1 353 ? 13.309 7.487 2.830 1.00 84.81 353 GLY A N 1
ATOM 2569 C CA . GLY A 1 353 ? 13.383 7.151 4.242 1.00 84.81 353 GLY A CA 1
ATOM 2570 C C . GLY A 1 353 ? 14.289 8.115 5.027 1.00 84.81 353 GLY A C 1
ATOM 2571 O O . GLY A 1 353 ? 14.699 9.154 4.508 1.00 84.81 353 GLY A O 1
ATOM 2572 N N . PRO A 1 354 ? 14.626 7.792 6.281 1.00 87.38 354 PRO A N 1
ATOM 2573 C CA . PRO A 1 354 ? 14.093 6.653 7.020 1.00 87.38 354 PRO A CA 1
ATOM 2574 C C . PRO A 1 354 ? 12.582 6.781 7.258 1.00 87.38 354 PRO A C 1
ATOM 2576 O O . PRO A 1 354 ? 12.004 7.851 7.099 1.00 87.38 354 PRO A O 1
ATOM 2579 N N . THR A 1 355 ? 11.916 5.690 7.608 1.00 81.12 355 THR A N 1
ATOM 2580 C CA . THR A 1 355 ? 10.533 5.743 8.102 1.00 81.12 355 THR A CA 1
ATOM 2581 C C . THR A 1 355 ? 10.460 6.420 9.480 1.00 81.12 355 THR A C 1
ATOM 2583 O O . THR A 1 355 ? 11.491 6.668 10.103 1.00 81.12 355 THR A O 1
ATOM 2586 N N . TYR A 1 356 ? 9.251 6.685 10.003 1.00 79.25 356 TYR A N 1
ATOM 2587 C CA . TYR A 1 356 ? 9.088 7.293 11.340 1.00 79.25 356 TYR A CA 1
ATOM 2588 C C . TYR A 1 356 ? 9.731 6.470 12.474 1.00 79.25 356 TYR A C 1
ATOM 2590 O O . TYR A 1 356 ? 10.053 7.009 13.527 1.00 79.25 356 TYR A O 1
ATOM 2598 N N . ASP A 1 357 ? 9.893 5.162 12.264 1.00 77.38 357 ASP A N 1
ATOM 2599 C CA . ASP A 1 357 ? 10.538 4.198 13.157 1.00 77.38 357 ASP A CA 1
ATOM 2600 C C . ASP A 1 357 ? 11.943 3.793 12.669 1.00 77.38 357 ASP A C 1
ATOM 2602 O O . ASP A 1 357 ? 12.420 2.698 12.956 1.00 77.38 357 ASP A O 1
ATOM 2606 N N . ASN A 1 358 ? 12.610 4.682 11.926 1.00 79.88 358 ASN A N 1
ATOM 2607 C CA . ASN A 1 358 ? 14.017 4.595 11.523 1.00 79.88 358 ASN A CA 1
ATOM 2608 C C . ASN A 1 358 ? 14.398 3.440 10.576 1.00 79.88 358 ASN A C 1
ATOM 2610 O O . ASN A 1 358 ? 15.583 3.159 10.390 1.00 79.88 358 ASN A O 1
ATOM 2614 N N . ARG A 1 359 ? 13.433 2.776 9.929 1.00 81.88 359 ARG A N 1
ATOM 2615 C CA . ARG A 1 359 ? 13.721 1.720 8.945 1.00 81.88 359 ARG A CA 1
ATOM 2616 C C . ARG A 1 359 ? 14.104 2.317 7.597 1.00 81.88 359 ARG A C 1
ATOM 2618 O O . ARG A 1 359 ? 13.622 3.382 7.211 1.00 81.88 359 ARG A O 1
ATOM 2625 N N . VAL A 1 360 ? 14.946 1.595 6.861 1.00 85.69 360 VAL A N 1
ATOM 2626 C CA . VAL A 1 360 ? 15.327 1.993 5.505 1.00 85.69 360 VAL A CA 1
ATOM 2627 C C . VAL A 1 360 ? 14.166 1.761 4.541 1.00 85.69 360 VAL A C 1
ATOM 2629 O O . VAL A 1 360 ? 13.599 0.668 4.507 1.00 85.69 360 VAL A O 1
ATOM 2632 N N . LYS A 1 361 ? 13.821 2.793 3.765 1.00 90.19 361 LYS A N 1
ATOM 2633 C CA . LYS A 1 361 ? 12.876 2.740 2.641 1.00 90.19 361 LYS A CA 1
ATOM 2634 C C . LYS A 1 361 ? 13.330 3.713 1.540 1.00 90.19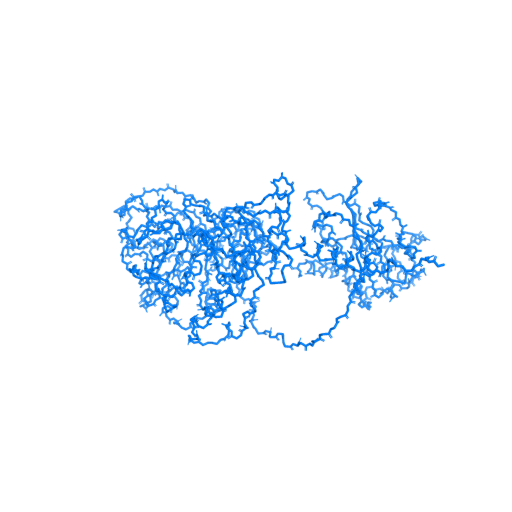 361 LYS A C 1
ATOM 2636 O O . LYS A 1 361 ? 13.874 4.763 1.885 1.00 90.19 361 LYS A O 1
ATOM 2641 N N . PRO A 1 362 ? 13.069 3.444 0.249 1.00 93.69 362 PRO A N 1
ATOM 2642 C CA . PRO A 1 362 ? 12.331 2.292 -0.294 1.00 93.69 362 PRO A CA 1
ATOM 2643 C C . PRO A 1 362 ? 13.071 0.957 -0.087 1.00 93.69 362 PRO A C 1
ATOM 2645 O O . PRO A 1 362 ? 14.229 0.959 0.313 1.00 93.69 362 PRO A O 1
ATOM 2648 N N . ASP A 1 363 ? 12.419 -0.186 -0.321 1.00 93.50 363 ASP A N 1
ATOM 2649 C CA . ASP A 1 363 ? 13.132 -1.477 -0.328 1.00 93.50 363 ASP A CA 1
ATOM 2650 C C . ASP A 1 363 ? 13.930 -1.653 -1.620 1.00 93.50 363 ASP A C 1
ATOM 2652 O O . ASP A 1 363 ? 15.016 -2.218 -1.588 1.00 93.50 363 ASP A O 1
ATOM 2656 N N . VAL A 1 364 ? 13.396 -1.164 -2.741 1.00 94.75 364 VAL A N 1
ATOM 2657 C CA . VAL A 1 364 ? 14.041 -1.113 -4.061 1.00 94.75 364 VAL A CA 1
ATOM 2658 C C . VAL A 1 364 ? 13.510 0.090 -4.842 1.00 94.75 364 VAL A C 1
ATOM 2660 O O . VAL A 1 364 ? 12.405 0.567 -4.575 1.00 94.75 364 VAL A O 1
ATOM 2663 N N . SER A 1 365 ? 14.243 0.545 -5.850 1.00 95.44 365 SER A N 1
ATOM 2664 C CA . SER A 1 365 ? 13.774 1.564 -6.794 1.00 95.44 365 SER A CA 1
ATOM 2665 C C . SER A 1 365 ? 13.628 0.997 -8.202 1.00 95.44 365 SER A C 1
ATOM 2667 O O . SER A 1 365 ? 14.303 0.039 -8.573 1.00 95.44 365 SER A O 1
ATOM 2669 N N . ALA A 1 366 ? 12.717 1.577 -8.980 1.00 97.38 366 ALA A N 1
ATOM 2670 C CA . ALA A 1 366 ? 12.425 1.157 -10.347 1.00 97.38 366 ALA A CA 1
ATOM 2671 C C . ALA A 1 366 ? 12.049 2.360 -11.239 1.00 97.38 366 ALA A C 1
ATOM 2673 O O . ALA A 1 366 ? 11.774 3.448 -10.719 1.00 97.38 366 ALA A O 1
ATOM 2674 N N . PRO A 1 367 ? 11.996 2.181 -12.572 1.00 98.38 367 PRO A N 1
ATOM 2675 C CA . PRO A 1 367 ? 11.586 3.217 -13.519 1.00 98.38 367 PRO A CA 1
ATOM 2676 C C . PRO A 1 367 ? 10.252 3.883 -13.160 1.00 98.38 367 PRO A C 1
ATOM 2678 O O . PRO A 1 367 ? 9.203 3.242 -13.156 1.00 98.38 367 PRO A O 1
ATOM 2681 N N . GLY A 1 368 ? 10.277 5.188 -12.887 1.00 98.00 368 GLY A N 1
ATOM 2682 C CA . GLY A 1 368 ? 9.096 5.945 -12.458 1.00 98.00 368 GLY A CA 1
ATOM 2683 C C . GLY A 1 368 ? 8.960 7.340 -13.064 1.00 98.00 368 GLY A C 1
ATOM 2684 O O . GLY A 1 368 ? 8.059 8.071 -12.660 1.00 98.00 368 GLY A O 1
ATOM 2685 N N . VAL A 1 369 ? 9.817 7.734 -14.010 1.00 97.75 369 VAL A N 1
ATOM 2686 C CA . VAL A 1 369 ? 9.767 9.048 -14.682 1.00 97.75 369 VAL A CA 1
ATOM 2687 C C . VAL A 1 369 ? 9.508 8.873 -16.174 1.00 97.75 369 VAL A C 1
ATOM 2689 O O . VAL A 1 369 ? 10.239 8.157 -16.845 1.00 97.75 369 VAL A O 1
ATOM 2692 N N . ASN A 1 370 ? 8.499 9.558 -16.718 1.00 96.19 370 ASN A N 1
ATOM 2693 C CA . ASN A 1 370 ? 8.105 9.471 -18.130 1.00 96.19 370 ASN A CA 1
ATOM 2694 C C . ASN A 1 370 ? 7.892 8.019 -18.600 1.00 96.19 370 ASN A C 1
ATOM 2696 O O . ASN A 1 370 ? 8.401 7.593 -19.639 1.00 96.19 370 ASN A O 1
ATOM 2700 N N . ILE A 1 371 ? 7.132 7.255 -17.817 1.00 98.12 371 ILE A N 1
ATOM 2701 C CA . ILE A 1 371 ? 6.742 5.886 -18.151 1.00 98.12 371 ILE A CA 1
ATOM 2702 C C . ILE A 1 371 ? 5.547 5.921 -19.095 1.00 98.12 371 ILE A C 1
ATOM 2704 O O . ILE A 1 371 ? 4.511 6.507 -18.774 1.00 98.12 371 ILE A O 1
ATOM 2708 N N . VAL A 1 372 ? 5.695 5.275 -20.249 1.00 97.50 372 VAL A N 1
ATOM 2709 C CA . VAL A 1 372 ? 4.618 5.079 -21.223 1.00 97.50 372 VAL A CA 1
ATOM 2710 C C . VAL A 1 372 ? 3.822 3.842 -20.840 1.00 97.50 372 VAL A C 1
ATOM 2712 O O . VAL A 1 372 ? 4.403 2.779 -20.648 1.00 97.50 372 VAL A O 1
ATOM 2715 N N . SER A 1 373 ? 2.501 3.971 -20.752 1.00 98.38 373 SER A N 1
ATOM 2716 C CA . SER A 1 373 ? 1.584 2.840 -20.579 1.00 98.38 373 SER A CA 1
ATOM 2717 C C . SER A 1 373 ? 0.161 3.228 -20.995 1.00 98.38 373 SER A C 1
ATOM 2719 O O . SER A 1 373 ? -0.093 4.384 -21.349 1.00 98.38 373 SER A O 1
ATOM 2721 N N . SER A 1 374 ? -0.749 2.254 -21.027 1.00 98.19 374 SER A N 1
ATOM 2722 C CA . SER A 1 374 ? -2.143 2.415 -21.454 1.00 98.19 374 SER A CA 1
ATOM 2723 C C . SER A 1 374 ? -2.885 3.479 -20.655 1.00 98.19 374 SER A C 1
ATOM 2725 O O . SER A 1 374 ? -2.653 3.652 -19.463 1.00 98.19 374 SER A O 1
ATOM 2727 N N . TYR A 1 375 ? -3.820 4.178 -21.287 1.00 97.94 375 TYR A N 1
ATOM 2728 C CA . TYR A 1 375 ? -4.550 5.279 -20.667 1.00 97.94 375 TYR A CA 1
ATOM 2729 C C . TYR A 1 375 ? -6.042 5.226 -20.994 1.00 97.94 375 TYR A C 1
ATOM 2731 O O . TYR A 1 375 ? -6.453 4.798 -22.068 1.00 97.94 375 TYR A O 1
ATOM 2739 N N . PHE A 1 376 ? -6.880 5.664 -20.056 1.00 96.31 376 PHE A N 1
ATOM 2740 C CA . PHE A 1 376 ? -8.328 5.432 -20.106 1.00 96.31 376 PHE A CA 1
ATOM 2741 C C . PHE A 1 376 ? -9.102 6.201 -21.190 1.00 96.31 376 PHE A C 1
ATOM 2743 O O . PHE A 1 376 ? -10.281 5.922 -21.397 1.00 96.31 376 PHE A O 1
ATOM 2750 N N . SER A 1 377 ? -8.513 7.194 -21.858 1.00 96.69 377 SER A N 1
ATOM 2751 C CA . SER A 1 377 ? -9.283 8.088 -22.732 1.00 96.69 377 SER A CA 1
ATOM 2752 C C . SER A 1 377 ? -9.818 7.413 -24.007 1.00 96.69 377 SER A C 1
ATOM 2754 O O . SER A 1 377 ? -10.805 7.887 -24.566 1.00 96.69 377 SER A O 1
ATOM 2756 N N . SER A 1 378 ? -9.224 6.305 -24.461 1.00 97.19 378 SER A N 1
ATOM 2757 C CA . SER A 1 378 ? -9.682 5.489 -25.598 1.00 97.19 378 SER A CA 1
ATOM 2758 C C . SER A 1 378 ? -9.072 4.076 -25.578 1.00 97.19 378 SER A C 1
ATOM 2760 O O . SER A 1 378 ? -8.316 3.739 -24.669 1.00 97.19 378 SER A O 1
ATOM 2762 N N . ASP A 1 379 ? -9.396 3.235 -26.570 1.00 97.31 379 ASP A N 1
ATOM 2763 C CA . ASP A 1 379 ? -8.847 1.871 -26.702 1.00 97.31 379 ASP A CA 1
ATOM 2764 C C . ASP A 1 379 ? -7.384 1.814 -27.136 1.00 97.31 379 ASP A C 1
ATOM 2766 O O . ASP A 1 379 ? -6.767 0.763 -26.995 1.00 97.31 379 ASP A O 1
ATOM 2770 N N . THR A 1 380 ? -6.833 2.930 -27.612 1.00 96.62 380 THR A N 1
ATOM 2771 C CA . THR A 1 380 ? -5.510 2.991 -28.250 1.00 96.62 380 THR A CA 1
ATOM 2772 C C . THR A 1 380 ? -4.676 4.176 -27.750 1.00 96.62 380 THR A C 1
ATOM 2774 O O . THR A 1 380 ? -3.756 4.635 -28.430 1.00 96.62 380 THR A O 1
ATOM 2777 N N . THR A 1 381 ? -5.039 4.765 -26.608 1.00 97.38 381 THR A N 1
ATOM 2778 C CA . THR A 1 381 ? -4.359 5.940 -26.038 1.00 97.38 381 THR A CA 1
ATOM 2779 C C . THR A 1 381 ? -3.426 5.542 -24.921 1.00 97.38 381 THR A C 1
ATOM 2781 O O . THR A 1 381 ? -3.833 4.898 -23.967 1.00 97.38 381 THR A O 1
ATOM 2784 N N . TYR A 1 382 ? -2.211 6.054 -24.971 1.00 97.75 382 TYR A N 1
ATOM 2785 C CA . TYR A 1 382 ? -1.184 5.852 -23.965 1.00 97.75 382 TYR A CA 1
ATOM 2786 C C . TYR A 1 382 ? -0.828 7.193 -23.333 1.00 97.75 382 TYR A C 1
ATOM 2788 O O . TYR A 1 382 ? -1.082 8.252 -23.910 1.00 97.75 382 TYR A O 1
ATOM 2796 N N . ALA A 1 383 ? -0.232 7.168 -22.148 1.00 97.19 383 ALA A N 1
ATOM 2797 C CA . ALA A 1 383 ? 0.223 8.375 -21.473 1.00 97.19 383 ALA A CA 1
ATOM 2798 C C . ALA A 1 383 ? 1.644 8.215 -20.939 1.00 97.19 383 ALA A C 1
ATOM 2800 O O . ALA A 1 383 ? 2.032 7.142 -20.479 1.00 97.19 383 ALA A O 1
ATOM 2801 N N . TYR A 1 384 ? 2.397 9.312 -20.972 1.00 97.00 384 TYR A N 1
ATOM 2802 C CA . TYR A 1 384 ? 3.662 9.461 -20.265 1.00 97.00 384 TYR A CA 1
ATOM 2803 C C . TYR A 1 384 ? 3.356 9.951 -18.857 1.00 97.00 384 TYR A C 1
ATOM 2805 O O . TYR A 1 384 ? 2.913 11.090 -18.686 1.00 97.00 384 TYR A O 1
ATOM 2813 N N . MET A 1 385 ? 3.582 9.101 -17.860 1.00 97.75 385 MET A N 1
ATOM 2814 C CA . MET A 1 385 ? 3.313 9.419 -16.460 1.00 97.75 385 MET A CA 1
ATOM 2815 C C . MET A 1 385 ? 4.569 9.294 -15.603 1.00 97.75 385 MET A C 1
ATOM 2817 O O . MET A 1 385 ? 5.421 8.438 -15.845 1.00 97.75 385 MET A O 1
ATOM 2821 N N . SER A 1 386 ? 4.675 10.157 -14.594 1.00 97.81 386 SER A N 1
ATOM 2822 C CA . SER A 1 386 ? 5.754 10.118 -13.606 1.00 97.81 386 SER A CA 1
ATOM 2823 C C . SER A 1 386 ? 5.207 10.056 -12.184 1.00 97.81 386 SER A C 1
ATOM 2825 O O . SER A 1 386 ? 4.339 10.849 -11.808 1.00 97.81 386 SER A O 1
ATOM 2827 N N . GLY A 1 387 ? 5.751 9.135 -11.395 1.00 97.75 387 GLY A N 1
ATOM 2828 C CA . GLY A 1 387 ? 5.404 8.888 -10.001 1.00 97.75 387 GLY A CA 1
ATOM 2829 C C . GLY A 1 387 ? 5.977 7.557 -9.513 1.00 97.75 387 GLY A C 1
ATOM 2830 O O . GLY A 1 387 ? 6.211 6.642 -10.302 1.00 97.75 387 GLY A O 1
ATOM 2831 N N . THR A 1 388 ? 6.125 7.390 -8.196 1.00 98.00 388 THR A N 1
ATOM 2832 C CA . THR A 1 388 ? 6.395 6.060 -7.605 1.00 98.00 388 THR A CA 1
ATOM 2833 C C . THR A 1 388 ? 5.282 5.058 -7.924 1.00 98.00 388 THR A C 1
ATOM 2835 O O . THR A 1 388 ? 5.530 3.856 -7.994 1.00 98.00 388 THR A O 1
ATOM 2838 N N . SER A 1 389 ? 4.083 5.557 -8.242 1.00 97.94 389 SER A N 1
ATOM 2839 C CA . SER A 1 389 ? 2.976 4.797 -8.818 1.00 97.94 389 SER A CA 1
ATOM 2840 C C . SER A 1 389 ? 3.299 4.072 -10.124 1.00 97.94 389 SER A C 1
ATOM 2842 O O . SER A 1 389 ? 2.659 3.063 -10.404 1.00 97.94 389 SER A O 1
ATOM 2844 N N . MET A 1 390 ? 4.255 4.566 -10.917 1.00 98.50 390 MET A N 1
ATOM 2845 C CA . MET A 1 390 ? 4.709 3.942 -12.165 1.00 98.50 390 MET A CA 1
ATOM 2846 C C . MET A 1 390 ? 5.925 3.031 -11.936 1.00 98.50 390 MET A C 1
ATOM 2848 O O . MET A 1 390 ? 6.155 2.113 -12.716 1.00 98.50 390 MET A O 1
ATOM 2852 N N . ALA A 1 391 ? 6.654 3.219 -10.833 1.00 98.75 391 ALA A N 1
ATOM 2853 C CA . ALA A 1 391 ? 7.756 2.349 -10.429 1.00 98.75 391 ALA A CA 1
ATOM 2854 C C . ALA A 1 391 ? 7.270 1.042 -9.779 1.00 98.75 391 ALA A C 1
ATOM 2856 O O . ALA A 1 391 ? 7.716 -0.044 -10.148 1.00 98.75 391 ALA A O 1
ATOM 2857 N N . ALA A 1 392 ? 6.300 1.115 -8.861 1.00 98.75 392 ALA A N 1
ATOM 2858 C CA . ALA A 1 392 ? 5.701 -0.057 -8.214 1.00 98.75 392 ALA A CA 1
ATOM 2859 C C . ALA A 1 392 ? 5.212 -1.161 -9.187 1.00 98.75 392 ALA A C 1
ATOM 2861 O O . ALA A 1 392 ? 5.520 -2.335 -8.947 1.00 98.75 392 ALA A O 1
ATOM 2862 N N . PRO A 1 393 ? 4.524 -0.852 -10.309 1.00 98.88 393 PRO A N 1
ATOM 2863 C CA . PRO A 1 393 ? 4.090 -1.877 -11.254 1.00 98.88 393 PRO A CA 1
ATOM 2864 C C . PRO A 1 393 ? 5.239 -2.551 -12.011 1.00 98.88 393 PRO A C 1
ATOM 2866 O O . PRO A 1 393 ? 5.098 -3.724 -12.359 1.00 98.88 393 PRO A O 1
ATOM 2869 N N . HIS A 1 394 ? 6.388 -1.887 -12.201 1.00 98.88 394 HIS A N 1
ATOM 2870 C CA . HIS A 1 394 ? 7.576 -2.547 -12.754 1.00 98.88 394 HIS A CA 1
ATOM 2871 C C . HIS A 1 394 ? 8.054 -3.673 -11.829 1.00 98.88 394 HIS A C 1
ATOM 2873 O O . HIS A 1 394 ? 8.265 -4.802 -12.273 1.00 98.88 394 HIS A O 1
ATOM 2879 N N . VAL A 1 395 ? 8.147 -3.393 -10.524 1.00 98.81 395 VAL A N 1
ATOM 2880 C CA . VAL A 1 395 ? 8.529 -4.391 -9.511 1.00 98.81 395 VAL A CA 1
ATOM 2881 C C . VAL A 1 395 ? 7.465 -5.480 -9.387 1.00 98.81 395 VAL A C 1
ATOM 2883 O O . VAL A 1 395 ? 7.806 -6.657 -9.328 1.00 98.81 395 VAL A O 1
ATOM 2886 N N . THR A 1 396 ? 6.177 -5.130 -9.419 1.00 98.94 396 THR A N 1
ATOM 2887 C CA . THR A 1 396 ? 5.087 -6.123 -9.421 1.00 98.94 396 THR A CA 1
ATOM 2888 C C . THR A 1 396 ? 5.195 -7.079 -10.610 1.00 98.94 396 THR A C 1
ATOM 2890 O O . THR A 1 396 ? 5.065 -8.294 -10.438 1.00 98.94 396 THR A O 1
ATOM 2893 N N . GLY A 1 397 ? 5.465 -6.557 -11.808 1.00 98.81 397 GLY A N 1
ATOM 2894 C CA . GLY A 1 397 ? 5.700 -7.372 -12.994 1.00 98.81 397 GLY A CA 1
ATOM 2895 C C . GLY A 1 397 ? 6.944 -8.250 -12.856 1.00 98.81 397 GLY A C 1
ATOM 2896 O O . GLY A 1 397 ? 6.863 -9.449 -13.104 1.00 98.81 397 GLY A O 1
ATOM 2897 N N . ALA A 1 398 ? 8.065 -7.708 -12.372 1.00 98.69 398 ALA A N 1
ATOM 2898 C CA . ALA A 1 398 ? 9.289 -8.478 -12.136 1.00 98.69 398 ALA A CA 1
ATOM 2899 C C . ALA A 1 398 ? 9.067 -9.624 -11.133 1.00 98.69 398 ALA A C 1
ATOM 2901 O O . ALA A 1 398 ? 9.528 -10.746 -11.350 1.00 98.69 398 ALA A O 1
ATOM 2902 N N . ILE A 1 399 ? 8.283 -9.384 -10.078 1.00 98.69 399 ILE A N 1
ATOM 2903 C CA . ILE A 1 399 ? 7.856 -10.423 -9.134 1.00 98.69 399 ILE A CA 1
ATOM 2904 C C . ILE A 1 399 ? 7.016 -11.481 -9.852 1.00 98.69 399 ILE A C 1
ATOM 2906 O O . ILE A 1 399 ? 7.232 -12.668 -9.633 1.00 98.69 399 ILE A O 1
ATOM 2910 N N . ALA A 1 400 ? 6.092 -11.099 -10.735 1.00 98.75 400 ALA A N 1
ATOM 2911 C CA . ALA A 1 400 ? 5.307 -12.066 -11.500 1.00 98.75 400 ALA A CA 1
ATOM 2912 C C . ALA A 1 400 ? 6.174 -12.920 -12.442 1.00 98.75 400 ALA A C 1
ATOM 2914 O O . ALA A 1 400 ? 5.968 -14.133 -12.527 1.00 98.75 400 ALA A O 1
ATOM 2915 N N . LEU A 1 401 ? 7.182 -12.329 -13.090 1.00 98.56 401 LEU A N 1
ATOM 2916 C CA . LEU A 1 401 ? 8.180 -13.068 -13.870 1.00 98.56 401 LEU A CA 1
ATOM 2917 C C . LEU A 1 401 ? 8.936 -14.063 -12.979 1.00 98.56 401 LEU A C 1
ATOM 2919 O O . LEU A 1 401 ? 8.973 -15.258 -13.283 1.00 98.56 401 LEU A O 1
ATOM 2923 N N . TYR A 1 402 ? 9.452 -13.601 -11.838 1.00 97.69 402 TYR A N 1
ATOM 2924 C CA . TYR A 1 402 ? 10.182 -14.430 -10.880 1.00 97.69 402 TYR A CA 1
ATOM 2925 C C . TYR A 1 402 ? 9.337 -15.588 -10.337 1.00 97.69 402 TYR A C 1
ATOM 2927 O O . TYR A 1 402 ? 9.809 -16.724 -10.293 1.00 97.69 402 TYR A O 1
ATOM 2935 N N . LEU A 1 403 ? 8.078 -15.336 -9.970 1.00 96.94 403 LEU A N 1
ATOM 2936 C CA . LEU A 1 403 ? 7.150 -16.363 -9.493 1.00 96.94 403 LEU A CA 1
ATOM 2937 C C . LEU A 1 403 ? 6.777 -17.361 -10.595 1.00 96.94 403 LEU A C 1
ATOM 2939 O O . LEU A 1 403 ? 6.563 -18.530 -10.291 1.00 96.94 403 LEU A O 1
ATOM 2943 N N . SER A 1 404 ? 6.733 -16.945 -11.866 1.00 96.50 404 SER A N 1
ATOM 2944 C CA . SER A 1 404 ? 6.489 -17.881 -12.975 1.00 96.50 404 SER A CA 1
ATOM 2945 C C . SER A 1 404 ? 7.641 -18.875 -13.163 1.00 96.50 404 SER A C 1
ATOM 2947 O O . SER A 1 404 ? 7.409 -20.012 -13.566 1.00 96.50 404 SER A O 1
ATOM 2949 N N . ALA A 1 405 ? 8.867 -18.477 -12.807 1.00 94.94 405 ALA A N 1
ATOM 2950 C CA . ALA A 1 405 ? 10.030 -19.361 -12.735 1.00 94.94 405 ALA A CA 1
ATOM 2951 C C . ALA A 1 405 ? 10.116 -20.130 -11.403 1.00 94.94 405 ALA A C 1
ATOM 2953 O O . ALA A 1 405 ? 10.634 -21.244 -11.359 1.00 94.94 405 ALA A O 1
ATOM 2954 N N . ASN A 1 406 ? 9.583 -19.554 -10.319 1.00 93.44 406 ASN A N 1
ATOM 2955 C CA . ASN A 1 406 ? 9.669 -20.078 -8.955 1.00 93.44 406 ASN A CA 1
ATOM 2956 C C . ASN A 1 406 ? 8.280 -20.129 -8.279 1.00 93.44 406 ASN A C 1
ATOM 2958 O O . ASN A 1 406 ? 8.021 -19.361 -7.347 1.00 93.44 406 ASN A O 1
ATOM 2962 N N . PRO A 1 407 ? 7.369 -21.039 -8.681 1.00 89.06 407 PRO A N 1
ATOM 2963 C CA . PRO A 1 407 ? 5.959 -20.989 -8.265 1.00 89.06 407 PRO A CA 1
ATOM 2964 C C . PRO A 1 407 ? 5.703 -21.191 -6.765 1.00 89.06 407 PRO A C 1
ATOM 2966 O O . PRO A 1 407 ? 4.610 -20.905 -6.277 1.00 89.06 407 PRO A O 1
ATOM 2969 N N . THR A 1 408 ? 6.684 -21.716 -6.027 1.00 86.19 408 THR A N 1
ATOM 2970 C CA . THR A 1 408 ? 6.609 -21.937 -4.574 1.00 86.19 408 THR A CA 1
ATOM 2971 C C . THR A 1 408 ? 7.334 -20.864 -3.765 1.00 86.19 408 THR A C 1
ATOM 2973 O O . THR A 1 408 ? 7.425 -20.995 -2.543 1.00 86.19 408 THR A O 1
ATOM 2976 N N . ALA A 1 409 ? 7.894 -19.840 -4.415 1.00 86.44 409 ALA A N 1
ATOM 2977 C CA . ALA A 1 409 ? 8.636 -18.795 -3.731 1.00 86.44 409 ALA A CA 1
ATOM 2978 C C . ALA A 1 409 ? 7.734 -18.004 -2.777 1.00 86.44 409 ALA A C 1
ATOM 2980 O O . ALA A 1 409 ? 6.617 -17.601 -3.100 1.00 86.44 409 ALA A O 1
ATOM 2981 N N . THR A 1 410 ? 8.253 -17.780 -1.576 1.00 87.31 410 THR A N 1
ATOM 2982 C CA . THR A 1 410 ? 7.608 -16.971 -0.543 1.00 87.31 410 THR A CA 1
ATOM 2983 C C . THR A 1 410 ? 7.972 -15.496 -0.705 1.00 87.31 410 THR A C 1
ATOM 2985 O O . THR A 1 410 ? 8.902 -15.144 -1.431 1.00 87.31 410 THR A O 1
ATOM 2988 N N . PHE A 1 411 ? 7.306 -14.617 0.048 1.00 87.00 411 PHE A N 1
ATOM 2989 C CA . PHE A 1 411 ? 7.706 -13.210 0.138 1.00 87.00 411 PHE A CA 1
ATOM 2990 C C . PHE A 1 411 ? 9.184 -13.036 0.518 1.00 87.00 411 PHE A C 1
ATOM 2992 O O . PHE A 1 411 ? 9.858 -12.184 -0.048 1.00 87.00 411 PHE A O 1
ATOM 2999 N N . ALA A 1 412 ? 9.699 -13.853 1.445 1.00 84.19 412 ALA A N 1
ATOM 3000 C CA . ALA A 1 412 ? 11.102 -13.789 1.846 1.00 84.19 412 ALA A CA 1
ATOM 3001 C C . ALA A 1 412 ? 12.033 -14.160 0.681 1.00 84.19 412 ALA A C 1
ATOM 3003 O O . ALA A 1 412 ? 13.022 -13.474 0.453 1.00 84.19 412 ALA A O 1
ATOM 3004 N N . ASN A 1 413 ? 11.679 -15.184 -0.110 1.00 87.44 413 ASN A N 1
ATOM 3005 C CA . ASN A 1 413 ? 12.441 -15.527 -1.314 1.00 87.44 413 ASN A CA 1
ATOM 3006 C C . ASN A 1 413 ? 12.435 -14.380 -2.328 1.00 87.44 413 ASN A C 1
ATOM 3008 O O . ASN A 1 413 ? 13.479 -14.076 -2.893 1.00 87.44 413 ASN A O 1
ATOM 3012 N N . VAL A 1 414 ? 11.290 -13.718 -2.517 1.00 90.31 414 VAL A N 1
ATOM 3013 C CA . VAL A 1 414 ? 11.173 -12.557 -3.409 1.00 90.31 414 VAL A CA 1
ATOM 3014 C C . VAL A 1 414 ? 12.003 -11.373 -2.915 1.00 90.31 414 VAL A C 1
ATOM 3016 O O . VAL A 1 414 ? 12.737 -10.791 -3.706 1.00 90.31 414 VAL A O 1
ATOM 3019 N N . GLN A 1 415 ? 11.957 -11.039 -1.623 1.00 85.00 415 GLN A N 1
ATOM 3020 C CA . GLN A 1 415 ? 12.804 -9.983 -1.059 1.00 85.00 415 GLN A CA 1
ATOM 3021 C C . GLN A 1 415 ? 14.290 -10.287 -1.231 1.00 85.00 415 GLN A C 1
ATOM 3023 O O . GLN A 1 415 ? 15.043 -9.408 -1.639 1.00 85.00 415 GLN A O 1
ATOM 3028 N N . SER A 1 416 ? 14.716 -11.522 -0.951 1.00 82.69 416 SER A N 1
ATOM 3029 C CA . SER A 1 416 ? 16.104 -11.931 -1.161 1.00 82.69 416 SER A CA 1
ATOM 3030 C C . SER A 1 416 ? 16.494 -11.868 -2.635 1.00 82.69 416 SER A C 1
ATOM 3032 O O . SER A 1 416 ? 17.571 -11.373 -2.944 1.00 82.69 416 SER A O 1
ATOM 3034 N N . ALA A 1 417 ? 15.629 -12.327 -3.544 1.00 85.00 417 ALA A N 1
ATOM 3035 C CA . ALA A 1 417 ? 15.889 -12.273 -4.977 1.00 85.00 417 ALA A CA 1
ATOM 3036 C C . ALA A 1 417 ? 16.051 -10.830 -5.460 1.00 85.00 417 ALA A C 1
ATOM 3038 O O . ALA A 1 417 ? 17.039 -10.535 -6.123 1.00 85.00 417 ALA A O 1
ATOM 3039 N N . LEU A 1 418 ? 15.143 -9.925 -5.077 1.00 86.06 418 LEU A N 1
ATOM 3040 C CA . LEU A 1 418 ? 15.251 -8.501 -5.399 1.00 86.06 418 LEU A CA 1
ATOM 3041 C C . LEU A 1 418 ? 16.553 -7.919 -4.845 1.00 86.06 418 LEU A C 1
ATOM 3043 O O . LEU A 1 418 ? 17.359 -7.398 -5.604 1.00 86.06 418 LEU A O 1
ATOM 3047 N N . ALA A 1 419 ? 16.813 -8.093 -3.550 1.00 77.56 419 ALA A N 1
ATOM 3048 C CA . ALA A 1 419 ? 17.971 -7.494 -2.897 1.00 77.56 419 ALA A CA 1
ATOM 3049 C C . ALA A 1 419 ? 19.325 -8.000 -3.436 1.00 77.56 419 ALA A C 1
ATOM 3051 O O . ALA A 1 419 ? 20.298 -7.256 -3.408 1.00 77.56 419 ALA A O 1
ATOM 3052 N N . LEU A 1 420 ? 19.390 -9.237 -3.943 1.00 75.88 420 LEU A N 1
ATOM 3053 C CA . LEU A 1 420 ? 20.598 -9.815 -4.548 1.00 75.88 420 LEU A CA 1
ATOM 3054 C C . LEU A 1 420 ? 20.763 -9.497 -6.043 1.00 75.88 420 LEU A C 1
ATOM 3056 O O . LEU A 1 420 ? 21.832 -9.760 -6.589 1.00 75.88 420 LEU A O 1
ATOM 3060 N N . SER A 1 421 ? 19.721 -8.997 -6.710 1.00 79.88 421 SER A N 1
ATOM 3061 C CA . SER A 1 421 ? 19.712 -8.769 -8.164 1.00 79.88 421 SER A CA 1
ATOM 3062 C C . SER A 1 421 ? 19.545 -7.308 -8.571 1.00 79.88 421 SER A C 1
ATOM 3064 O O . SER A 1 421 ? 19.581 -7.020 -9.766 1.00 79.88 421 SER A O 1
ATOM 3066 N N . VAL A 1 422 ? 19.382 -6.386 -7.613 1.00 83.94 422 VAL A N 1
ATOM 3067 C CA . VAL A 1 422 ? 19.348 -4.951 -7.917 1.00 83.94 422 VAL A CA 1
ATOM 3068 C C . VAL A 1 422 ? 20.647 -4.488 -8.573 1.00 83.94 422 VAL A C 1
ATOM 3070 O O . VAL A 1 422 ? 21.748 -4.865 -8.165 1.00 83.94 422 VAL A O 1
ATOM 3073 N N . ASP A 1 423 ? 20.504 -3.620 -9.569 1.00 82.94 423 ASP A N 1
ATOM 3074 C CA . ASP A 1 423 ? 21.630 -2.913 -10.163 1.00 82.94 423 ASP A CA 1
ATOM 3075 C C . ASP A 1 423 ? 22.065 -1.766 -9.237 1.00 82.94 423 ASP A C 1
ATOM 3077 O O . ASP A 1 423 ? 21.237 -0.985 -8.766 1.00 82.94 423 ASP A O 1
ATOM 3081 N N . THR A 1 424 ? 23.359 -1.700 -8.927 1.00 78.19 424 THR A N 1
ATOM 3082 C CA . THR A 1 424 ? 23.946 -0.723 -7.988 1.00 78.19 424 THR A CA 1
ATOM 3083 C C . THR A 1 424 ? 25.164 0.018 -8.543 1.00 78.19 424 THR A C 1
ATOM 3085 O O . THR A 1 424 ? 25.333 1.195 -8.195 1.00 78.19 424 THR A O 1
ATOM 3088 N N . PRO A 1 425 ? 26.025 -0.579 -9.397 1.00 70.12 425 PRO A N 1
ATOM 3089 C CA . PRO A 1 425 ? 27.093 0.170 -10.046 1.00 70.12 425 PRO A CA 1
ATOM 3090 C C . PRO A 1 425 ? 26.543 1.278 -10.951 1.00 70.12 425 PRO A C 1
ATOM 3092 O O . PRO A 1 425 ? 25.665 1.053 -11.770 1.00 70.12 425 PRO A O 1
ATOM 3095 N N . GLY A 1 426 ? 27.103 2.483 -10.841 1.00 64.56 426 GLY A N 1
ATOM 3096 C CA . GLY A 1 426 ? 26.744 3.595 -11.726 1.00 64.56 426 GLY A CA 1
ATOM 3097 C C . GLY A 1 426 ? 25.468 4.355 -11.350 1.00 64.56 426 GLY A C 1
ATOM 3098 O O . GLY A 1 426 ? 25.172 5.344 -12.018 1.00 64.56 426 GLY A O 1
ATOM 3099 N N . LEU A 1 427 ? 24.769 3.974 -10.269 1.00 76.50 427 LEU A N 1
ATOM 3100 C CA . LEU A 1 427 ? 23.668 4.781 -9.732 1.00 76.50 427 LEU A CA 1
ATOM 3101 C C . LEU A 1 427 ? 24.166 6.179 -9.337 1.00 76.50 427 LEU A C 1
ATOM 3103 O O . LEU A 1 427 ? 25.247 6.344 -8.757 1.00 76.50 427 LEU A O 1
ATOM 3107 N N . ALA A 1 428 ? 23.374 7.202 -9.661 1.00 68.25 428 ALA A N 1
ATOM 3108 C CA . ALA A 1 428 ? 23.776 8.587 -9.465 1.00 68.25 428 ALA A CA 1
ATOM 3109 C C . ALA A 1 428 ? 23.902 8.923 -7.969 1.00 68.25 428 ALA A C 1
ATOM 3111 O O . ALA A 1 428 ? 22.923 8.883 -7.218 1.00 68.25 428 ALA A O 1
ATOM 3112 N N . VAL A 1 429 ? 25.106 9.314 -7.547 1.00 66.94 429 VAL A N 1
ATOM 3113 C CA . VAL A 1 429 ? 25.373 9.824 -6.197 1.00 66.94 429 VAL A CA 1
ATOM 3114 C C . VAL A 1 429 ? 24.985 11.299 -6.154 1.00 66.94 429 VAL A C 1
ATOM 3116 O O . VAL A 1 429 ? 25.644 12.137 -6.768 1.00 66.94 429 VAL A O 1
ATOM 3119 N N . GLN A 1 430 ? 23.915 11.626 -5.432 1.00 66.88 430 GLN A N 1
ATOM 3120 C CA . GLN A 1 430 ? 23.449 13.006 -5.264 1.00 66.88 430 GLN A CA 1
ATOM 3121 C C . GLN A 1 430 ? 23.955 13.633 -3.957 1.00 66.88 430 GLN A C 1
ATOM 3123 O O . GLN A 1 430 ? 23.826 14.841 -3.775 1.00 66.88 430 GLN A O 1
ATOM 3128 N N . ASN A 1 431 ? 24.541 12.836 -3.054 1.00 65.06 431 ASN A N 1
ATOM 3129 C CA . ASN A 1 431 ? 24.968 13.234 -1.707 1.00 65.06 431 ASN A CA 1
ATOM 3130 C C . ASN A 1 431 ? 23.832 13.860 -0.881 1.00 65.06 431 ASN A C 1
ATOM 3132 O O . ASN A 1 431 ? 24.064 14.698 -0.013 1.00 65.06 431 ASN A O 1
ATOM 3136 N N . GLN A 1 432 ? 22.597 13.431 -1.142 1.00 64.62 432 GLN A N 1
ATOM 3137 C CA . GLN A 1 432 ? 21.391 13.864 -0.431 1.00 64.62 432 GLN A CA 1
ATOM 3138 C C . GLN A 1 432 ? 20.826 12.730 0.427 1.00 64.62 432 GLN A C 1
ATOM 3140 O O . GLN A 1 432 ? 19.608 12.582 0.553 1.00 64.62 432 GLN A O 1
ATOM 3145 N N . ASN A 1 433 ? 21.700 11.869 0.952 1.00 66.44 433 ASN A N 1
ATOM 3146 C CA . ASN A 1 433 ? 21.252 10.720 1.713 1.00 66.44 433 ASN A CA 1
ATOM 3147 C C . ASN A 1 433 ? 20.576 11.147 3.014 1.00 66.44 433 ASN A C 1
ATOM 3149 O O . ASN A 1 433 ? 21.035 12.011 3.761 1.00 66.44 433 ASN A O 1
ATOM 3153 N N . CYS A 1 434 ? 19.472 10.477 3.286 1.00 69.12 434 CYS A N 1
ATOM 3154 C CA . CYS A 1 434 ? 18.747 10.601 4.526 1.00 69.12 434 CYS A CA 1
ATOM 3155 C C . CYS A 1 434 ? 19.261 9.524 5.479 1.00 69.12 434 CYS A C 1
ATOM 3157 O O . CYS A 1 434 ? 19.165 8.343 5.164 1.00 69.12 434 CYS A O 1
ATOM 3159 N N . GLY A 1 435 ? 19.847 9.898 6.618 1.00 61.41 435 GLY A N 1
ATOM 3160 C CA . GLY A 1 435 ? 20.376 8.937 7.601 1.00 61.41 435 GLY A CA 1
ATOM 3161 C C . GLY A 1 435 ? 21.899 8.746 7.615 1.00 61.41 435 GLY A C 1
ATOM 3162 O O . GLY A 1 435 ? 22.373 7.825 8.272 1.00 61.41 435 GLY A O 1
ATOM 3163 N N . GLY A 1 436 ? 22.674 9.603 6.938 1.00 62.38 436 GLY A N 1
ATOM 3164 C CA . GLY A 1 436 ? 24.133 9.684 7.114 1.00 62.38 436 GLY A CA 1
ATOM 3165 C C . GLY A 1 436 ? 24.939 8.550 6.469 1.00 62.38 436 GLY A C 1
ATOM 3166 O O . GLY A 1 436 ? 26.099 8.341 6.823 1.00 62.38 436 GLY A O 1
ATOM 3167 N N . VAL A 1 437 ? 24.339 7.818 5.530 1.00 63.03 437 VAL A N 1
ATOM 3168 C CA . VAL A 1 437 ? 24.961 6.723 4.771 1.00 63.03 437 VAL A CA 1
ATOM 3169 C C . VAL A 1 437 ? 25.062 7.143 3.311 1.00 63.03 437 VAL A C 1
ATOM 3171 O O . VAL A 1 437 ? 24.045 7.492 2.731 1.00 63.03 437 VAL A O 1
ATOM 3174 N N . SER A 1 438 ? 26.255 7.101 2.707 1.00 69.62 438 SER A N 1
ATOM 3175 C CA . SER A 1 438 ? 26.473 7.467 1.293 1.00 69.62 438 SER A CA 1
ATOM 3176 C C . SER A 1 438 ? 25.439 6.842 0.342 1.00 69.62 438 SER A C 1
ATOM 3178 O O . SER A 1 438 ? 25.074 5.684 0.520 1.00 69.62 438 SER A O 1
ATOM 3180 N N . ASP A 1 439 ? 25.044 7.560 -0.719 1.00 68.44 439 ASP A N 1
ATOM 3181 C CA . ASP A 1 439 ? 24.15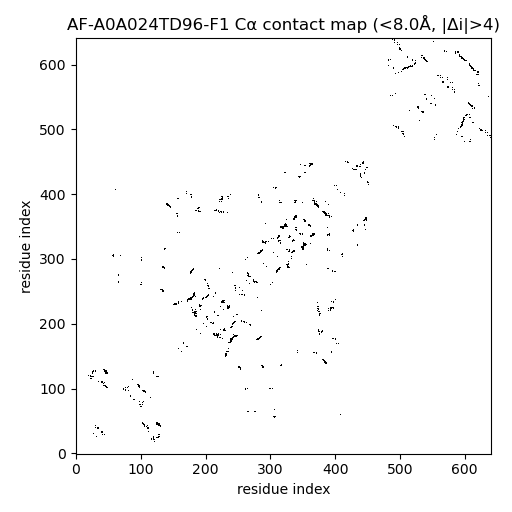8 7.022 -1.773 1.00 68.44 439 ASP A CA 1
ATOM 3182 C C . ASP A 1 439 ? 24.770 5.803 -2.485 1.00 68.44 439 ASP A C 1
ATOM 3184 O O . ASP A 1 439 ? 24.048 4.993 -3.056 1.00 68.44 439 ASP A O 1
ATOM 3188 N N . ALA A 1 440 ? 26.100 5.663 -2.437 1.00 72.44 440 ALA A N 1
ATOM 3189 C CA . ALA A 1 440 ? 26.830 4.518 -2.979 1.00 72.44 440 ALA A CA 1
ATOM 3190 C C . ALA A 1 440 ? 26.919 3.327 -2.004 1.00 72.44 440 ALA A C 1
ATOM 3192 O O . ALA A 1 440 ? 27.436 2.271 -2.369 1.00 72.44 440 ALA A O 1
ATOM 3193 N N . THR A 1 441 ? 26.454 3.490 -0.763 1.00 76.69 441 THR A N 1
ATOM 3194 C CA . THR A 1 441 ? 26.405 2.427 0.243 1.00 76.69 441 THR A CA 1
ATOM 3195 C C . THR A 1 441 ? 24.981 1.903 0.338 1.00 76.69 441 THR A C 1
ATOM 3197 O O . THR A 1 441 ? 24.035 2.674 0.467 1.00 76.69 441 THR A O 1
ATOM 3200 N N . TYR A 1 442 ? 24.834 0.583 0.300 1.00 78.19 442 TYR A N 1
ATOM 3201 C CA . TYR A 1 442 ? 23.542 -0.091 0.272 1.00 78.19 442 TYR A CA 1
ATOM 3202 C C . TYR A 1 442 ? 23.381 -1.013 1.495 1.00 78.19 442 TYR A C 1
ATOM 3204 O O . TYR A 1 442 ? 24.342 -1.696 1.861 1.00 78.19 442 TYR A O 1
ATOM 3212 N N . PRO A 1 443 ? 22.189 -1.093 2.116 1.00 83.56 443 PRO A N 1
ATOM 3213 C CA . PRO A 1 443 ? 20.979 -0.352 1.766 1.00 83.56 443 PRO A CA 1
ATOM 3214 C C . PRO A 1 443 ? 21.049 1.145 2.116 1.00 83.56 443 PRO A C 1
ATOM 3216 O O . PRO A 1 443 ? 21.736 1.529 3.062 1.00 83.56 443 PRO A O 1
ATOM 3219 N N . ASN A 1 444 ? 20.291 1.981 1.400 1.00 86.25 444 ASN A N 1
ATOM 3220 C CA . ASN A 1 444 ? 20.111 3.401 1.733 1.00 86.25 444 ASN A CA 1
ATOM 3221 C C . ASN A 1 444 ? 18.675 3.896 1.505 1.00 86.25 444 ASN A C 1
ATOM 3223 O O . ASN A 1 444 ? 17.865 3.257 0.840 1.00 86.25 444 ASN A O 1
ATOM 3227 N N . ASN A 1 445 ? 18.376 5.076 2.051 1.00 88.62 445 ASN A N 1
ATOM 3228 C CA . ASN A 1 445 ? 17.046 5.692 2.028 1.00 88.62 445 ASN A CA 1
ATOM 3229 C C . ASN A 1 445 ? 16.650 6.349 0.692 1.00 88.62 445 ASN A C 1
ATOM 3231 O O . ASN A 1 445 ? 15.593 6.974 0.606 1.00 88.62 445 ASN A O 1
ATOM 3235 N N . ASN A 1 446 ? 17.490 6.212 -0.335 1.00 87.56 446 ASN A N 1
ATOM 3236 C CA . ASN A 1 446 ? 17.268 6.757 -1.669 1.00 87.56 446 ASN A CA 1
ATOM 3237 C C . ASN A 1 446 ? 16.841 5.647 -2.639 1.00 87.56 446 ASN A C 1
ATOM 3239 O O . ASN A 1 446 ? 15.777 5.733 -3.249 1.00 87.56 446 ASN A O 1
ATOM 3243 N N . TYR A 1 447 ? 17.635 4.582 -2.735 1.00 87.94 447 TYR A N 1
ATOM 3244 C CA . TYR A 1 447 ? 17.466 3.510 -3.719 1.00 87.94 447 TYR A CA 1
ATOM 3245 C C . TYR A 1 447 ? 17.049 2.157 -3.113 1.00 87.94 447 TYR A C 1
ATOM 3247 O O . TYR A 1 447 ? 16.496 1.324 -3.829 1.00 87.94 447 TYR A O 1
ATOM 3255 N N . GLY A 1 448 ? 17.262 1.938 -1.812 1.00 86.31 448 GLY A N 1
ATOM 3256 C CA . GLY A 1 448 ? 16.894 0.698 -1.118 1.00 86.31 448 GLY A CA 1
ATOM 3257 C C . GLY A 1 448 ? 18.024 -0.326 -0.951 1.00 86.31 448 GLY A C 1
ATOM 3258 O O . GLY A 1 448 ? 19.158 0.076 -0.718 1.00 86.31 448 GLY A O 1
ATOM 3259 N N . SER A 1 449 ? 17.660 -1.620 -0.958 1.00 72.00 449 SER A N 1
ATOM 3260 C CA . SER A 1 449 ? 18.340 -2.885 -0.552 1.00 72.00 449 SER A CA 1
ATOM 3261 C C . SER A 1 449 ? 19.877 -2.934 -0.559 1.00 72.00 449 SER A C 1
ATOM 3263 O O . SER A 1 449 ? 20.470 -2.390 -1.477 1.00 72.00 449 SER A O 1
ATOM 3265 N N . ASN A 1 450 ? 20.564 -3.568 0.425 1.00 51.47 450 ASN A N 1
ATOM 3266 C CA . ASN A 1 450 ? 20.816 -5.035 0.576 1.00 51.47 450 ASN A CA 1
ATOM 3267 C C . ASN A 1 450 ? 20.288 -5.679 1.911 1.00 51.47 450 ASN A C 1
ATOM 3269 O O . ASN A 1 450 ? 20.095 -4.952 2.889 1.00 51.47 450 ASN A O 1
ATOM 3273 N N . PRO A 1 451 ? 20.057 -7.019 2.015 1.00 50.09 451 PRO A N 1
ATOM 3274 C CA . PRO A 1 451 ? 19.266 -7.656 3.062 1.00 50.09 451 PRO A CA 1
ATOM 3275 C C . PRO A 1 451 ? 20.131 -8.137 4.236 1.00 50.09 451 PRO A C 1
ATOM 3277 O O . PRO A 1 451 ? 20.945 -9.050 4.107 1.00 50.09 451 PRO A O 1
ATOM 3280 N N . SER A 1 452 ? 19.899 -7.601 5.429 1.00 29.72 452 SER A N 1
ATOM 3281 C CA . SER A 1 452 ? 20.410 -8.201 6.666 1.00 29.72 452 SER A CA 1
ATOM 3282 C C . SER A 1 452 ? 19.401 -8.088 7.809 1.00 29.72 452 SER A C 1
ATOM 3284 O O . SER A 1 452 ? 19.589 -7.384 8.791 1.00 29.72 452 SER A O 1
ATOM 3286 N N . SER A 1 453 ? 18.325 -8.870 7.721 1.00 31.80 453 SER A N 1
ATOM 3287 C CA . SER A 1 453 ? 17.786 -9.525 8.916 1.00 31.80 453 SER A CA 1
ATOM 3288 C C . SER A 1 453 ? 17.268 -10.915 8.546 1.00 31.80 453 SER A C 1
ATOM 3290 O O . SER A 1 453 ? 16.300 -11.100 7.815 1.00 31.80 453 SER A O 1
ATOM 3292 N N . ASN A 1 454 ? 18.007 -11.915 9.009 1.00 26.78 454 ASN A N 1
ATOM 3293 C CA . ASN A 1 454 ? 17.635 -13.320 8.991 1.00 26.78 454 ASN A CA 1
ATOM 3294 C C . ASN A 1 454 ? 16.361 -13.517 9.851 1.00 26.78 454 ASN A C 1
ATOM 3296 O O . ASN A 1 454 ? 16.376 -13.089 11.005 1.00 26.78 454 ASN A O 1
ATOM 3300 N N . PRO A 1 455 ? 15.279 -14.168 9.377 1.00 30.91 455 PRO A N 1
ATOM 3301 C CA . PRO A 1 455 ? 14.057 -14.372 10.163 1.00 30.91 455 PRO A CA 1
ATOM 3302 C C . PRO A 1 455 ? 14.156 -15.511 11.202 1.00 30.91 455 PRO A C 1
ATOM 3304 O O . PRO A 1 455 ? 13.135 -16.047 11.629 1.00 30.91 455 PRO A O 1
ATOM 3307 N N . SER A 1 456 ? 15.358 -15.901 11.642 1.00 31.55 456 SER A N 1
ATOM 3308 C CA . SER A 1 456 ? 15.541 -16.928 12.675 1.00 31.55 456 SER A CA 1
ATOM 3309 C C . SER A 1 456 ? 15.890 -16.333 14.047 1.00 31.55 456 SER A C 1
ATOM 3311 O O . SER A 1 456 ? 17.026 -16.421 14.510 1.00 31.55 456 SER A O 1
ATOM 3313 N N . SER A 1 457 ? 14.901 -15.785 14.745 1.00 27.23 457 SER A N 1
ATOM 3314 C CA . SER A 1 457 ? 14.889 -15.796 16.213 1.00 27.23 457 SER A CA 1
ATOM 3315 C C . SER A 1 457 ? 13.448 -15.881 16.711 1.00 27.23 457 SER A C 1
ATOM 3317 O O . SER A 1 457 ? 12.707 -14.911 16.821 1.00 27.23 457 SER A O 1
ATOM 3319 N N . ASN A 1 458 ? 13.039 -17.118 16.966 1.00 26.52 458 ASN A N 1
ATOM 3320 C CA . ASN A 1 458 ? 11.816 -17.474 17.664 1.00 26.52 458 ASN A CA 1
ATOM 3321 C C . ASN A 1 458 ? 11.936 -17.030 19.137 1.00 26.52 458 ASN A C 1
ATOM 3323 O O . ASN A 1 458 ? 12.834 -17.535 19.816 1.00 26.52 458 ASN A O 1
ATOM 3327 N N . PRO A 1 459 ? 11.083 -16.143 19.681 1.00 28.83 459 PRO A N 1
ATOM 3328 C CA . PRO A 1 459 ? 11.050 -15.917 21.115 1.00 28.83 459 PRO A CA 1
ATOM 3329 C C . PRO A 1 459 ? 10.155 -16.990 21.745 1.00 28.83 459 PRO A C 1
ATOM 3331 O O . PRO A 1 459 ? 8.953 -16.805 21.926 1.00 28.83 459 PRO A O 1
ATOM 3334 N N . SER A 1 460 ? 10.737 -18.145 22.069 1.00 28.11 460 SER A N 1
ATOM 3335 C CA . SER A 1 460 ? 10.112 -19.091 22.991 1.00 28.11 460 SER A CA 1
ATOM 3336 C C . SER A 1 460 ? 10.543 -18.771 24.422 1.00 28.11 460 SER A C 1
ATOM 3338 O O . SER A 1 460 ? 11.567 -19.265 24.888 1.00 28.11 460 SER A O 1
ATOM 3340 N N . SER A 1 461 ? 9.741 -17.988 25.135 1.00 27.27 461 SER A N 1
ATOM 3341 C CA . SER A 1 461 ? 9.587 -18.128 26.587 1.00 27.27 461 SER A CA 1
ATOM 3342 C C . SER A 1 461 ? 8.371 -17.337 27.061 1.00 27.27 461 SER A C 1
ATOM 3344 O O . SER A 1 461 ? 8.372 -16.116 27.159 1.00 27.27 461 SER A O 1
ATOM 3346 N N . ASN A 1 462 ? 7.307 -18.074 27.362 1.00 26.12 462 ASN A N 1
ATOM 3347 C CA . ASN A 1 462 ? 6.257 -17.621 28.263 1.00 26.12 462 ASN A CA 1
ATOM 3348 C C . ASN A 1 462 ? 6.694 -18.002 29.689 1.00 26.12 462 ASN A C 1
ATOM 3350 O O . ASN A 1 462 ? 7.226 -19.103 29.869 1.00 26.12 462 ASN A O 1
ATOM 3354 N N . PRO A 1 463 ? 6.462 -17.146 30.694 1.00 25.73 463 PRO A N 1
ATOM 3355 C CA . PRO A 1 463 ? 5.579 -17.600 31.764 1.00 25.73 463 PRO A CA 1
ATOM 3356 C C . PRO A 1 463 ? 4.609 -16.514 32.271 1.00 25.73 463 PRO A C 1
ATOM 3358 O O . PRO A 1 463 ? 5.002 -15.482 32.799 1.00 25.73 463 PRO A O 1
ATOM 3361 N N . SER A 1 464 ? 3.317 -16.812 32.117 1.00 22.16 464 SER A N 1
ATOM 3362 C CA . SER A 1 464 ? 2.262 -16.829 33.149 1.00 22.16 464 SER A CA 1
ATOM 3363 C C . SER A 1 464 ? 2.245 -15.791 34.298 1.00 22.16 464 SER A C 1
ATOM 3365 O O . SER A 1 464 ? 3.025 -15.875 35.239 1.00 22.16 464 SER A O 1
ATOM 3367 N N . SER A 1 465 ? 1.175 -14.976 34.270 1.00 24.73 465 SER A N 1
ATOM 3368 C CA . SER A 1 465 ? 0.181 -14.680 35.337 1.00 24.73 465 SER A CA 1
ATOM 3369 C C . SER A 1 465 ? 0.595 -14.118 36.713 1.00 24.73 465 SER A C 1
ATOM 3371 O O . SER A 1 465 ? 1.123 -14.856 37.539 1.00 24.73 465 SER A O 1
ATOM 3373 N N . ASN A 1 466 ? 0.149 -12.883 37.013 1.00 22.86 466 ASN A N 1
ATOM 3374 C CA . ASN A 1 466 ? -0.785 -12.469 38.100 1.00 22.86 466 ASN A CA 1
ATOM 3375 C C . ASN A 1 466 ? -0.636 -10.951 38.390 1.00 22.86 466 ASN A C 1
ATOM 3377 O O . ASN A 1 466 ? 0.483 -10.466 38.463 1.00 22.86 466 ASN A O 1
ATOM 3381 N N . LEU A 1 467 ? -1.725 -10.159 38.295 1.00 22.09 467 LEU A N 1
ATOM 3382 C CA . LEU A 1 467 ? -2.451 -9.466 39.399 1.00 22.09 467 LEU A CA 1
ATOM 3383 C C . LEU A 1 467 ? -1.530 -8.579 40.279 1.00 22.09 467 LEU A C 1
ATOM 3385 O O . LEU A 1 467 ? -0.562 -9.090 40.814 1.00 22.09 467 LEU A O 1
ATOM 3389 N N . CYS A 1 468 ? -1.753 -7.296 40.587 1.00 19.61 468 CYS A N 1
ATOM 3390 C CA . CYS A 1 468 ? -2.905 -6.399 40.510 1.00 19.61 468 CYS A CA 1
ATOM 3391 C C . CYS A 1 468 ? -2.459 -4.957 40.890 1.00 19.61 468 CYS A C 1
ATOM 3393 O O . CYS A 1 468 ? -1.607 -4.792 41.755 1.00 19.61 468 CYS A O 1
ATOM 3395 N N . SER A 1 469 ? -3.174 -3.963 40.340 1.00 21.98 469 SER A N 1
ATOM 3396 C CA . SER A 1 469 ? -3.709 -2.740 40.990 1.00 21.98 469 SER A CA 1
ATOM 3397 C C . SER A 1 469 ? -2.845 -1.532 41.433 1.00 21.98 469 SER A C 1
ATOM 3399 O O . SER A 1 469 ? -1.957 -1.654 42.265 1.00 21.98 469 SER A O 1
ATOM 3401 N N . ASN A 1 470 ? -3.381 -0.363 41.017 1.00 23.09 470 ASN A N 1
ATOM 3402 C CA . ASN A 1 470 ? -3.395 0.994 41.612 1.00 23.09 470 ASN A CA 1
ATOM 3403 C C . ASN A 1 470 ? -2.091 1.813 41.520 1.00 23.09 470 ASN A C 1
ATOM 3405 O O . ASN A 1 470 ? -1.029 1.310 41.823 1.00 23.09 470 ASN A O 1
ATOM 3409 N N . SER A 1 471 ? -2.067 3.087 41.108 1.00 23.61 471 SER A N 1
ATOM 3410 C CA . SER A 1 471 ? -3.080 4.158 41.134 1.00 23.61 471 SER A CA 1
ATOM 3411 C C . SER A 1 471 ? -2.634 5.335 40.242 1.00 23.61 471 SER A C 1
ATOM 3413 O O . SER A 1 471 ? -1.442 5.576 40.087 1.00 23.61 471 SER A O 1
ATOM 3415 N N . ARG A 1 472 ? -3.592 6.097 39.694 1.00 28.84 472 ARG A N 1
ATOM 3416 C CA . ARG A 1 472 ? -3.378 7.381 38.988 1.00 28.84 472 ARG A CA 1
ATOM 3417 C C . ARG A 1 472 ? -3.435 8.561 39.979 1.00 28.84 472 ARG A C 1
ATOM 3419 O O . ARG A 1 472 ? -4.175 8.466 40.958 1.00 28.84 472 ARG A O 1
ATOM 3426 N N . PRO A 1 473 ? -2.786 9.696 39.670 1.00 33.12 473 PRO A N 1
ATOM 3427 C CA . PRO A 1 473 ? -3.547 10.910 39.314 1.00 33.12 473 PRO A CA 1
ATOM 3428 C C . PRO A 1 473 ? -2.969 11.562 38.034 1.00 33.12 473 PRO A C 1
ATOM 3430 O O . PRO A 1 473 ? -1.770 11.551 37.826 1.00 33.12 473 PRO A O 1
ATOM 3433 N N . ASN A 1 474 ? -3.745 11.872 36.992 1.00 30.14 474 ASN A N 1
ATOM 3434 C CA . ASN A 1 474 ? -4.677 12.991 36.775 1.00 30.14 474 ASN A CA 1
ATOM 3435 C C . ASN A 1 474 ? -3.988 14.331 36.422 1.00 30.14 474 ASN A C 1
ATOM 3437 O O . ASN A 1 474 ? -3.915 15.226 37.254 1.00 30.14 474 ASN A O 1
ATOM 3441 N N . SER A 1 475 ? -3.593 14.481 35.153 1.00 30.03 475 SER A N 1
ATOM 3442 C CA . SER A 1 475 ? -3.477 15.758 34.435 1.00 30.03 475 SER A CA 1
ATOM 3443 C C . SER A 1 475 ? -3.741 15.517 32.932 1.00 30.03 475 SER A C 1
ATOM 3445 O O . SER A 1 475 ? -3.530 14.418 32.412 1.00 30.03 475 SER A O 1
ATOM 3447 N N . SER A 1 476 ? -4.364 16.495 32.267 1.00 32.00 476 SER A N 1
ATOM 3448 C CA . SER A 1 476 ? -4.763 16.488 30.846 1.00 32.00 476 SER A CA 1
ATOM 3449 C C . SER A 1 476 ? -3.611 16.089 29.905 1.00 32.00 476 SER A C 1
ATOM 3451 O O . SER A 1 476 ? -2.458 16.303 30.267 1.00 32.00 476 SER A O 1
ATOM 3453 N N . PRO A 1 477 ? -3.866 15.553 28.691 1.00 36.06 477 PRO A N 1
ATOM 3454 C CA . PRO A 1 477 ? -2.791 15.116 27.805 1.00 36.06 477 PRO A CA 1
ATOM 3455 C C . PRO A 1 477 ? -2.038 16.333 27.252 1.00 36.06 477 PRO A C 1
ATOM 3457 O O . PRO A 1 477 ? -2.442 16.927 26.253 1.00 36.06 477 PRO A O 1
ATOM 3460 N N . LYS A 1 478 ? -0.957 16.706 27.936 1.00 43.19 478 LYS A N 1
ATOM 3461 C CA . LYS A 1 478 ? 0.120 17.543 27.403 1.00 43.19 478 LYS A CA 1
ATOM 3462 C C . LYS A 1 478 ? 0.907 16.723 26.348 1.00 43.19 478 LYS A C 1
ATOM 3464 O O . LYS A 1 478 ? 0.711 15.505 26.258 1.00 43.19 478 LYS A O 1
ATOM 3469 N N . SER A 1 479 ? 1.753 17.343 25.523 1.00 44.41 479 SER A N 1
ATOM 3470 C CA . SER A 1 479 ? 2.272 16.772 24.262 1.00 44.41 479 SER A CA 1
ATOM 3471 C C . SER A 1 479 ? 3.033 15.433 24.350 1.00 44.41 479 SER A C 1
ATOM 3473 O O . SER A 1 479 ? 3.673 15.075 25.334 1.00 44.41 479 SER A O 1
ATOM 3475 N N . THR A 1 480 ? 3.012 14.688 23.239 1.00 49.47 480 THR A N 1
ATOM 3476 C CA . THR A 1 480 ? 3.753 13.430 23.022 1.00 49.47 480 THR A CA 1
ATOM 3477 C C . THR A 1 480 ? 5.279 13.575 23.071 1.00 49.47 480 THR A C 1
ATOM 3479 O O . THR A 1 480 ? 5.968 12.563 23.199 1.00 49.47 480 THR A O 1
ATOM 3482 N N . ASN A 1 481 ? 5.805 14.800 22.975 1.00 49.72 481 ASN A N 1
ATOM 3483 C CA . ASN A 1 481 ? 7.241 15.068 22.875 1.00 49.72 481 ASN A CA 1
ATOM 3484 C C . ASN A 1 481 ? 7.929 14.964 24.241 1.00 49.72 481 ASN A C 1
ATOM 3486 O O . ASN A 1 481 ? 8.920 14.261 24.380 1.00 49.72 481 ASN A O 1
ATOM 3490 N N . ALA A 1 482 ? 7.330 15.501 25.297 1.00 48.28 482 ALA A N 1
ATOM 3491 C CA . ALA A 1 482 ? 7.953 15.471 26.618 1.00 48.28 482 ALA A CA 1
ATOM 3492 C C . ALA A 1 482 ? 7.945 14.068 27.281 1.00 48.28 482 ALA A C 1
ATOM 3494 O O . ALA A 1 482 ? 8.838 13.714 28.058 1.00 48.28 482 ALA A O 1
ATOM 3495 N N . MET A 1 483 ? 7.011 13.187 26.890 1.00 50.16 483 MET A N 1
ATOM 3496 C CA . MET A 1 483 ? 7.076 11.760 27.243 1.00 50.16 483 MET A CA 1
ATOM 3497 C C . MET A 1 483 ? 8.205 11.018 26.497 1.00 50.16 483 MET A C 1
ATOM 3499 O O . MET A 1 483 ? 8.783 10.078 27.050 1.00 50.16 483 MET A O 1
ATOM 3503 N N . LEU A 1 484 ? 8.552 11.435 25.274 1.00 54.00 484 LEU A N 1
ATOM 3504 C CA . LEU A 1 484 ? 9.731 10.942 24.547 1.00 54.00 484 LEU A CA 1
ATOM 3505 C C . LEU A 1 484 ? 11.029 11.396 25.243 1.00 54.00 484 LEU A C 1
ATOM 3507 O O . LEU A 1 484 ? 11.980 10.617 25.357 1.00 54.00 484 LEU A O 1
ATOM 3511 N N . ASP A 1 485 ? 11.030 12.602 25.806 1.00 60.84 485 ASP A N 1
ATOM 3512 C CA . ASP A 1 485 ? 12.191 13.199 26.472 1.00 60.84 485 ASP A CA 1
ATOM 3513 C C . ASP A 1 485 ? 12.519 12.530 27.820 1.00 60.84 485 ASP A C 1
ATOM 3515 O O . ASP A 1 485 ? 13.683 12.237 28.100 1.00 60.84 485 ASP A O 1
ATOM 3519 N N . SER A 1 486 ? 11.509 12.164 28.621 1.00 61.09 486 SER A N 1
ATOM 3520 C CA . SER A 1 486 ? 11.706 11.416 29.883 1.00 61.09 486 SER A CA 1
ATOM 3521 C C . SER A 1 486 ? 12.383 10.048 29.682 1.00 61.09 486 SER A C 1
ATOM 3523 O O . SER A 1 486 ? 13.299 9.673 30.422 1.00 61.09 486 SER A O 1
ATOM 3525 N N . LYS A 1 487 ? 11.997 9.321 28.626 1.00 64.81 487 LYS A N 1
ATOM 3526 C CA . LYS A 1 487 ? 12.604 8.033 28.246 1.00 64.81 487 LYS A CA 1
ATOM 3527 C C . LYS A 1 487 ? 14.005 8.204 27.664 1.00 64.81 487 LYS A C 1
ATOM 3529 O O . LYS A 1 487 ? 14.863 7.346 27.874 1.00 64.81 487 LYS A O 1
ATOM 3534 N N . THR A 1 488 ? 14.248 9.310 26.967 1.00 68.38 488 THR A N 1
ATOM 3535 C CA . THR A 1 488 ? 15.571 9.655 26.434 1.00 68.38 488 THR A CA 1
ATOM 3536 C C . THR A 1 488 ? 16.551 9.950 27.568 1.00 68.38 488 THR A C 1
ATOM 3538 O O . THR A 1 488 ? 17.633 9.367 27.594 1.00 68.38 488 THR A O 1
ATOM 3541 N N . CYS A 1 489 ? 16.148 10.728 28.578 1.00 68.62 489 CYS A N 1
ATOM 3542 C CA . CYS A 1 489 ? 16.947 10.950 29.788 1.00 68.62 489 CYS A CA 1
ATOM 3543 C C . CYS A 1 489 ? 17.325 9.640 30.499 1.00 68.62 489 CYS A C 1
ATOM 3545 O O . CYS A 1 489 ? 18.485 9.464 30.876 1.00 68.62 489 CYS A O 1
ATOM 3547 N N . PHE A 1 490 ? 16.388 8.692 30.623 1.00 74.38 490 PHE A N 1
ATOM 3548 C CA . PHE A 1 490 ? 16.663 7.371 31.201 1.00 74.38 490 PHE A CA 1
ATOM 3549 C C . PHE A 1 490 ? 17.697 6.572 30.393 1.00 74.38 490 PHE A C 1
ATOM 3551 O O . PHE A 1 490 ? 18.692 6.100 30.947 1.00 74.38 490 PHE A O 1
ATOM 3558 N N . LYS A 1 491 ? 17.512 6.455 29.072 1.00 73.44 491 LYS A N 1
ATOM 3559 C CA . LYS A 1 491 ? 18.450 5.739 28.187 1.00 73.44 491 LYS A CA 1
ATOM 3560 C C . LYS A 1 491 ? 19.854 6.354 28.215 1.00 73.44 491 LYS A C 1
ATOM 3562 O O . LYS A 1 491 ? 20.852 5.627 28.289 1.00 73.44 491 LYS A O 1
ATOM 3567 N N . THR A 1 492 ? 19.936 7.683 28.201 1.00 75.12 492 THR A N 1
ATOM 3568 C CA . THR A 1 492 ? 21.198 8.418 28.321 1.00 75.12 492 THR A CA 1
ATOM 3569 C C . THR A 1 492 ? 21.891 8.088 29.637 1.00 75.12 492 THR A C 1
ATOM 3571 O O . THR A 1 492 ? 23.051 7.675 29.633 1.00 75.12 492 THR A O 1
ATOM 3574 N N . LYS A 1 493 ? 21.168 8.173 30.758 1.00 81.00 493 LYS A N 1
ATOM 3575 C CA . LYS A 1 493 ? 21.683 7.837 32.088 1.00 81.00 493 LYS A CA 1
ATOM 3576 C C . LYS A 1 493 ? 22.247 6.418 32.151 1.00 81.00 493 LYS A C 1
ATOM 3578 O O . LYS A 1 493 ? 23.380 6.247 32.599 1.00 81.00 493 LYS A O 1
ATOM 3583 N N . VAL A 1 494 ? 21.492 5.420 31.686 1.00 80.06 494 VAL A N 1
ATOM 3584 C CA . VAL A 1 494 ? 21.929 4.011 31.662 1.00 80.06 494 VAL A CA 1
ATOM 3585 C C . VAL A 1 494 ? 23.233 3.863 30.878 1.00 80.06 494 VAL A C 1
ATOM 3587 O O . VAL A 1 494 ? 24.161 3.191 31.320 1.00 80.06 494 VAL A O 1
ATOM 3590 N N . THR A 1 495 ? 23.346 4.540 29.739 1.00 78.75 495 THR A N 1
ATOM 3591 C CA . THR A 1 495 ? 24.548 4.446 28.904 1.00 78.75 495 THR A CA 1
ATOM 3592 C C . THR A 1 495 ? 25.762 5.114 29.560 1.00 78.75 495 THR A C 1
ATOM 3594 O O . THR A 1 495 ? 26.868 4.575 29.495 1.00 78.75 495 THR A O 1
ATOM 3597 N N . ILE A 1 496 ? 25.570 6.252 30.235 1.00 82.00 496 ILE A N 1
ATOM 3598 C CA . ILE A 1 496 ? 26.640 6.956 30.955 1.00 82.00 496 ILE A CA 1
ATOM 3599 C C . ILE A 1 496 ? 27.194 6.097 32.100 1.00 82.00 496 ILE A C 1
ATOM 3601 O O . ILE A 1 496 ? 28.411 5.942 32.206 1.00 82.00 496 ILE A O 1
ATOM 3605 N N . VAL A 1 497 ? 26.334 5.504 32.938 1.00 83.19 497 VAL A N 1
ATOM 3606 C CA . VAL A 1 497 ? 26.795 4.697 34.088 1.00 83.19 497 VAL A CA 1
ATOM 3607 C C . VAL A 1 497 ? 27.543 3.440 33.652 1.00 83.19 497 VAL A C 1
ATOM 3609 O O . VAL A 1 497 ? 28.573 3.106 34.241 1.00 83.19 497 VAL A O 1
ATOM 3612 N N . LEU A 1 498 ? 27.112 2.801 32.560 1.00 81.06 498 LEU A N 1
ATOM 3613 C CA . LEU A 1 498 ? 27.824 1.662 31.974 1.00 81.06 498 LEU A CA 1
ATOM 3614 C C . LEU A 1 498 ? 29.220 2.057 31.469 1.00 81.06 498 LEU A C 1
ATOM 3616 O O . LEU A 1 498 ? 30.171 1.293 31.631 1.00 81.06 498 LEU A O 1
ATOM 3620 N N . GLY A 1 499 ? 29.379 3.274 30.939 1.00 83.38 499 GLY A N 1
ATOM 3621 C CA . GLY A 1 499 ? 30.676 3.831 30.535 1.00 83.38 499 GLY A CA 1
ATOM 3622 C C . GLY A 1 499 ? 31.660 4.091 31.686 1.00 83.38 499 GLY A C 1
ATOM 3623 O O . GLY A 1 499 ? 32.840 4.349 31.438 1.00 83.38 499 GLY A O 1
ATOM 3624 N N . HIS A 1 500 ? 31.191 4.009 32.932 1.00 88.88 500 HIS A N 1
ATOM 3625 C CA . HIS A 1 500 ? 31.983 4.062 34.166 1.00 88.88 500 HIS A CA 1
ATOM 3626 C C . HIS A 1 500 ? 32.042 2.705 34.892 1.00 88.88 500 HIS A C 1
ATOM 3628 O O . HIS A 1 500 ? 32.503 2.638 36.029 1.00 88.88 500 HIS A O 1
ATOM 3634 N N . ALA A 1 501 ? 31.566 1.626 34.254 1.00 83.25 501 ALA A N 1
ATOM 3635 C CA . ALA A 1 501 ? 31.434 0.289 34.842 1.00 83.25 501 ALA A CA 1
ATOM 3636 C C . ALA A 1 501 ? 30.611 0.245 36.147 1.00 83.25 501 ALA A C 1
ATOM 3638 O O . ALA A 1 501 ? 30.831 -0.608 37.007 1.00 83.25 501 ALA A O 1
ATOM 3639 N N . LEU A 1 502 ? 29.651 1.160 36.290 1.00 80.94 502 LEU A N 1
ATOM 3640 C CA . LEU A 1 502 ? 28.675 1.132 37.374 1.00 80.94 502 LEU A CA 1
ATOM 3641 C C . LEU A 1 502 ? 27.538 0.150 37.056 1.00 80.94 502 LEU A C 1
ATOM 3643 O O . LEU A 1 502 ? 27.282 -0.179 35.896 1.00 80.94 502 LEU A O 1
ATOM 3647 N N . GLY A 1 503 ? 26.869 -0.328 38.110 1.00 75.44 503 GLY A N 1
ATOM 3648 C CA . GLY A 1 503 ? 25.749 -1.263 38.002 1.00 75.44 503 GLY A CA 1
ATOM 3649 C C . GLY A 1 503 ? 24.561 -0.703 37.201 1.00 75.44 503 GLY A C 1
ATOM 3650 O O . GLY A 1 503 ? 24.452 0.512 37.012 1.00 75.44 503 GLY A O 1
ATOM 3651 N N . PRO A 1 504 ? 23.668 -1.580 36.706 1.00 72.69 504 PRO A N 1
ATOM 3652 C CA . PRO A 1 504 ? 22.521 -1.158 35.913 1.00 72.69 504 PRO A CA 1
ATOM 3653 C C . PRO A 1 504 ? 21.552 -0.314 36.748 1.00 72.69 504 PRO A C 1
ATOM 3655 O O . PRO A 1 504 ? 21.255 -0.650 37.892 1.00 72.69 504 PRO A O 1
ATOM 3658 N N . VAL A 1 505 ? 21.030 0.755 36.143 1.00 81.00 505 VAL A N 1
ATOM 3659 C CA . VAL A 1 505 ? 20.001 1.620 36.735 1.00 81.00 505 VAL A CA 1
ATOM 3660 C C . VAL A 1 505 ? 18.654 1.266 36.114 1.00 81.00 505 VAL A C 1
ATOM 3662 O O . VAL A 1 505 ? 18.507 1.296 34.892 1.00 81.00 505 VAL A O 1
ATOM 3665 N N . ALA A 1 506 ? 17.677 0.916 36.945 1.00 83.00 506 ALA A N 1
ATOM 3666 C CA . ALA A 1 506 ? 16.326 0.574 36.509 1.00 83.00 506 ALA A CA 1
ATOM 3667 C C . ALA A 1 506 ? 15.409 1.807 36.447 1.00 83.00 506 ALA A C 1
ATOM 3669 O O . ALA A 1 506 ? 15.628 2.803 37.135 1.00 83.00 506 ALA A O 1
ATOM 3670 N N . TRP A 1 507 ? 14.355 1.738 35.635 1.00 81.38 507 TRP A N 1
ATOM 3671 C CA . TRP A 1 507 ? 13.273 2.716 35.714 1.00 81.38 507 TRP A CA 1
ATOM 3672 C C . TRP A 1 507 ? 12.391 2.403 36.928 1.00 81.38 507 TRP A C 1
ATOM 3674 O O . TRP A 1 507 ? 12.071 1.239 37.171 1.00 81.38 507 TRP A O 1
ATOM 3684 N N . ASN A 1 508 ? 12.015 3.429 37.686 1.00 84.56 508 ASN A N 1
ATOM 3685 C CA . ASN A 1 508 ? 11.204 3.330 38.891 1.00 84.56 508 ASN A CA 1
ATOM 3686 C C . ASN A 1 508 ? 9.915 4.137 38.715 1.00 84.56 508 ASN A C 1
ATOM 3688 O O . ASN A 1 508 ? 9.934 5.371 38.747 1.00 84.56 508 ASN A O 1
ATOM 3692 N N . ASP A 1 509 ? 8.802 3.426 38.538 1.00 76.75 509 ASP A N 1
ATOM 3693 C CA . ASP A 1 509 ? 7.490 4.029 38.299 1.00 76.75 509 ASP A CA 1
ATOM 3694 C C . ASP A 1 509 ? 6.973 4.828 39.505 1.00 76.75 509 ASP A C 1
ATOM 3696 O O . ASP A 1 509 ? 6.298 5.839 39.313 1.00 76.75 509 ASP A O 1
ATOM 3700 N N . ASP A 1 510 ? 7.348 4.455 40.734 1.00 81.62 510 ASP A N 1
ATOM 3701 C CA . ASP A 1 510 ? 6.956 5.188 41.942 1.00 81.62 510 ASP A CA 1
ATOM 3702 C C . ASP A 1 510 ? 7.674 6.539 42.023 1.00 81.62 510 ASP A C 1
ATOM 3704 O O . ASP A 1 510 ? 7.051 7.567 42.296 1.00 81.62 510 ASP A O 1
ATOM 3708 N N . ILE A 1 511 ? 8.980 6.567 41.730 1.00 80.94 511 ILE A N 1
ATOM 3709 C CA . ILE A 1 511 ? 9.744 7.820 41.636 1.00 80.94 511 ILE A CA 1
ATOM 3710 C C . ILE A 1 511 ? 9.204 8.662 40.479 1.00 80.94 511 ILE A C 1
ATOM 3712 O O . ILE A 1 511 ? 8.971 9.855 40.658 1.00 80.94 511 ILE A O 1
ATOM 3716 N N . ALA A 1 512 ? 8.948 8.060 39.315 1.00 82.38 512 ALA A N 1
ATOM 3717 C CA . ALA A 1 512 ? 8.412 8.769 38.156 1.00 82.38 512 ALA A CA 1
ATOM 3718 C C . ALA A 1 512 ? 7.047 9.404 38.457 1.00 82.38 512 ALA A C 1
ATOM 3720 O O . ALA A 1 512 ? 6.836 10.571 38.136 1.00 82.38 512 ALA A O 1
ATOM 3721 N N . ALA A 1 513 ? 6.150 8.691 39.143 1.00 79.69 513 ALA A N 1
ATOM 3722 C CA . ALA A 1 513 ? 4.850 9.217 39.547 1.00 79.69 513 ALA A CA 1
ATOM 3723 C C . ALA A 1 513 ? 4.980 10.400 40.520 1.00 79.69 513 ALA A C 1
ATOM 3725 O O . ALA A 1 513 ? 4.308 11.417 40.346 1.00 79.69 513 ALA A O 1
ATOM 3726 N N . GLN A 1 514 ? 5.866 10.310 41.516 1.00 82.06 514 GLN A N 1
ATOM 3727 C CA . GLN A 1 514 ? 6.082 11.412 42.458 1.00 82.06 514 GLN A CA 1
ATOM 3728 C C . GLN A 1 514 ? 6.722 12.633 41.778 1.00 82.06 514 GLN A C 1
ATOM 3730 O O . GLN A 1 514 ? 6.357 13.771 42.077 1.00 82.06 514 GLN A O 1
ATOM 3735 N N . VAL A 1 515 ? 7.655 12.415 40.848 1.00 79.62 515 VAL A N 1
ATOM 3736 C CA . VAL A 1 515 ? 8.293 13.494 40.080 1.00 79.62 515 VAL A CA 1
ATOM 3737 C C . VAL A 1 515 ? 7.318 14.102 39.077 1.00 79.62 515 VAL A C 1
ATOM 3739 O O . VAL A 1 515 ? 7.358 15.307 38.876 1.00 79.62 515 VAL A O 1
ATOM 3742 N N . GLN A 1 516 ? 6.398 13.326 38.502 1.00 82.94 516 GLN A N 1
ATOM 3743 C CA . GLN A 1 516 ? 5.345 13.848 37.629 1.00 82.94 516 GLN A CA 1
ATOM 3744 C C . GLN A 1 516 ? 4.375 14.759 38.389 1.00 82.94 516 GLN A C 1
ATOM 3746 O O . GLN A 1 516 ? 4.047 15.830 37.891 1.00 82.94 516 GLN A O 1
ATOM 3751 N N . ILE A 1 517 ? 3.977 14.394 39.614 1.00 82.00 517 ILE A N 1
ATOM 3752 C CA . ILE A 1 517 ? 3.147 15.259 40.476 1.00 82.00 517 ILE A CA 1
ATOM 3753 C C . ILE A 1 517 ? 3.837 16.605 40.720 1.00 82.00 517 ILE A C 1
ATOM 3755 O O . ILE A 1 517 ? 3.187 17.646 40.716 1.00 82.00 517 ILE A O 1
ATOM 3759 N N . TRP A 1 518 ? 5.153 16.586 40.928 1.00 79.88 518 TRP A N 1
ATOM 3760 C CA . TRP A 1 518 ? 5.941 17.799 41.121 1.00 79.88 518 TRP A CA 1
ATOM 3761 C C . TRP A 1 518 ? 6.151 18.577 39.811 1.00 79.88 518 TRP A C 1
ATOM 3763 O O . TRP A 1 518 ? 5.997 19.790 39.789 1.00 79.88 518 TRP A O 1
ATOM 3773 N N . ALA A 1 519 ? 6.406 17.900 38.692 1.00 79.44 519 ALA A N 1
ATOM 3774 C CA . ALA A 1 519 ? 6.507 18.520 37.373 1.00 79.44 519 ALA A CA 1
ATOM 3775 C C . ALA A 1 519 ? 5.206 19.244 36.986 1.00 79.44 519 ALA A C 1
ATOM 3777 O O . ALA A 1 519 ? 5.240 20.358 36.461 1.00 79.44 519 ALA A O 1
ATOM 3778 N N . ASP A 1 520 ? 4.051 18.654 37.305 1.00 82.62 520 ASP A N 1
ATOM 3779 C CA . ASP A 1 520 ? 2.729 19.223 37.036 1.00 82.62 520 ASP A CA 1
ATOM 3780 C C . ASP A 1 520 ? 2.501 20.576 37.736 1.00 82.62 520 ASP A C 1
ATOM 3782 O O . ASP A 1 520 ? 1.695 21.371 37.248 1.00 82.62 520 ASP A O 1
ATOM 3786 N N . THR A 1 521 ? 3.233 20.893 38.816 1.00 81.75 521 THR A N 1
ATOM 3787 C CA . THR A 1 521 ? 3.171 22.220 39.461 1.00 81.75 521 THR A CA 1
ATOM 3788 C C . THR A 1 521 ? 3.970 23.291 38.728 1.00 81.75 521 THR A C 1
ATOM 3790 O O . THR A 1 521 ? 3.935 24.448 39.137 1.00 81.75 521 THR A O 1
ATOM 3793 N N . CYS A 1 522 ? 4.690 22.930 37.663 1.00 75.75 522 CYS A N 1
ATOM 3794 C CA . CYS A 1 522 ? 5.550 23.830 36.903 1.00 75.75 522 CYS A CA 1
ATOM 3795 C C . CYS A 1 522 ? 6.556 24.610 37.766 1.00 75.75 522 CYS A C 1
ATOM 3797 O O . CYS A 1 522 ? 6.578 25.840 37.734 1.00 75.75 522 CYS A O 1
ATOM 3799 N N . PRO A 1 523 ? 7.422 23.909 38.520 1.00 71.12 523 PRO A N 1
ATOM 3800 C CA . PRO A 1 523 ? 8.343 24.529 39.475 1.00 71.12 523 PRO A CA 1
ATOM 3801 C C . PRO A 1 523 ? 9.455 25.363 38.810 1.00 71.12 523 PRO A C 1
ATOM 3803 O O . PRO A 1 523 ? 10.192 26.069 39.485 1.00 71.12 523 PRO A O 1
ATOM 3806 N N . GLY A 1 524 ? 9.600 25.306 37.482 1.00 68.62 524 GLY A N 1
ATOM 3807 C CA . GLY A 1 524 ? 10.683 25.981 36.771 1.00 68.62 524 GLY A CA 1
ATOM 3808 C C . GLY A 1 524 ? 12.055 25.379 37.099 1.00 68.62 524 GLY A C 1
ATOM 3809 O O . GLY A 1 524 ? 12.196 24.165 37.257 1.00 68.62 524 GLY A O 1
ATOM 3810 N N . PHE A 1 525 ? 13.085 26.225 37.179 1.00 63.56 525 PHE A N 1
ATOM 3811 C CA . PHE A 1 525 ? 14.465 25.804 37.456 1.00 63.56 525 PHE A CA 1
ATOM 3812 C C . PHE A 1 525 ? 14.740 25.705 38.966 1.00 63.56 525 PHE A C 1
ATOM 3814 O O . PHE A 1 525 ? 15.663 26.322 39.492 1.00 63.56 525 PHE A O 1
ATOM 3821 N N . GLU A 1 526 ? 13.900 24.959 39.680 1.00 61.12 526 GLU A N 1
ATOM 3822 C CA . GLU A 1 526 ? 14.100 24.677 41.101 1.00 61.12 526 GLU A CA 1
ATOM 3823 C C . GLU A 1 526 ? 14.775 23.315 41.299 1.00 61.12 526 GLU A C 1
ATOM 3825 O O . GLU A 1 526 ? 14.436 22.319 40.655 1.00 61.12 526 GLU A O 1
ATOM 3830 N N . HIS A 1 527 ? 15.754 23.273 42.205 1.00 59.66 527 HIS A N 1
ATOM 3831 C CA . HIS A 1 527 ? 16.399 22.034 42.631 1.00 59.66 527 HIS A CA 1
ATOM 3832 C C . HIS A 1 527 ? 15.630 21.409 43.800 1.00 59.66 527 HIS A C 1
ATOM 3834 O O . HIS A 1 527 ? 15.269 22.096 44.753 1.00 59.66 527 HIS A O 1
ATOM 3840 N N . GLY A 1 528 ? 15.441 20.092 43.748 1.00 57.41 528 GLY A N 1
ATOM 3841 C CA . GLY A 1 528 ? 14.672 19.329 44.734 1.00 57.41 528 GLY A CA 1
ATOM 3842 C C . GLY A 1 528 ? 13.476 18.644 44.083 1.00 57.41 528 GLY A C 1
ATOM 3843 O O . GLY A 1 528 ? 13.248 18.822 42.894 1.00 57.41 528 GLY A O 1
ATOM 3844 N N . GLY A 1 529 ? 12.739 17.835 44.840 1.00 62.44 529 GLY A N 1
ATOM 3845 C CA . GLY A 1 529 ? 11.599 17.064 44.345 1.00 62.44 529 GLY A CA 1
ATOM 3846 C C . GLY A 1 529 ? 10.599 16.725 45.459 1.00 62.44 529 GLY A C 1
ATOM 3847 O O . GLY A 1 529 ? 10.678 17.315 46.538 1.00 62.44 529 GLY A O 1
ATOM 3848 N N . PRO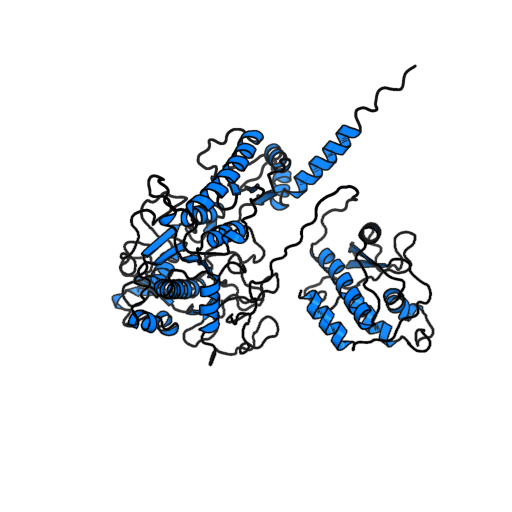 A 1 530 ? 9.663 15.778 45.246 1.00 63.16 530 PRO A N 1
ATOM 3849 C CA . PRO A 1 530 ? 8.795 15.254 46.312 1.00 63.16 530 PRO A CA 1
ATOM 3850 C C . PRO A 1 530 ? 9.634 14.918 47.558 1.00 63.16 530 PRO A C 1
ATOM 3852 O O . PRO A 1 530 ? 10.767 14.476 47.393 1.00 63.16 530 PRO A O 1
ATOM 3855 N N . SER A 1 531 ? 9.087 15.162 48.760 1.00 54.19 531 SER A N 1
ATOM 3856 C CA . SER A 1 531 ? 9.706 15.454 50.084 1.00 54.19 531 SER A CA 1
ATOM 3857 C C . SER A 1 531 ? 11.052 14.825 50.520 1.00 54.19 531 SER A C 1
ATOM 3859 O O . SER A 1 531 ? 11.584 15.242 51.544 1.00 54.19 531 SER A O 1
ATOM 3861 N N . ASN A 1 532 ? 11.638 13.892 49.768 1.00 52.41 532 ASN A N 1
ATOM 3862 C CA . ASN A 1 532 ? 12.916 13.224 50.025 1.00 52.41 532 ASN A CA 1
ATOM 3863 C C . ASN A 1 532 ? 13.923 13.286 48.844 1.00 52.41 532 ASN A C 1
ATOM 3865 O O . ASN A 1 532 ? 14.979 12.660 48.922 1.00 52.41 532 ASN A O 1
ATOM 3869 N N . GLY A 1 533 ? 13.619 13.976 47.737 1.00 55.72 533 GLY A N 1
ATOM 3870 C CA . GLY A 1 533 ? 14.499 14.095 46.564 1.00 55.72 533 GLY A CA 1
ATOM 3871 C C . GLY A 1 533 ? 15.499 15.244 46.688 1.00 55.72 533 GLY A C 1
ATOM 3872 O O . GLY A 1 533 ? 15.091 16.399 46.779 1.00 55.72 533 GLY A O 1
ATOM 3873 N N . TRP A 1 534 ? 16.802 14.944 46.681 1.00 53.16 534 TRP A N 1
ATOM 3874 C CA . TRP A 1 534 ? 17.840 15.952 46.936 1.00 53.16 534 TRP A CA 1
ATOM 3875 C C . TRP A 1 534 ? 18.260 16.724 45.685 1.00 53.16 534 TRP A C 1
ATOM 3877 O O . TRP A 1 534 ? 18.678 17.869 45.823 1.00 53.16 534 TRP A O 1
ATOM 3887 N N . GLN A 1 535 ? 18.138 16.150 44.480 1.00 59.09 535 GLN A N 1
ATOM 3888 C CA . GLN A 1 535 ? 18.474 16.834 43.228 1.00 59.09 535 GLN A CA 1
ATOM 3889 C C . GLN A 1 535 ? 17.717 16.256 42.035 1.00 59.09 535 GLN A C 1
ATOM 3891 O O . GLN A 1 535 ? 17.738 15.048 41.814 1.00 59.09 535 GLN A O 1
ATOM 3896 N N . ASN A 1 536 ? 17.135 17.147 41.233 1.00 60.25 536 ASN A N 1
ATOM 3897 C CA . ASN A 1 536 ? 16.501 16.802 39.969 1.00 60.25 536 ASN A CA 1
ATOM 3898 C C . ASN A 1 536 ? 17.369 17.268 38.794 1.00 60.25 536 ASN A C 1
ATOM 3900 O O . ASN A 1 536 ? 17.895 18.382 38.818 1.00 60.25 536 ASN A O 1
ATOM 3904 N N . LEU A 1 537 ? 17.492 16.440 37.753 1.00 61.22 537 LEU A N 1
ATOM 3905 C CA . LEU A 1 537 ? 18.022 16.876 36.456 1.00 61.22 537 LEU A CA 1
ATOM 3906 C C . LEU A 1 537 ? 16.919 17.626 35.709 1.00 61.22 537 LEU A C 1
ATOM 3908 O O . LEU A 1 537 ? 15.997 16.975 35.228 1.00 61.22 537 LEU A O 1
ATOM 3912 N N . ALA A 1 538 ? 17.012 18.954 35.622 1.00 55.06 538 ALA A N 1
ATOM 3913 C CA . ALA A 1 538 ? 16.122 19.791 34.817 1.00 55.06 538 ALA A CA 1
ATOM 3914 C C . ALA A 1 538 ? 16.766 20.118 33.453 1.00 55.06 538 ALA A C 1
ATOM 3916 O O . ALA A 1 538 ? 17.969 20.382 33.381 1.00 55.06 538 ALA A O 1
ATOM 3917 N N . THR A 1 539 ? 15.985 20.110 32.369 1.00 55.09 539 THR A N 1
ATOM 3918 C CA . THR A 1 539 ? 16.372 20.694 31.058 1.00 55.09 539 THR A CA 1
ATOM 3919 C C . THR A 1 539 ? 15.834 22.122 30.945 1.00 55.09 539 THR A C 1
ATOM 3921 O O . THR A 1 539 ? 14.817 22.402 31.559 1.00 55.09 539 THR A O 1
ATOM 3924 N N . TYR A 1 540 ? 16.478 23.022 30.191 1.00 41.94 540 TYR A N 1
ATOM 3925 C CA . TYR A 1 540 ? 16.065 24.436 30.079 1.00 41.94 540 TYR A CA 1
ATOM 3926 C C . TYR A 1 540 ? 15.780 24.914 28.635 1.00 41.94 540 TYR A C 1
ATOM 3928 O O . TYR A 1 540 ? 15.535 26.096 28.412 1.00 41.94 540 TYR A O 1
ATOM 3936 N N . ASP A 1 541 ? 15.741 24.043 27.627 1.00 44.69 541 ASP A N 1
ATOM 3937 C CA . ASP A 1 541 ? 15.507 24.526 26.259 1.00 44.69 541 ASP A CA 1
ATOM 3938 C C . ASP A 1 541 ? 14.022 24.506 25.870 1.00 44.69 541 ASP A C 1
ATOM 3940 O O . ASP A 1 541 ? 13.363 23.469 25.883 1.00 44.69 541 ASP A O 1
ATOM 3944 N N . ARG A 1 542 ? 13.494 25.673 25.461 1.00 39.78 542 ARG A N 1
ATOM 3945 C CA . ARG A 1 542 ? 12.193 25.771 24.777 1.00 39.78 542 ARG A CA 1
ATOM 3946 C C . ARG A 1 542 ? 12.225 24.895 23.524 1.00 39.78 542 ARG A C 1
ATOM 3948 O O . ARG A 1 542 ? 13.107 25.081 22.682 1.00 39.78 542 ARG A O 1
ATOM 3955 N N . CYS A 1 543 ? 11.214 24.040 23.349 1.00 42.09 543 CYS A N 1
ATOM 3956 C CA . CYS A 1 543 ? 10.975 23.291 22.114 1.00 42.09 543 CYS A CA 1
ATOM 3957 C C . CYS A 1 543 ? 10.620 24.241 20.954 1.00 42.09 543 CYS A C 1
ATOM 3959 O O . CYS A 1 543 ? 9.466 24.418 20.573 1.00 42.09 543 CYS A O 1
ATOM 3961 N N . GLY A 1 544 ? 11.638 24.894 20.397 1.00 35.69 544 GLY A N 1
ATOM 3962 C CA . GLY A 1 544 ? 11.574 25.697 19.187 1.00 35.69 544 GLY A CA 1
ATOM 3963 C C . GLY A 1 544 ? 12.331 25.008 18.059 1.00 35.69 544 GLY A C 1
ATOM 3964 O O . GLY A 1 544 ? 13.534 24.780 18.169 1.00 35.69 544 GLY A O 1
ATOM 3965 N N . ALA A 1 545 ? 11.592 24.714 16.991 1.00 38.03 545 ALA A N 1
ATOM 3966 C CA . ALA A 1 545 ? 11.993 24.194 15.684 1.00 38.03 545 ALA A CA 1
ATOM 3967 C C . ALA A 1 545 ? 12.963 22.999 15.637 1.00 38.03 545 ALA A C 1
ATOM 3969 O O . ALA A 1 545 ? 12.549 21.995 15.093 1.00 38.03 545 ALA A O 1
ATOM 3970 N N . ASP A 1 546 ? 14.188 23.020 16.169 1.00 43.41 546 ASP A N 1
ATOM 3971 C CA . ASP A 1 546 ? 15.190 22.012 15.759 1.00 43.41 546 ASP A CA 1
ATOM 3972 C C . ASP A 1 546 ? 16.254 21.633 16.810 1.00 43.41 546 ASP A C 1
ATOM 3974 O O . ASP A 1 546 ? 17.197 20.913 16.484 1.00 43.41 546 ASP A O 1
ATOM 3978 N N . ARG A 1 547 ? 16.174 22.096 18.069 1.00 40.41 547 ARG A N 1
ATOM 3979 C CA . ARG A 1 547 ? 17.311 21.940 19.010 1.00 40.41 547 ARG A CA 1
ATOM 3980 C C . ARG A 1 547 ? 17.194 20.864 20.090 1.00 40.41 547 ARG A C 1
ATOM 3982 O O . ARG A 1 547 ? 18.222 20.287 20.426 1.00 40.41 547 ARG A O 1
ATOM 3989 N N . CYS A 1 548 ? 16.001 20.481 20.546 1.00 45.31 548 CYS A N 1
ATOM 3990 C CA . CYS A 1 548 ? 15.869 19.348 21.485 1.00 45.31 548 CYS A CA 1
ATOM 3991 C C . CYS A 1 548 ? 16.209 17.989 20.842 1.00 45.31 548 CYS A C 1
ATOM 3993 O O . CYS A 1 548 ? 16.497 17.019 21.536 1.00 45.31 548 CYS A O 1
ATOM 3995 N N . LEU A 1 549 ? 16.227 17.926 19.507 1.00 40.81 549 LEU A N 1
ATOM 3996 C CA . LEU A 1 549 ? 16.541 16.720 18.738 1.00 40.81 549 LEU A CA 1
ATOM 3997 C C . LEU A 1 549 ? 18.045 16.558 18.452 1.00 40.81 549 LEU A C 1
ATOM 3999 O O . LEU A 1 549 ? 18.468 15.531 17.917 1.00 40.81 549 LEU A O 1
ATOM 4003 N N . ALA A 1 550 ? 18.876 17.537 18.821 1.00 43.50 550 ALA A N 1
ATOM 4004 C CA . ALA A 1 550 ? 20.313 17.489 18.589 1.00 43.50 550 ALA A CA 1
ATOM 4005 C C . ALA A 1 550 ? 21.045 16.829 19.772 1.00 43.50 550 ALA A C 1
ATOM 4007 O O . ALA A 1 550 ? 21.683 17.486 20.582 1.00 43.50 550 ALA A O 1
ATOM 4008 N N . MET A 1 551 ? 20.997 15.494 19.797 1.00 48.72 551 MET A N 1
ATOM 4009 C CA . MET A 1 551 ? 21.995 14.608 20.417 1.00 48.72 551 MET A CA 1
ATOM 4010 C C . MET A 1 551 ? 22.027 14.553 21.968 1.00 48.72 551 MET A C 1
ATOM 4012 O O . MET A 1 551 ? 22.562 15.414 22.652 1.00 48.72 551 MET A O 1
ATOM 4016 N N . ALA A 1 552 ? 21.561 13.416 22.504 1.00 52.00 552 ALA A N 1
ATOM 4017 C CA . ALA A 1 552 ? 21.845 12.854 23.839 1.00 52.00 552 ALA A CA 1
ATOM 4018 C C . ALA A 1 552 ? 21.097 13.387 25.090 1.00 52.00 552 ALA A C 1
ATOM 4020 O O . ALA A 1 552 ? 21.164 12.733 26.133 1.00 52.00 552 ALA A O 1
ATOM 4021 N N . GLY A 1 553 ? 20.288 14.446 25.003 1.00 58.38 553 GLY A N 1
ATOM 4022 C CA . GLY A 1 553 ? 19.382 14.880 26.088 1.00 58.38 553 GLY A CA 1
ATOM 4023 C C . GLY A 1 553 ? 20.071 15.549 27.294 1.00 58.38 553 GLY A C 1
AT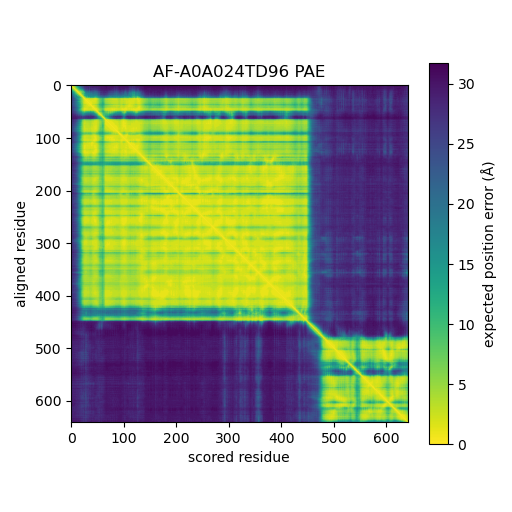OM 4024 O O . GLY A 1 553 ? 21.295 15.594 27.388 1.00 58.38 553 GLY A O 1
ATOM 4025 N N . ALA A 1 554 ? 19.290 16.075 28.248 1.00 57.28 554 ALA A N 1
ATOM 4026 C CA . ALA A 1 554 ? 19.791 16.910 29.356 1.00 57.28 554 ALA A CA 1
ATOM 4027 C C . ALA A 1 554 ? 20.854 16.223 30.228 1.00 57.28 554 ALA A C 1
ATOM 4029 O O . ALA A 1 554 ? 21.842 16.840 30.617 1.00 57.28 554 ALA A O 1
ATOM 4030 N N . ALA A 1 555 ? 20.686 14.923 30.485 1.00 65.69 555 ALA A N 1
ATOM 4031 C CA . ALA A 1 555 ? 21.652 14.128 31.239 1.00 65.69 555 ALA A CA 1
ATOM 4032 C C . ALA A 1 555 ? 23.048 14.106 30.586 1.00 65.69 555 ALA A C 1
ATOM 4034 O O . ALA A 1 555 ? 24.044 14.008 31.296 1.00 65.69 555 ALA A O 1
ATOM 4035 N N . TRP A 1 556 ? 23.136 14.230 29.255 1.00 74.19 556 TRP A N 1
ATOM 4036 C CA . TRP A 1 556 ? 24.413 14.320 28.552 1.00 74.19 556 TRP A CA 1
ATOM 4037 C C . TRP A 1 556 ? 25.062 15.694 28.687 1.00 74.19 556 TRP A C 1
ATOM 4039 O O . TRP A 1 556 ? 26.267 15.756 28.893 1.00 74.19 556 TRP A O 1
ATOM 4049 N N . LEU A 1 557 ? 24.281 16.777 28.613 1.00 67.31 557 LEU A N 1
ATOM 4050 C CA . LEU A 1 557 ? 24.797 18.139 28.782 1.00 67.31 557 LEU A CA 1
ATOM 4051 C C . LEU A 1 557 ? 25.451 18.309 30.157 1.00 67.31 557 LEU A C 1
ATOM 4053 O O . LEU A 1 557 ? 26.615 18.691 30.228 1.00 67.31 557 LEU A O 1
ATOM 4057 N N . TRP A 1 558 ? 24.735 17.930 31.221 1.00 70.88 558 TRP A N 1
ATOM 4058 C CA . TRP A 1 558 ? 25.243 17.984 32.596 1.00 70.88 558 TRP A CA 1
ATOM 4059 C C . TRP A 1 558 ? 26.450 17.067 32.803 1.00 70.88 558 TRP A C 1
ATOM 4061 O O . TRP A 1 558 ? 27.429 17.449 33.438 1.00 70.88 558 TRP A O 1
ATOM 4071 N N . TYR A 1 559 ? 26.409 15.860 32.233 1.00 81.06 559 TYR A N 1
ATOM 4072 C CA . TYR A 1 559 ? 27.540 14.940 32.283 1.00 81.06 559 TYR A CA 1
ATOM 4073 C C . TYR A 1 559 ? 28.773 15.499 31.574 1.00 81.06 559 TYR A C 1
ATOM 4075 O O . TYR A 1 559 ? 29.872 15.423 32.113 1.00 81.06 559 TYR A O 1
ATOM 4083 N N . ASP A 1 560 ? 28.625 16.042 30.367 1.00 81.06 560 ASP A N 1
ATOM 4084 C CA . ASP A 1 560 ? 29.771 16.505 29.597 1.00 81.06 560 ASP A CA 1
ATOM 4085 C C . ASP A 1 560 ? 30.418 17.736 30.241 1.00 81.06 560 ASP A C 1
ATOM 4087 O O . ASP A 1 560 ? 31.647 17.773 30.364 1.00 81.06 560 ASP A O 1
ATOM 4091 N N . SER A 1 561 ? 29.605 18.680 30.730 1.00 78.81 561 SER A N 1
ATOM 4092 C CA . SER A 1 561 ? 30.086 19.906 31.368 1.00 78.81 561 SER A CA 1
ATOM 4093 C C . SER A 1 561 ? 30.700 19.657 32.743 1.00 78.81 561 SER A C 1
ATOM 4095 O O . SER A 1 561 ? 31.854 20.016 32.971 1.00 78.81 561 SER A O 1
ATOM 4097 N N . GLU A 1 562 ? 29.973 19.029 33.667 1.00 84.62 562 GLU A N 1
ATOM 4098 C CA . GLU A 1 562 ? 30.397 18.948 35.070 1.00 84.62 562 GLU A CA 1
ATOM 4099 C C . GLU A 1 562 ? 31.439 17.861 35.317 1.00 84.62 562 GLU A C 1
ATOM 4101 O O . GLU A 1 562 ? 32.294 18.018 36.185 1.00 84.62 562 GLU A O 1
ATOM 4106 N N . GLU A 1 563 ? 31.442 16.780 34.531 1.00 88.81 563 GLU A N 1
ATOM 4107 C CA . GLU A 1 563 ? 32.504 15.779 34.651 1.00 88.81 563 GLU A CA 1
ATOM 4108 C C . GLU A 1 563 ? 33.878 16.381 34.345 1.00 88.81 563 GLU A C 1
ATOM 4110 O O . GLU A 1 563 ? 34.865 15.983 34.959 1.00 88.81 563 GLU A O 1
ATOM 4115 N N . SER A 1 564 ? 33.952 17.362 33.435 1.00 85.94 564 SER A N 1
ATOM 4116 C CA . SER A 1 564 ? 35.218 18.029 33.100 1.00 85.94 564 SER A CA 1
ATOM 4117 C C . SER A 1 564 ? 35.816 18.816 34.273 1.00 85.94 564 SER A C 1
ATOM 4119 O O . SER A 1 564 ? 37.011 19.112 34.272 1.00 85.94 564 SER A O 1
ATOM 4121 N N . LEU A 1 565 ? 34.988 19.116 35.277 1.00 87.19 565 LEU A N 1
ATOM 4122 C CA . LEU A 1 565 ? 35.338 19.815 36.508 1.00 87.19 565 LEU A CA 1
ATOM 4123 C C . LEU A 1 565 ? 35.518 18.847 37.693 1.00 87.19 565 LEU A C 1
ATOM 4125 O O . LEU A 1 565 ? 35.731 19.295 38.817 1.00 87.19 565 LEU A O 1
ATOM 4129 N N . TRP A 1 566 ? 35.427 17.527 37.490 1.00 91.19 566 TRP A N 1
ATOM 4130 C CA . TRP A 1 566 ? 35.555 16.538 38.561 1.00 91.19 566 TRP A CA 1
ATOM 4131 C C . TRP A 1 566 ? 36.968 15.960 38.653 1.00 91.19 566 TRP A C 1
ATOM 4133 O O . TRP A 1 566 ? 37.493 15.390 37.695 1.00 91.19 566 TRP A O 1
ATOM 4143 N N . ASP A 1 567 ? 37.574 16.021 39.839 1.00 90.06 567 ASP A N 1
ATOM 4144 C CA . ASP A 1 567 ? 38.820 15.313 40.121 1.00 90.06 567 ASP A CA 1
ATOM 4145 C C . ASP A 1 567 ? 38.516 13.920 40.686 1.00 90.06 567 ASP A C 1
ATOM 4147 O O . ASP A 1 567 ? 38.118 13.761 41.839 1.00 90.06 567 ASP A O 1
ATOM 4151 N N . PHE A 1 568 ? 38.748 12.882 39.880 1.00 89.06 568 PHE A N 1
ATOM 4152 C CA . PHE A 1 568 ? 38.541 11.483 40.275 1.00 89.06 568 PHE A CA 1
ATOM 4153 C C . PHE A 1 568 ? 39.510 10.987 41.359 1.00 89.06 568 PHE A C 1
ATOM 4155 O O . PHE A 1 568 ? 39.241 9.966 41.992 1.00 89.06 568 PHE A O 1
ATOM 4162 N N . THR A 1 569 ? 40.629 11.679 41.585 1.00 87.25 569 THR A N 1
ATOM 4163 C CA . THR A 1 569 ? 41.620 11.312 42.608 1.00 87.25 569 THR A CA 1
ATOM 4164 C C . THR A 1 569 ? 41.150 11.752 43.986 1.00 87.25 569 THR A C 1
ATOM 4166 O O . THR A 1 569 ? 41.160 10.968 44.936 1.00 87.25 569 THR A O 1
ATOM 4169 N N . THR A 1 570 ? 40.726 13.011 44.095 1.00 88.44 570 THR A N 1
ATOM 4170 C CA . THR A 1 570 ? 40.244 13.604 45.351 1.00 88.44 570 THR A CA 1
ATOM 4171 C C . THR A 1 570 ? 38.743 13.410 45.555 1.00 88.44 570 THR A C 1
ATOM 4173 O O . THR A 1 570 ? 38.258 13.522 46.681 1.00 88.44 570 THR A O 1
ATOM 4176 N N . ASN A 1 571 ? 38.021 13.038 44.494 1.00 87.25 571 ASN A N 1
ATOM 4177 C CA . ASN A 1 571 ? 36.573 12.869 44.441 1.00 87.25 571 ASN A CA 1
ATOM 4178 C C . ASN A 1 571 ? 35.827 14.143 44.872 1.00 87.25 571 ASN A C 1
ATOM 4180 O O . ASN A 1 571 ? 34.902 14.110 45.690 1.00 87.25 571 ASN A O 1
ATOM 4184 N N . GLN A 1 572 ? 36.300 15.271 44.344 1.00 86.12 572 GLN A N 1
ATOM 4185 C CA . GLN A 1 572 ? 35.804 16.616 44.604 1.00 86.12 572 GLN A CA 1
ATOM 4186 C C . GLN A 1 572 ? 35.762 17.415 43.298 1.00 86.12 572 GLN A C 1
ATOM 4188 O O . GLN A 1 572 ? 36.476 17.118 42.341 1.00 86.12 572 GLN A O 1
ATOM 4193 N N . CYS A 1 573 ? 34.924 18.450 43.271 1.00 87.19 573 CYS A N 1
ATOM 4194 C CA . CYS A 1 573 ? 34.905 19.399 42.165 1.00 87.19 573 CYS A CA 1
ATOM 4195 C C . CYS A 1 573 ? 36.171 20.266 42.215 1.00 87.19 573 CYS A C 1
ATOM 4197 O O . CYS A 1 573 ? 36.526 20.789 43.276 1.00 87.19 573 CYS A O 1
ATOM 4199 N N . THR A 1 574 ? 36.841 20.463 41.083 1.00 88.31 574 THR A N 1
ATOM 4200 C CA . THR A 1 574 ? 38.101 21.219 40.991 1.00 88.31 574 THR A CA 1
ATOM 4201 C C . THR A 1 574 ? 37.931 22.702 41.311 1.00 88.31 574 THR A C 1
ATOM 4203 O O . THR A 1 574 ? 38.912 23.385 41.589 1.00 88.31 574 THR A O 1
ATOM 4206 N N . THR A 1 575 ? 36.697 23.212 41.293 1.00 85.75 575 THR A N 1
ATOM 4207 C CA . THR A 1 575 ? 36.359 24.586 41.694 1.00 85.75 575 THR A CA 1
ATOM 4208 C C . THR A 1 575 ? 36.361 24.782 43.215 1.00 85.75 575 THR A C 1
ATOM 4210 O O . THR A 1 575 ? 36.281 25.912 43.692 1.00 85.75 575 THR A O 1
ATOM 4213 N N . GLY A 1 576 ? 36.437 23.695 43.994 1.00 80.19 576 GLY A N 1
ATOM 4214 C CA . GLY A 1 576 ? 36.314 23.706 45.454 1.00 80.19 576 GLY A CA 1
ATOM 4215 C C . GLY A 1 576 ? 34.871 23.827 45.962 1.00 80.19 576 GLY A C 1
ATOM 4216 O O . GLY A 1 576 ? 34.631 23.641 47.154 1.00 80.19 576 GLY A O 1
ATOM 4217 N N . SER A 1 577 ? 33.902 24.085 45.077 1.00 80.88 577 SER A N 1
ATOM 4218 C CA . SER A 1 577 ? 32.470 24.106 45.380 1.00 80.88 577 SER A CA 1
ATOM 4219 C C . SER A 1 577 ? 31.817 22.826 44.871 1.00 80.88 577 SER A C 1
ATOM 4221 O O . SER A 1 577 ? 31.851 22.521 43.684 1.00 80.88 577 SER A O 1
ATOM 4223 N N . TRP A 1 578 ? 31.181 22.065 45.763 1.00 73.31 578 TRP A N 1
ATOM 4224 C CA . TRP A 1 578 ? 30.470 20.847 45.360 1.00 73.31 578 TRP A CA 1
ATOM 4225 C C . TRP A 1 578 ? 29.257 21.135 44.462 1.00 73.31 578 TRP A C 1
ATOM 4227 O O . TRP A 1 578 ? 28.907 20.295 43.638 1.00 73.31 578 TRP A O 1
ATOM 4237 N N . ALA A 1 579 ? 28.642 22.316 44.592 1.00 72.06 579 ALA A N 1
ATOM 4238 C CA . ALA A 1 579 ? 27.469 22.696 43.807 1.00 72.06 579 ALA A CA 1
ATOM 4239 C C . ALA A 1 579 ? 27.750 22.710 42.295 1.00 72.06 579 ALA A C 1
ATOM 4241 O O . ALA A 1 579 ? 26.860 22.377 41.521 1.00 72.06 579 ALA A O 1
ATOM 4242 N N . ASP A 1 580 ? 28.991 22.995 41.891 1.00 78.50 580 ASP A N 1
ATOM 4243 C CA . ASP A 1 580 ? 29.385 23.098 40.479 1.00 78.50 580 ASP A CA 1
ATOM 4244 C C . ASP A 1 580 ? 29.535 21.725 39.794 1.00 78.50 580 ASP A C 1
ATOM 4246 O O . ASP A 1 580 ? 29.627 21.652 38.573 1.00 78.50 580 ASP A O 1
ATOM 4250 N N . CYS A 1 581 ? 29.568 20.640 40.576 1.00 81.44 581 CYS A N 1
ATOM 4251 C CA . CYS A 1 581 ? 29.617 19.256 40.091 1.00 81.44 581 CYS A CA 1
ATOM 4252 C C . CYS A 1 581 ? 28.503 18.385 40.708 1.00 81.44 581 CYS A C 1
ATOM 4254 O O . CYS A 1 581 ? 28.614 17.151 40.788 1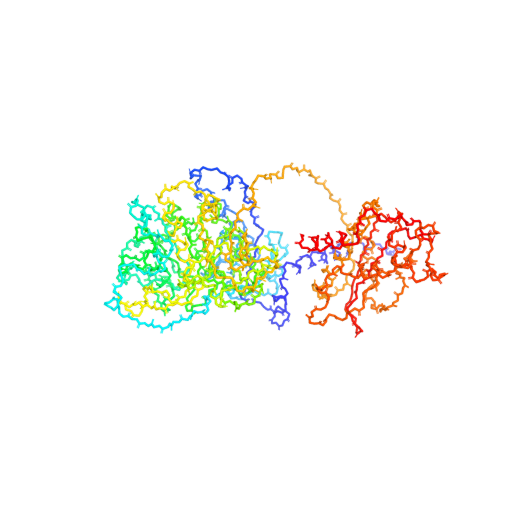.00 81.44 581 CYS A O 1
ATOM 4256 N N . GLY A 1 582 ? 27.465 19.017 41.259 1.00 75.75 582 GLY A N 1
ATOM 4257 C CA . GLY A 1 582 ? 26.427 18.342 42.032 1.00 75.75 582 GLY A CA 1
ATOM 4258 C C . GLY A 1 582 ? 25.607 17.376 41.179 1.00 75.75 582 GLY A C 1
ATOM 4259 O O . GLY A 1 582 ? 25.389 16.233 41.593 1.00 75.75 582 GLY A O 1
ATOM 4260 N N . HIS A 1 583 ? 25.215 17.793 39.971 1.00 77.88 583 HIS A N 1
ATOM 4261 C CA . HIS A 1 583 ? 24.380 16.990 39.078 1.00 77.88 583 HIS A CA 1
ATOM 4262 C C . HIS A 1 583 ? 25.133 15.769 38.570 1.00 77.88 583 HIS A C 1
ATOM 4264 O O . HIS A 1 583 ? 24.612 14.652 38.628 1.00 77.88 583 HIS A O 1
ATOM 4270 N N . PHE A 1 584 ? 26.380 15.955 38.143 1.00 84.06 584 PHE A N 1
ATOM 4271 C CA . PHE A 1 584 ? 27.253 14.864 37.739 1.00 84.06 584 PHE A CA 1
ATOM 4272 C C . PHE A 1 584 ? 27.517 13.896 38.891 1.00 84.06 584 PHE A C 1
ATOM 4274 O O . PHE A 1 584 ? 27.311 12.695 38.727 1.00 84.06 584 PHE A O 1
ATOM 4281 N N . SER A 1 585 ? 27.942 14.383 40.059 1.00 82.44 585 SER A N 1
ATOM 4282 C CA . SER A 1 585 ? 28.343 13.490 41.152 1.00 82.44 585 SER A CA 1
ATOM 4283 C C . SER A 1 585 ? 27.172 12.666 41.688 1.00 82.44 585 SER A C 1
ATOM 4285 O O . SER A 1 585 ? 27.307 11.451 41.837 1.00 82.44 585 SER A O 1
ATOM 4287 N N . ASN A 1 586 ? 25.997 13.272 41.881 1.00 78.44 586 ASN A N 1
ATOM 4288 C CA . ASN A 1 586 ? 24.804 12.548 42.326 1.00 78.44 586 ASN A CA 1
ATOM 4289 C C . ASN A 1 586 ? 24.272 11.594 41.273 1.00 78.44 586 ASN A C 1
ATOM 4291 O O . ASN A 1 586 ? 23.934 10.456 41.603 1.00 78.44 586 ASN A O 1
ATOM 4295 N N . MET A 1 587 ? 24.259 12.018 40.006 1.00 81.81 587 MET A N 1
ATOM 4296 C CA . MET A 1 587 ? 23.958 11.110 38.915 1.00 81.81 587 MET A CA 1
ATOM 4297 C C . MET A 1 587 ? 24.917 9.922 38.983 1.00 81.81 587 MET A C 1
ATOM 4299 O O . MET A 1 587 ? 24.466 8.791 38.972 1.00 81.81 587 MET A O 1
ATOM 4303 N N . MET A 1 588 ? 26.219 10.112 39.122 1.00 85.19 588 MET A N 1
ATOM 4304 C CA . MET A 1 588 ? 27.194 9.021 39.047 1.00 85.19 588 MET A CA 1
ATOM 4305 C C . MET A 1 588 ? 27.404 8.241 40.354 1.00 85.19 588 MET A C 1
ATOM 4307 O O . MET A 1 588 ? 28.348 7.455 40.453 1.00 85.19 588 MET A O 1
ATOM 4311 N N . SER A 1 589 ? 26.525 8.411 41.344 1.00 85.56 589 SER A N 1
ATOM 4312 C CA . SER A 1 589 ? 26.591 7.666 42.599 1.00 85.56 589 SER A CA 1
ATOM 4313 C C . SER A 1 589 ? 26.375 6.160 42.377 1.00 85.56 589 SER A C 1
ATOM 4315 O O . SER A 1 589 ? 25.347 5.770 41.821 1.00 85.56 589 SER A O 1
ATOM 4317 N N . PRO A 1 590 ? 27.272 5.281 42.869 1.00 83.06 590 PRO A N 1
ATOM 4318 C CA . PRO A 1 590 ? 27.084 3.830 42.794 1.00 83.06 590 PRO A CA 1
ATOM 4319 C C . PRO A 1 590 ? 25.888 3.305 43.599 1.00 83.06 590 PRO A C 1
ATOM 4321 O O . PRO A 1 590 ? 25.494 2.158 43.417 1.00 83.06 590 PRO A O 1
ATOM 4324 N N . GLN A 1 591 ? 25.353 4.108 44.525 1.00 81.62 591 GLN A N 1
ATOM 4325 C CA . GLN A 1 591 ? 24.192 3.736 45.341 1.00 81.62 591 GLN A CA 1
ATOM 4326 C C . GLN A 1 591 ? 22.863 3.955 44.609 1.00 81.62 591 GLN A C 1
ATOM 4328 O O . GLN A 1 591 ? 21.841 3.453 45.065 1.00 81.62 591 GLN A O 1
ATOM 4333 N N . VAL A 1 592 ? 22.883 4.668 43.478 1.00 82.62 592 VAL A N 1
ATOM 4334 C CA . VAL A 1 592 ? 21.706 4.852 42.629 1.00 82.62 592 VAL A CA 1
ATOM 4335 C C . VAL A 1 592 ? 21.469 3.566 41.849 1.00 82.62 592 VAL A C 1
ATOM 4337 O O . VAL A 1 592 ? 22.250 3.212 40.963 1.00 82.62 592 VAL A O 1
ATOM 4340 N N . THR A 1 593 ? 20.382 2.874 42.166 1.00 83.19 593 THR A N 1
ATOM 4341 C CA . THR A 1 593 ? 19.962 1.634 41.500 1.00 83.19 593 THR A CA 1
ATOM 4342 C C . THR A 1 593 ? 18.744 1.829 40.610 1.00 83.19 593 THR A C 1
ATOM 4344 O O . THR A 1 593 ? 18.464 0.995 39.745 1.00 83.19 593 THR A O 1
ATOM 4347 N N . SER A 1 594 ? 18.033 2.946 40.755 1.00 82.38 594 SER A N 1
ATOM 4348 C CA . SER A 1 594 ? 16.847 3.249 39.972 1.00 82.38 594 SER A CA 1
ATOM 4349 C C . SER A 1 594 ? 16.570 4.751 39.848 1.00 82.38 594 SER A C 1
ATOM 4351 O O . SER A 1 594 ? 17.084 5.577 40.601 1.00 82.38 594 SER A O 1
ATOM 4353 N N . MET A 1 595 ? 15.784 5.135 38.845 1.00 84.94 595 MET A N 1
ATOM 4354 C CA . MET A 1 595 ? 15.415 6.531 38.605 1.00 84.94 595 MET A CA 1
ATOM 4355 C C . MET A 1 595 ? 14.014 6.656 38.021 1.00 84.94 595 MET A C 1
ATOM 4357 O O . MET A 1 595 ? 13.528 5.739 37.363 1.00 84.94 595 MET A O 1
ATOM 4361 N N . GLY A 1 596 ? 13.404 7.822 38.181 1.00 82.50 596 GLY A N 1
ATOM 4362 C CA . GLY A 1 596 ? 12.145 8.161 37.527 1.00 82.50 596 GLY A CA 1
ATOM 4363 C C . GLY A 1 596 ? 12.133 9.620 37.098 1.00 82.50 596 GLY A C 1
ATOM 4364 O O . GLY A 1 596 ? 12.745 10.466 37.750 1.00 82.50 596 GLY A O 1
ATOM 4365 N N . CYS A 1 597 ? 11.445 9.914 35.997 1.00 82.38 597 CYS A N 1
ATOM 4366 C CA . CYS A 1 597 ? 11.292 11.278 35.503 1.00 82.38 597 CYS A CA 1
ATOM 4367 C C . CYS A 1 597 ? 9.822 11.657 35.356 1.00 82.38 597 CYS A C 1
ATOM 4369 O O . CYS A 1 597 ? 8.986 10.816 35.029 1.00 82.38 597 CYS A O 1
ATOM 4371 N N . GLY A 1 598 ? 9.554 12.944 35.528 1.00 78.12 598 GLY A N 1
ATOM 4372 C CA . GLY A 1 598 ? 8.311 13.609 35.171 1.00 78.12 598 GLY A CA 1
ATOM 4373 C C . GLY A 1 598 ? 8.599 14.799 34.265 1.00 78.12 598 GLY A C 1
ATOM 4374 O O . GLY A 1 598 ? 9.750 15.204 34.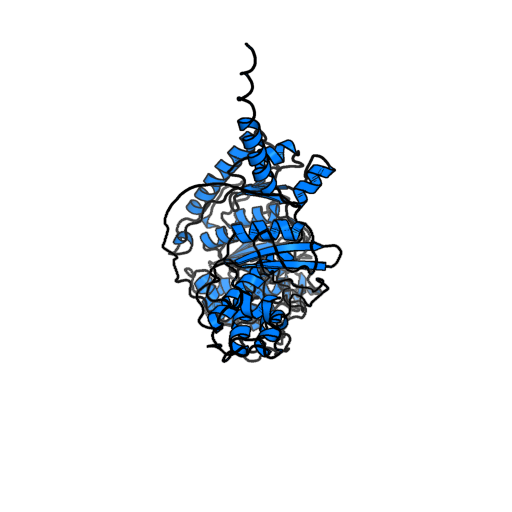094 1.00 78.12 598 GLY A O 1
ATOM 4375 N N . TRP A 1 599 ? 7.567 15.362 33.659 1.00 77.81 599 TRP A N 1
ATOM 4376 C CA . TRP A 1 599 ? 7.721 16.482 32.735 1.00 77.81 599 TRP A CA 1
ATOM 4377 C C . TRP A 1 599 ? 6.485 17.370 32.730 1.00 77.81 599 TRP A C 1
ATOM 4379 O O . TRP A 1 599 ? 5.398 16.925 33.082 1.00 77.81 599 TRP A O 1
ATOM 4389 N N . SER A 1 600 ? 6.626 18.626 32.326 1.00 73.62 600 SER A N 1
ATOM 4390 C CA . SER A 1 600 ? 5.483 19.525 32.194 1.00 73.62 600 SER A CA 1
ATOM 4391 C C . SER A 1 600 ? 5.779 20.649 31.215 1.00 73.62 600 SER A C 1
ATOM 4393 O O . SER A 1 600 ? 6.900 21.148 31.138 1.00 73.62 600 SER A O 1
ATOM 4395 N N . GLU A 1 601 ? 4.745 21.043 30.479 1.00 71.88 601 GLU A N 1
ATOM 4396 C CA . GLU A 1 601 ? 4.725 22.276 29.695 1.00 71.88 601 GLU A CA 1
ATOM 4397 C C . GLU A 1 601 ? 4.284 23.404 30.626 1.00 71.88 601 GLU A C 1
ATOM 4399 O O . GLU A 1 601 ? 3.183 23.348 31.199 1.00 71.88 601 GLU A O 1
ATOM 4404 N N . CYS A 1 602 ? 5.166 24.380 30.803 1.00 66.00 602 CYS A N 1
ATOM 4405 C CA . CYS A 1 602 ? 5.032 25.499 31.722 1.00 66.00 602 CYS A CA 1
ATOM 4406 C C . CYS A 1 602 ? 5.129 26.817 30.954 1.00 66.00 602 CYS A C 1
ATOM 4408 O O . CYS A 1 602 ? 5.718 26.886 29.876 1.00 66.00 602 CYS A O 1
ATOM 4410 N N . ASP A 1 603 ? 4.591 27.902 31.512 1.00 65.31 603 ASP A N 1
ATOM 4411 C CA . ASP A 1 603 ? 4.551 29.205 30.824 1.00 65.31 603 ASP A CA 1
ATOM 4412 C C . ASP A 1 603 ? 5.951 29.722 30.420 1.00 65.31 603 ASP A C 1
ATOM 4414 O O . ASP A 1 603 ? 6.119 30.474 29.453 1.00 65.31 603 ASP A O 1
ATOM 4418 N N . ASN A 1 604 ? 6.988 29.291 31.141 1.00 60.41 604 ASN A N 1
ATOM 4419 C CA . ASN A 1 604 ? 8.389 29.621 30.897 1.00 60.41 604 ASN A CA 1
ATOM 4420 C C . ASN A 1 604 ? 9.159 28.588 30.049 1.00 60.41 604 ASN A C 1
ATOM 4422 O O . ASN A 1 604 ? 10.305 28.865 29.699 1.00 60.41 604 ASN A O 1
ATOM 4426 N N . GLY A 1 605 ? 8.557 27.469 29.644 1.00 59.66 605 GLY A N 1
ATOM 4427 C CA . GLY A 1 605 ? 9.205 26.443 28.822 1.00 59.66 605 GLY A CA 1
ATOM 4428 C C . GLY A 1 605 ? 8.703 25.027 29.099 1.00 59.66 605 GLY A C 1
ATOM 4429 O O . GLY A 1 605 ? 7.888 24.807 29.994 1.00 59.66 605 GLY A O 1
ATOM 4430 N N . ASP A 1 606 ? 9.225 24.071 28.335 1.00 64.88 606 ASP A N 1
ATOM 4431 C CA . ASP A 1 606 ? 8.936 22.651 28.516 1.00 64.88 606 ASP A CA 1
ATOM 4432 C C . ASP A 1 606 ? 10.088 22.013 29.280 1.00 64.88 606 ASP A C 1
ATOM 4434 O O . ASP A 1 606 ? 11.256 22.153 28.913 1.00 64.88 606 ASP A O 1
ATOM 4438 N N . PHE A 1 607 ? 9.762 21.320 30.362 1.00 69.12 607 PHE A N 1
ATOM 4439 C CA . PHE A 1 607 ? 10.754 20.847 31.312 1.00 69.12 607 PHE A CA 1
ATOM 4440 C C . PHE A 1 607 ? 10.576 19.356 31.572 1.00 69.12 607 PHE A C 1
ATOM 4442 O O . PHE A 1 607 ? 9.460 18.859 31.724 1.00 69.12 607 PHE A O 1
ATOM 4449 N N . VAL A 1 608 ? 11.702 18.655 31.674 1.00 74.56 608 VAL A N 1
ATOM 4450 C CA . VAL A 1 608 ? 11.788 17.286 32.189 1.00 74.56 608 VAL A CA 1
ATOM 4451 C C . VAL A 1 608 ? 12.616 17.338 33.453 1.00 74.56 608 VAL A C 1
ATOM 4453 O O . VAL A 1 608 ? 13.701 17.917 33.444 1.00 74.56 608 VAL A O 1
ATOM 4456 N N . TRP A 1 609 ? 12.117 16.698 34.500 1.00 77.00 609 TRP A N 1
ATOM 4457 C CA . TRP A 1 609 ? 12.808 16.534 35.763 1.00 77.00 609 TRP A CA 1
ATOM 4458 C C . TRP A 1 609 ? 12.981 15.056 36.061 1.00 77.00 609 TRP A C 1
ATOM 4460 O O . TRP A 1 609 ? 12.030 14.286 35.959 1.00 77.00 609 TRP A O 1
ATOM 4470 N N . CYS A 1 610 ? 14.191 14.652 36.431 1.00 78.38 610 CYS A N 1
ATOM 4471 C CA . CYS A 1 610 ? 14.492 13.271 36.799 1.00 78.38 610 CYS A CA 1
ATOM 4472 C C . CYS A 1 610 ? 15.085 13.200 38.198 1.00 78.38 610 CYS A C 1
ATOM 4474 O O . CYS A 1 610 ? 15.995 13.970 38.498 1.00 78.38 610 CYS A O 1
ATOM 4476 N N . ASN A 1 611 ? 14.623 12.242 38.998 1.00 81.56 611 ASN A N 1
ATOM 4477 C CA . ASN A 1 611 ? 15.103 11.988 40.350 1.00 81.56 611 ASN A CA 1
ATOM 4478 C C . ASN A 1 611 ? 15.624 10.548 40.482 1.00 81.56 611 ASN A C 1
ATOM 4480 O O . ASN A 1 611 ? 15.220 9.652 39.731 1.00 81.56 611 ASN A O 1
ATOM 4484 N N . PHE A 1 612 ? 16.516 10.333 41.444 1.00 79.94 612 PHE A N 1
ATOM 4485 C CA . PHE A 1 612 ? 17.181 9.054 41.700 1.00 79.94 612 PHE A CA 1
ATOM 4486 C C . PHE A 1 612 ? 16.732 8.452 43.032 1.00 79.94 612 PHE A C 1
ATOM 4488 O O . PHE A 1 612 ? 16.299 9.172 43.936 1.00 79.94 612 PHE A O 1
ATOM 4495 N N . ASP A 1 613 ? 16.859 7.135 43.177 1.00 75.94 613 ASP A N 1
ATOM 4496 C CA . ASP A 1 613 ? 16.755 6.502 44.486 1.00 75.94 613 ASP A CA 1
ATOM 4497 C C . ASP A 1 613 ? 17.987 6.789 45.359 1.00 75.94 613 ASP A C 1
ATOM 4499 O O . ASP A 1 613 ? 19.089 7.021 44.868 1.00 75.94 613 ASP A O 1
ATOM 4503 N N . ALA A 1 614 ? 17.773 6.795 46.680 1.00 66.69 614 ALA A N 1
ATOM 4504 C CA . ALA A 1 614 ? 18.825 6.849 47.700 1.00 66.69 614 ALA A CA 1
ATOM 4505 C C . ALA A 1 614 ? 19.948 7.887 47.435 1.00 66.69 614 ALA A C 1
ATOM 4507 O O . ALA A 1 614 ? 21.122 7.516 47.347 1.00 66.69 614 ALA A O 1
ATOM 4508 N N . PRO A 1 615 ? 19.628 9.191 47.318 1.00 63.12 615 PRO A N 1
ATOM 4509 C CA . PRO A 1 615 ? 20.635 10.219 47.071 1.00 63.12 615 PRO A CA 1
ATOM 4510 C C . PRO A 1 615 ? 21.661 10.282 48.210 1.00 63.12 615 PRO A C 1
ATOM 4512 O O . PRO A 1 615 ? 21.315 10.205 49.390 1.00 63.12 615 PRO A O 1
ATOM 4515 N N . VAL A 1 616 ? 22.935 10.446 47.850 1.00 66.19 616 VAL A N 1
ATOM 4516 C CA . VAL A 1 616 ? 24.068 10.412 48.785 1.00 66.19 616 VAL A CA 1
ATOM 4517 C C . VAL A 1 616 ? 24.801 11.738 48.735 1.00 66.19 616 VAL A C 1
ATOM 4519 O O . VAL A 1 616 ? 25.167 12.204 47.662 1.00 66.19 616 VAL A O 1
ATOM 4522 N N . MET A 1 617 ? 25.090 12.318 49.895 1.00 60.56 617 MET A N 1
ATOM 4523 C CA . MET A 1 617 ? 25.970 13.479 49.973 1.00 60.56 617 MET A CA 1
ATOM 4524 C C . MET A 1 617 ? 27.424 13.015 49.780 1.00 60.56 617 MET A C 1
ATOM 4526 O O . MET A 1 617 ? 27.918 12.205 50.561 1.00 60.56 617 MET A O 1
ATOM 4530 N N . TYR A 1 618 ? 28.100 13.523 48.745 1.00 72.19 618 TYR A N 1
ATOM 4531 C CA . TYR A 1 618 ? 29.495 13.196 48.390 1.00 72.19 618 TYR A CA 1
ATOM 4532 C C . TYR A 1 618 ? 29.743 11.742 47.936 1.00 72.19 618 TYR A C 1
ATOM 4534 O O . TYR A 1 618 ? 30.543 11.017 48.540 1.00 72.19 618 TYR A O 1
ATOM 4542 N N . PRO A 1 619 ? 29.100 11.285 46.850 1.00 79.06 619 PRO A N 1
ATOM 4543 C CA . PRO A 1 619 ? 29.317 9.937 46.344 1.00 79.06 619 PRO A CA 1
ATOM 4544 C C . PRO A 1 619 ? 30.728 9.774 45.769 1.00 79.06 619 PRO A C 1
ATOM 4546 O O . PRO A 1 619 ? 31.260 10.684 45.131 1.00 79.06 619 PRO A O 1
ATOM 4549 N N . ARG A 1 620 ? 31.332 8.591 45.953 1.00 84.56 620 ARG A N 1
ATOM 4550 C CA . ARG A 1 620 ? 32.562 8.217 45.238 1.00 84.56 620 ARG A CA 1
ATOM 4551 C C . ARG A 1 620 ? 32.236 7.814 43.809 1.00 84.56 620 ARG A C 1
ATOM 4553 O O . ARG A 1 620 ? 31.635 6.765 43.593 1.00 84.56 620 ARG A O 1
ATOM 4560 N N . VAL A 1 621 ? 32.670 8.629 42.857 1.00 86.88 621 VAL A N 1
ATOM 4561 C CA . VAL A 1 621 ? 32.451 8.409 41.431 1.00 86.88 621 VAL A CA 1
ATOM 4562 C C . VAL A 1 621 ? 33.683 7.727 40.832 1.00 86.88 621 VAL A C 1
ATOM 4564 O O . VAL A 1 621 ? 34.777 8.292 40.895 1.00 86.88 621 VAL A O 1
ATOM 4567 N N . PRO A 1 622 ? 33.556 6.524 40.247 1.00 86.75 622 PRO A N 1
ATOM 4568 C CA . PRO A 1 622 ? 34.685 5.871 39.600 1.00 86.75 622 PRO A CA 1
ATOM 4569 C C . PRO A 1 622 ? 35.064 6.579 38.289 1.00 86.75 622 PRO A C 1
ATOM 4571 O O . PRO A 1 622 ? 34.193 7.139 37.612 1.00 86.75 622 PRO A O 1
ATOM 4574 N N . PRO A 1 623 ? 36.347 6.532 37.887 1.00 86.94 623 PRO A N 1
ATOM 4575 C CA . PRO A 1 623 ? 36.775 7.036 36.589 1.00 86.94 623 PRO A CA 1
ATOM 4576 C C . PRO A 1 623 ? 36.117 6.257 35.445 1.00 86.94 623 PRO A C 1
ATOM 4578 O O . PRO A 1 623 ? 35.703 5.107 35.597 1.00 86.94 623 PRO A O 1
ATOM 4581 N N . ARG A 1 624 ? 36.039 6.889 34.272 1.00 89.50 624 ARG A N 1
ATOM 4582 C CA . ARG A 1 624 ? 35.520 6.257 33.053 1.00 89.50 624 ARG A CA 1
ATOM 4583 C C . ARG A 1 624 ? 36.303 5.001 32.675 1.00 89.50 624 ARG A C 1
ATOM 4585 O O . ARG A 1 624 ? 37.532 5.013 32.658 1.00 89.50 624 ARG A O 1
ATOM 4592 N N . THR A 1 625 ? 35.582 3.979 32.227 1.00 87.88 625 THR A N 1
ATOM 4593 C CA . THR A 1 625 ? 36.145 2.801 31.550 1.00 87.88 625 THR A CA 1
ATOM 4594 C C . THR A 1 625 ? 36.000 2.870 30.028 1.00 87.88 625 THR A C 1
ATOM 4596 O O . THR A 1 625 ? 36.644 2.106 29.316 1.00 87.88 625 THR A O 1
ATOM 4599 N N . SER A 1 626 ? 35.178 3.791 29.514 1.00 84.25 626 SER A N 1
ATOM 4600 C CA . SER A 1 626 ? 34.991 4.078 28.082 1.00 84.25 626 SER A CA 1
ATOM 4601 C C . SER A 1 626 ? 35.247 5.553 27.775 1.00 84.25 626 SER A C 1
ATOM 4603 O O . SER A 1 626 ? 35.060 6.409 28.634 1.00 84.25 626 SER A O 1
ATOM 4605 N N . THR A 1 627 ? 35.662 5.898 26.555 1.00 85.31 627 THR A N 1
ATOM 4606 C CA . THR A 1 627 ? 35.863 7.315 26.195 1.00 85.31 627 THR A CA 1
ATOM 4607 C C . THR A 1 627 ? 34.526 8.053 26.092 1.00 85.31 627 THR A C 1
ATOM 4609 O O . THR A 1 627 ? 33.512 7.456 25.724 1.00 85.31 627 THR A O 1
ATOM 4612 N N . LYS A 1 628 ? 34.505 9.373 26.342 1.00 78.88 628 LYS A N 1
ATOM 4613 C CA . LYS A 1 628 ? 33.289 10.193 26.159 1.00 78.88 628 LYS A CA 1
ATOM 4614 C C . LYS A 1 628 ? 32.697 10.034 24.755 1.00 78.88 628 LYS A C 1
ATOM 4616 O O . LYS A 1 628 ? 31.494 9.863 24.628 1.00 78.88 628 LYS A O 1
ATOM 4621 N N . ALA A 1 629 ? 33.531 9.970 23.715 1.00 72.81 629 ALA A N 1
ATOM 4622 C CA . ALA A 1 629 ? 33.074 9.738 22.345 1.00 72.81 629 ALA A CA 1
ATOM 4623 C C . ALA A 1 629 ? 32.375 8.375 22.163 1.00 72.81 629 ALA A C 1
ATOM 4625 O O . ALA A 1 629 ? 31.376 8.286 21.454 1.00 72.81 629 ALA A O 1
ATOM 4626 N N . GLN A 1 630 ? 32.855 7.314 22.821 1.00 76.81 630 GLN A N 1
ATOM 4627 C CA . GLN A 1 630 ? 32.214 5.994 22.784 1.00 76.81 630 GLN A CA 1
ATOM 4628 C C . GLN A 1 630 ? 30.886 5.975 23.544 1.00 76.81 630 GLN A C 1
ATOM 4630 O O . GLN A 1 630 ? 29.922 5.373 23.066 1.00 76.81 630 GLN A O 1
ATOM 4635 N N . ILE A 1 631 ? 30.822 6.643 24.699 1.00 76.50 631 ILE A N 1
ATOM 4636 C CA . ILE A 1 631 ? 29.589 6.774 25.482 1.00 76.50 631 ILE A CA 1
ATOM 4637 C C . ILE A 1 631 ? 28.562 7.581 24.671 1.00 76.50 631 ILE A C 1
ATOM 4639 O O . ILE A 1 631 ? 27.459 7.091 24.449 1.00 76.50 631 ILE A O 1
ATOM 4643 N N . ALA A 1 632 ? 28.957 8.730 24.108 1.00 68.25 632 ALA A N 1
ATOM 4644 C CA . ALA A 1 632 ? 28.130 9.562 23.228 1.00 68.25 632 ALA A CA 1
ATOM 4645 C C . ALA A 1 632 ? 27.597 8.773 22.028 1.00 68.25 632 ALA A C 1
ATOM 4647 O O . ALA A 1 632 ? 26.397 8.744 21.771 1.00 68.25 632 ALA A O 1
ATOM 4648 N N . ALA A 1 633 ? 28.482 8.066 21.317 1.00 66.12 633 ALA A N 1
ATOM 4649 C CA . ALA A 1 633 ? 28.107 7.247 20.171 1.00 66.12 633 ALA A CA 1
ATOM 4650 C C . ALA A 1 633 ? 27.147 6.116 20.560 1.00 66.12 633 ALA A C 1
ATOM 4652 O O . ALA A 1 633 ? 26.331 5.687 19.752 1.00 66.12 633 ALA A O 1
ATOM 4653 N N . THR A 1 634 ? 27.234 5.600 21.785 1.00 70.31 634 THR A N 1
ATOM 4654 C CA . THR A 1 634 ? 26.325 4.558 22.280 1.00 70.31 634 THR A CA 1
ATOM 4655 C C . THR A 1 634 ? 24.976 5.138 22.686 1.00 70.31 634 THR A C 1
ATOM 4657 O O . THR A 1 634 ? 23.968 4.514 22.385 1.00 70.31 634 THR A O 1
ATOM 4660 N N . ILE A 1 635 ? 24.936 6.346 23.256 1.00 64.12 635 ILE A N 1
ATOM 4661 C CA . ILE A 1 635 ? 23.687 7.074 23.537 1.00 64.12 635 ILE A CA 1
ATOM 4662 C C . ILE A 1 635 ? 22.965 7.407 22.236 1.00 64.12 635 ILE A C 1
ATOM 4664 O O . ILE A 1 635 ? 21.772 7.165 22.108 1.00 64.12 635 ILE A O 1
ATOM 4668 N N . VAL A 1 636 ? 23.695 7.909 21.239 1.00 57.06 636 VAL A N 1
ATOM 4669 C CA . VAL A 1 636 ? 23.134 8.182 19.913 1.00 57.06 636 VAL A CA 1
ATOM 4670 C C . VAL A 1 636 ? 22.609 6.885 19.296 1.00 57.06 636 VAL A C 1
ATOM 4672 O O . VAL A 1 636 ? 21.480 6.850 18.830 1.00 57.06 636 VAL A O 1
ATOM 4675 N N . ARG A 1 637 ? 23.360 5.779 19.372 1.00 56.94 637 ARG A N 1
ATOM 4676 C CA . ARG A 1 637 ? 22.901 4.467 18.881 1.00 56.94 637 ARG A CA 1
ATOM 4677 C C . ARG A 1 637 ? 21.689 3.911 19.640 1.00 56.94 637 ARG A C 1
ATOM 4679 O O . ARG A 1 637 ? 20.843 3.301 19.001 1.00 56.94 637 ARG A O 1
ATOM 4686 N N . SER A 1 638 ? 21.586 4.120 20.954 1.00 49.69 638 SER A N 1
ATOM 4687 C CA . SER A 1 638 ? 20.481 3.616 21.786 1.00 49.69 638 SER A CA 1
ATOM 4688 C C . SER A 1 638 ? 19.226 4.497 21.744 1.00 49.69 638 SER A C 1
ATOM 4690 O O . SER A 1 638 ? 18.117 4.026 22.008 1.00 49.69 638 SER A O 1
ATOM 4692 N N . ALA A 1 639 ? 19.376 5.774 21.386 1.00 44.91 639 ALA A N 1
ATOM 4693 C CA . ALA A 1 639 ? 18.273 6.663 21.029 1.00 44.91 639 ALA A CA 1
ATOM 4694 C C . ALA A 1 639 ? 17.683 6.314 19.649 1.00 44.91 639 ALA A C 1
ATOM 4696 O O . ALA A 1 639 ? 16.503 6.552 19.409 1.00 44.91 639 ALA A O 1
ATOM 4697 N N . LEU A 1 640 ? 18.493 5.712 18.772 1.00 38.78 640 LEU A N 1
ATOM 4698 C CA . LEU A 1 640 ? 18.112 5.244 17.436 1.00 38.78 640 LEU A CA 1
ATOM 4699 C C . LEU A 1 640 ? 17.577 3.794 17.414 1.00 38.78 640 LEU A C 1
ATOM 4701 O O . LEU A 1 640 ? 17.129 3.343 16.360 1.00 38.78 640 LEU A O 1
ATOM 4705 N N . SER A 1 641 ? 17.610 3.091 18.557 1.00 36.31 641 SER A N 1
ATOM 4706 C CA . SER A 1 641 ? 17.063 1.739 18.795 1.00 36.31 641 SER A CA 1
ATOM 4707 C C . SER A 1 641 ? 15.855 1.763 19.726 1.00 36.31 641 SER A C 1
ATOM 4709 O O . SER A 1 641 ? 14.911 0.986 19.492 1.00 36.31 641 SER A O 1
#

Nearest PDB structures (foldseek):
  3afg-assembly2_B  TM=8.071E-01  e=1.380E-22  Thermococcus kodakarensis
  3afg-assembly1_A  TM=7.812E-01  e=4.681E-21  Thermococcus kodakarensis
  8uw8-assembly1_A  TM=8.583E-01  e=5.915E-16  Homo sapiens
  6xie-assembly1_B  TM=7.163E-01  e=3.289E-13  Homo sapiens
  6u38-assembly1_B  TM=7.424E-01  e=2.730E-11  Homo sapiens

pLDDT: mean 80.52, std 20.18, range [19.61, 98.94]

Secondary structure (DSSP, 8-state):
------SSSSHHHHHHHHHHHHHHHHB-HHHHHHHHHHSEEESEEEEEPPPP--GGGTSS-TT--HHHHHHHHHHHHHHHHHHHHHHH-----TT-EEETTTTEEE-SSEEEHHHHHHHHHSTTEEEEEEPPEEEPPP-EEEEEEEGGG---SS-HHHHHTTHHHHHHTT-SSTT-EEEEEESB--TTSTTTSSSB-SSS-EE-TTT--SS--BSSSHHHHHHHHHH--STT--SSTTSEEEEEE-SGGGEEEHHHHHHHHHHHHS-B-TT--B-GGG--SEEEE--BBS-TT--TTHHHHHHHHHTT-EEEEE--S-TTSTT-PPBTTT-TTSEEEEEE-TTSPBPTTS-----TTS----SEEEE-SSEEEE-TTSTTEEEEEESHHHHHHHHHHHHHHHHHH-TT--HHHHHHHHHHH---TT----S--TTS--TTSSSBTTTB------S------------------------HHHHHHHHHHHHHHHHHHHTTTPPPPEE-HHHHHHHHHHHTT---S----STT----EE------TTSTTSSS-HHHHHHHHHHTTEETTTTEETTS-GGGGHHHHHHT-TT--EEEEEEEEETTEEEEEEEESS--SS--PPPPSS-HHHHHHHHHHHH--

Solvent-accessible surface area (backbone atoms only — not comparable to full-atom values): 33912 Å² total; per-residue (Å²): 133,85,92,88,85,75,89,84,60,61,69,62,52,56,55,52,53,54,51,54,54,58,20,52,72,24,43,33,70,73,43,51,51,37,27,73,76,68,46,32,33,64,56,45,30,43,34,36,64,68,80,83,78,59,70,72,52,72,48,83,76,88,75,73,55,47,57,59,54,50,50,52,34,44,54,54,29,51,53,55,48,49,51,46,31,69,67,75,40,78,82,79,57,87,69,48,43,76,38,39,54,58,30,35,38,33,64,55,66,62,46,40,49,67,53,52,48,56,47,34,59,35,84,60,40,55,34,36,37,64,61,55,67,33,26,45,62,83,61,49,74,80,46,77,43,53,53,89,76,54,80,52,74,52,33,69,57,35,53,72,74,44,36,63,62,41,40,77,72,73,26,31,2,48,94,29,33,40,29,38,47,25,32,18,29,38,44,77,20,63,34,43,49,61,52,56,38,87,70,51,20,53,44,33,83,82,81,62,54,84,62,59,50,29,92,70,22,63,22,20,22,32,48,12,24,19,31,8,66,43,67,30,25,22,40,6,44,46,21,33,36,30,41,19,43,18,13,60,87,44,42,21,40,41,73,38,41,52,49,40,48,40,35,50,56,38,16,35,34,96,87,63,56,74,42,40,86,61,29,46,47,35,35,35,28,47,44,34,31,78,54,44,82,56,62,85,57,49,46,43,52,52,48,32,45,49,59,67,27,39,48,32,17,16,11,28,58,56,25,72,48,62,56,25,22,9,15,64,19,58,41,90,85,40,47,9,14,9,16,17,35,95,77,46,37,68,38,62,40,24,11,13,5,29,33,95,84,66,43,74,22,12,49,38,53,31,49,8,47,70,41,62,19,36,25,40,90,44,52,54,29,27,29,26,32,26,29,11,42,48,5,24,20,44,53,47,8,51,49,30,24,50,36,43,74,36,80,78,62,48,66,66,52,50,52,51,50,50,40,75,65,62,89,63,86,84,54,57,69,77,81,74,49,34,85,85,49,55,65,88,43,68,52,27,14,66,52,9,46,46,88,86,79,79,91,82,74,82,89,86,76,85,84,83,90,80,89,82,85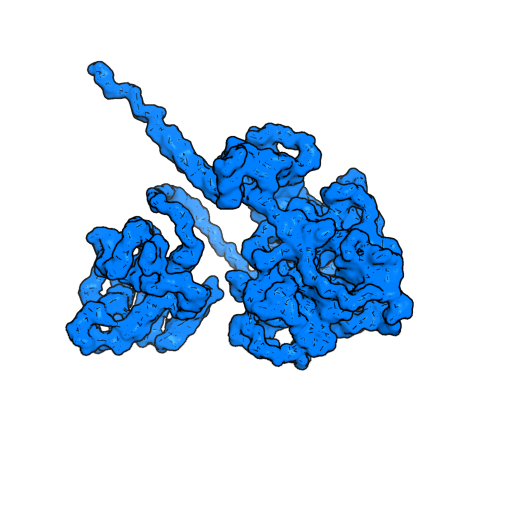,87,84,87,87,91,77,78,93,68,69,77,62,55,64,54,48,43,54,42,34,51,52,29,46,44,38,52,38,50,27,34,71,42,73,79,54,41,82,31,70,69,50,15,52,45,31,27,61,47,25,67,67,50,70,71,97,58,78,38,54,53,100,83,40,78,56,40,54,68,43,86,64,60,89,57,100,69,59,87,78,65,73,51,45,56,55,42,55,46,40,62,60,20,49,75,42,49,36,66,88,80,58,44,28,74,82,77,43,60,77,73,25,40,68,31,39,55,67,51,22,77,70,39,50,31,31,17,42,15,42,32,84,36,101,90,37,45,35,40,38,34,40,59,40,74,79,56,91,83,39,74,45,69,64,69,77,47,55,69,69,57,36,51,53,46,26,50,52,57,75,73,102